Protein AF-A0A1E7FI84-F1 (afdb_monomer_lite)

Structure (mmCIF, N/CA/C/O backbone):
data_AF-A0A1E7FI84-F1
#
_entry.id   AF-A0A1E7FI84-F1
#
loop_
_atom_site.group_PDB
_atom_site.id
_atom_site.type_symbol
_atom_site.label_atom_id
_atom_site.label_alt_id
_atom_site.label_comp_id
_atom_site.label_asym_id
_atom_site.label_entity_id
_atom_site.label_seq_id
_atom_site.pdbx_PDB_ins_code
_atom_site.Cartn_x
_atom_site.Cartn_y
_atom_site.Cartn_z
_atom_site.occupancy
_atom_site.B_iso_or_equiv
_atom_site.auth_seq_id
_atom_site.auth_comp_id
_atom_site.auth_asym_id
_atom_site.auth_atom_id
_atom_site.pdbx_PDB_model_num
ATOM 1 N N . MET A 1 1 ? -38.319 9.024 -29.230 1.00 37.38 1 MET A N 1
ATOM 2 C CA . MET A 1 1 ? -37.259 9.790 -29.918 1.00 37.38 1 MET A CA 1
ATOM 3 C C . MET A 1 1 ? -37.423 11.270 -29.595 1.00 37.38 1 MET A C 1
ATOM 5 O O . MET A 1 1 ? -38.152 11.963 -30.287 1.00 37.38 1 MET A O 1
ATOM 9 N N . LEU A 1 2 ? -36.789 11.742 -28.524 1.00 32.75 2 LEU A N 1
ATOM 10 C CA . LEU A 1 2 ? -36.536 13.163 -28.284 1.00 32.75 2 LEU A CA 1
ATOM 11 C C . LEU A 1 2 ? -35.034 13.247 -28.008 1.00 32.75 2 LEU A C 1
ATOM 13 O O . LEU A 1 2 ? -34.568 12.695 -27.018 1.00 32.75 2 LEU A O 1
ATOM 17 N N . LYS A 1 3 ? -34.279 13.815 -28.956 1.00 36.91 3 LYS A N 1
ATOM 18 C CA . LYS A 1 3 ? -32.861 14.138 -28.771 1.00 36.91 3 LYS A CA 1
ATOM 19 C C . LYS A 1 3 ? -32.803 15.317 -27.804 1.00 36.91 3 LYS A C 1
ATOM 21 O O . LYS A 1 3 ? -33.251 16.403 -28.167 1.00 36.91 3 LYS A O 1
ATOM 26 N N . GLU A 1 4 ? -32.279 15.105 -26.603 1.00 37.69 4 GLU A N 1
ATOM 27 C CA . GLU A 1 4 ? -31.804 16.213 -25.778 1.00 37.69 4 GLU A CA 1
ATOM 28 C C . GLU A 1 4 ? -30.686 16.919 -26.547 1.00 37.69 4 GLU A C 1
ATOM 30 O O . GLU A 1 4 ? -29.659 16.331 -26.879 1.00 37.69 4 GLU A O 1
ATOM 35 N N . GLN A 1 5 ? -30.934 18.176 -26.908 1.00 33.03 5 GLN A N 1
ATOM 36 C CA . GLN A 1 5 ? -29.906 19.067 -27.419 1.00 33.03 5 GLN A CA 1
ATOM 37 C C . GLN A 1 5 ? -29.001 19.427 -26.239 1.00 33.03 5 GLN A C 1
ATOM 39 O O . GLN A 1 5 ? -29.435 20.103 -25.305 1.00 33.03 5 GLN A O 1
ATOM 44 N N . SER A 1 6 ? -27.758 18.947 -26.271 1.00 36.22 6 SER A N 1
ATOM 45 C CA . SER A 1 6 ? -26.711 19.347 -25.333 1.00 36.22 6 SER A CA 1
ATOM 46 C C . SER A 1 6 ? -26.572 20.868 -25.363 1.00 36.22 6 SER A C 1
ATOM 48 O O . SER A 1 6 ? -26.340 21.448 -26.427 1.00 36.22 6 SER A O 1
ATOM 50 N N . LYS A 1 7 ? -26.736 21.521 -24.208 1.00 40.22 7 LYS A N 1
ATOM 51 C CA . LYS A 1 7 ? -26.463 22.955 -24.077 1.00 40.22 7 LYS A CA 1
ATOM 52 C C . LYS A 1 7 ? -24.999 23.226 -24.470 1.00 40.22 7 LYS A C 1
ATOM 54 O O . LYS A 1 7 ? -24.139 22.440 -24.074 1.00 40.22 7 LYS A O 1
ATOM 59 N N . PRO A 1 8 ? -24.712 24.298 -25.229 1.00 43.12 8 PRO A N 1
ATOM 60 C CA . PRO A 1 8 ? -23.339 24.691 -25.535 1.00 43.12 8 PRO A CA 1
ATOM 61 C C . PRO A 1 8 ? -22.585 24.991 -24.232 1.00 43.12 8 PRO A C 1
ATOM 63 O O . PRO A 1 8 ? -23.151 25.598 -23.320 1.00 43.12 8 PRO A O 1
ATOM 66 N N . SER A 1 9 ? -21.338 24.526 -24.126 1.00 48.38 9 SER A N 1
ATOM 67 C CA . SER A 1 9 ? -20.465 24.860 -23.001 1.00 48.38 9 SER A CA 1
ATOM 68 C C . SER A 1 9 ? -20.146 26.354 -23.036 1.00 48.38 9 SER A C 1
ATOM 70 O O . SER A 1 9 ? -19.830 26.899 -24.089 1.00 48.38 9 SER A O 1
ATOM 72 N N . ASN A 1 10 ? -20.217 27.023 -21.884 1.00 49.25 10 ASN A N 1
ATOM 73 C CA . ASN A 1 10 ? -19.842 28.434 -21.725 1.00 49.25 10 ASN A CA 1
ATOM 74 C C . ASN A 1 10 ? -18.309 28.636 -21.680 1.00 49.25 10 ASN A C 1
ATOM 76 O O . ASN A 1 10 ? -17.830 29.561 -21.030 1.00 49.25 10 ASN A O 1
ATOM 80 N N . THR A 1 11 ? -17.521 27.771 -22.322 1.00 49.62 11 THR A N 1
ATOM 81 C CA . THR A 1 11 ? -16.066 27.950 -22.388 1.00 49.62 11 THR A CA 1
ATOM 82 C C . THR A 1 11 ? -15.737 29.034 -23.412 1.00 49.62 11 THR A C 1
ATOM 84 O O . THR A 1 11 ? -16.331 29.103 -24.489 1.00 49.62 11 THR A O 1
ATOM 87 N N . THR A 1 12 ? -14.844 29.958 -23.055 1.00 68.44 12 THR A N 1
ATOM 88 C CA . THR A 1 12 ? -14.417 31.008 -23.983 1.00 68.44 12 THR A CA 1
ATOM 89 C C . THR A 1 12 ? -13.482 30.404 -25.042 1.00 68.44 12 THR A C 1
ATOM 91 O O . THR A 1 12 ? -12.745 29.467 -24.739 1.00 68.44 12 THR A O 1
ATOM 94 N N . PRO A 1 13 ? -13.425 30.944 -26.273 1.00 66.56 13 PRO A N 1
ATOM 95 C CA . PRO A 1 13 ? -12.486 30.470 -27.297 1.00 66.56 13 PRO A CA 1
ATOM 96 C C . PRO A 1 13 ? -11.008 30.496 -26.867 1.00 66.56 13 PRO A C 1
ATOM 98 O O . PRO A 1 13 ? -10.203 29.724 -27.380 1.00 66.56 13 PRO A O 1
ATOM 101 N N . LEU A 1 14 ? -10.648 31.376 -25.923 1.00 47.69 14 LEU A N 1
ATOM 102 C CA . LEU A 1 14 ? -9.314 31.433 -25.323 1.00 47.69 14 LEU A CA 1
ATOM 103 C C . LEU A 1 14 ? -9.067 30.238 -24.390 1.00 47.69 14 LEU A C 1
ATOM 105 O O . LEU A 1 14 ? -8.002 29.633 -24.458 1.00 47.69 14 LEU A O 1
ATOM 109 N N . GLN A 1 15 ? -10.064 29.857 -23.585 1.00 50.38 15 GLN A N 1
ATOM 110 C CA . GLN A 1 15 ? -10.004 28.666 -22.738 1.00 50.38 15 GLN A CA 1
ATOM 111 C C . GLN A 1 15 ? -9.855 27.393 -23.581 1.00 50.38 15 GLN A C 1
ATOM 113 O O . GLN A 1 15 ? -8.982 26.577 -23.301 1.00 50.38 15 GLN A O 1
ATOM 118 N N . ASP A 1 16 ? -10.637 27.260 -24.658 1.00 57.78 16 ASP A N 1
ATOM 119 C CA . ASP A 1 16 ? -10.543 26.109 -25.565 1.00 57.78 16 ASP A CA 1
ATOM 120 C C . ASP A 1 16 ? -9.162 26.037 -26.255 1.00 57.78 16 ASP A C 1
ATOM 122 O O . ASP A 1 16 ? -8.608 24.951 -26.430 1.00 57.78 16 ASP A O 1
ATOM 126 N N . TYR A 1 17 ? -8.570 27.185 -26.616 1.00 46.59 17 TYR A N 1
ATOM 127 C CA . TYR A 1 17 ? -7.222 27.256 -27.192 1.00 46.59 17 TYR A CA 1
ATOM 128 C C . TYR A 1 17 ? -6.129 26.877 -26.179 1.00 46.59 17 TYR A C 1
ATOM 130 O O . TYR A 1 17 ? -5.244 26.090 -26.512 1.00 46.59 17 TYR A O 1
ATOM 138 N N . MET A 1 18 ? -6.204 27.384 -24.943 1.00 47.81 18 MET A N 1
ATOM 139 C CA . MET A 1 18 ? -5.259 27.042 -23.870 1.00 47.81 18 MET A CA 1
ATOM 140 C C . MET A 1 18 ? -5.358 25.568 -23.459 1.00 47.81 18 MET A C 1
ATOM 142 O O . MET A 1 18 ? -4.343 24.925 -23.199 1.00 47.81 18 MET A O 1
ATOM 146 N N . ASP A 1 19 ? -6.565 25.001 -23.450 1.00 60.34 19 ASP A N 1
ATOM 147 C CA . ASP A 1 19 ? -6.765 23.585 -23.146 1.00 60.34 19 ASP A CA 1
ATOM 148 C C . ASP A 1 19 ? -6.217 22.689 -24.280 1.00 60.34 19 ASP A C 1
ATOM 150 O O . ASP A 1 19 ? -5.641 21.631 -24.017 1.00 60.34 19 ASP A O 1
ATOM 154 N N . LEU A 1 20 ? -6.318 23.111 -25.548 1.00 59.50 20 LEU A N 1
ATOM 155 C CA . LEU A 1 20 ? -5.704 22.408 -26.684 1.00 59.50 20 LEU A CA 1
ATOM 156 C C . LEU A 1 20 ? -4.167 22.435 -26.632 1.00 59.50 20 LEU A C 1
ATOM 158 O O . LEU A 1 20 ? -3.533 21.405 -26.879 1.00 59.50 20 LEU A O 1
ATOM 162 N N . THR A 1 21 ? -3.556 23.574 -26.292 1.00 59.22 21 THR A N 1
ATOM 163 C CA . THR A 1 21 ? -2.090 23.700 -26.217 1.00 59.22 21 THR A CA 1
ATOM 164 C C . THR A 1 21 ? -1.506 22.963 -25.013 1.00 59.22 21 THR A C 1
ATOM 166 O O . THR A 1 21 ? -0.511 22.254 -25.175 1.00 59.22 21 THR A O 1
ATOM 169 N N . ALA A 1 22 ? -2.149 23.032 -23.842 1.00 60.66 22 ALA A N 1
ATOM 170 C CA . ALA A 1 22 ? -1.731 22.291 -22.651 1.00 60.66 22 ALA A CA 1
ATOM 171 C C . ALA A 1 22 ? -1.773 20.771 -22.880 1.00 60.66 22 ALA A C 1
ATOM 173 O O . ALA A 1 22 ? -0.811 20.067 -22.569 1.00 60.66 22 ALA A O 1
ATOM 174 N N . ASN A 1 23 ? -2.840 20.263 -23.507 1.00 69.88 23 ASN A N 1
ATOM 175 C CA . ASN A 1 23 ? -2.955 18.842 -23.845 1.00 69.88 23 ASN A CA 1
ATOM 176 C C . ASN A 1 23 ? -1.895 18.400 -24.862 1.00 69.88 23 ASN A C 1
ATOM 178 O O . ASN A 1 23 ? -1.305 17.330 -24.714 1.00 69.88 23 ASN A O 1
ATOM 182 N N . SER A 1 24 ? -1.623 19.228 -25.877 1.00 74.19 24 SER A N 1
ATOM 183 C CA . SER A 1 24 ? -0.587 18.945 -26.875 1.00 74.19 24 SER A CA 1
ATOM 184 C C . SER A 1 24 ? 0.807 18.897 -26.252 1.00 74.19 24 SER A C 1
ATOM 186 O O . SER A 1 24 ? 1.577 17.986 -26.552 1.00 74.19 24 SER A O 1
ATOM 188 N N . TRP A 1 25 ? 1.134 19.848 -25.373 1.00 72.69 25 TRP A N 1
ATOM 189 C CA . TRP A 1 25 ? 2.423 19.886 -24.682 1.00 72.69 25 TRP A CA 1
ATOM 190 C C . TRP A 1 25 ? 2.598 18.685 -23.748 1.00 72.69 25 TRP A C 1
ATOM 192 O O . TRP A 1 25 ? 3.628 18.016 -23.786 1.00 72.69 25 TRP A O 1
ATOM 202 N N . GLN A 1 26 ? 1.567 18.337 -22.972 1.00 70.81 26 GLN A N 1
ATOM 203 C CA . GLN A 1 26 ? 1.605 17.167 -22.091 1.00 70.81 26 GLN A CA 1
ATOM 204 C C . GLN A 1 26 ? 1.754 15.860 -22.870 1.00 70.81 26 GLN A C 1
ATOM 206 O O . GLN A 1 26 ? 2.512 14.983 -22.456 1.00 70.81 26 GLN A O 1
ATOM 211 N N . GLN A 1 27 ? 1.050 15.715 -23.996 1.00 78.00 27 GLN A N 1
ATOM 212 C CA . GLN A 1 27 ? 1.187 14.537 -24.844 1.00 78.00 27 GLN A CA 1
ATOM 213 C C . GLN A 1 27 ? 2.593 14.458 -25.447 1.00 78.00 27 GLN A C 1
ATOM 215 O O . GLN A 1 27 ? 3.203 13.393 -25.404 1.00 78.00 27 GLN A O 1
ATOM 220 N N . ALA A 1 28 ? 3.136 15.576 -25.937 1.00 82.06 28 ALA A N 1
ATOM 221 C CA . ALA A 1 28 ? 4.502 15.636 -26.452 1.00 82.06 28 ALA A CA 1
ATOM 222 C C . ALA A 1 28 ? 5.532 15.265 -25.372 1.00 82.06 28 ALA A C 1
ATOM 224 O O . ALA A 1 28 ? 6.399 14.429 -25.621 1.00 82.06 28 ALA A O 1
ATOM 225 N N . LYS A 1 29 ? 5.388 15.799 -24.150 1.00 82.50 29 LYS A N 1
ATOM 226 C CA . LYS A 1 29 ? 6.237 15.443 -23.004 1.00 82.50 29 LYS A CA 1
ATOM 227 C C . LYS A 1 29 ? 6.142 13.950 -22.679 1.00 82.50 29 LYS A C 1
ATOM 229 O O . LYS A 1 29 ? 7.167 13.305 -22.502 1.00 82.50 29 LYS A O 1
ATOM 234 N N . LYS A 1 30 ? 4.940 13.364 -22.664 1.00 83.31 30 LYS A N 1
ATOM 235 C CA . LYS A 1 30 ? 4.752 11.917 -22.440 1.00 83.31 30 LYS A CA 1
ATOM 236 C C . LYS A 1 30 ? 5.422 11.065 -23.515 1.00 83.31 30 LYS A C 1
ATOM 238 O O . LYS A 1 30 ? 6.106 10.106 -23.174 1.00 83.31 30 LYS A O 1
ATOM 243 N N . GLU A 1 31 ? 5.238 11.393 -24.793 1.00 87.94 31 GLU A N 1
ATOM 244 C CA . GLU A 1 31 ? 5.886 10.659 -25.890 1.00 87.94 31 GLU A CA 1
ATOM 245 C C . GLU A 1 31 ? 7.411 10.780 -25.828 1.00 87.94 31 GLU A C 1
ATOM 247 O O . GLU A 1 31 ? 8.123 9.803 -26.039 1.00 87.94 31 GLU A O 1
ATOM 252 N N . LYS A 1 32 ? 7.924 11.946 -25.440 1.00 89.19 32 LYS A N 1
ATOM 253 C CA . LYS A 1 32 ? 9.353 12.138 -25.212 1.00 89.19 32 LYS A CA 1
ATOM 254 C C . LYS A 1 32 ? 9.883 11.272 -24.064 1.00 89.19 32 LYS A C 1
ATOM 256 O O . LYS A 1 32 ? 10.871 10.563 -24.245 1.00 89.19 32 LYS A O 1
ATOM 261 N N . LEU A 1 33 ? 9.212 11.270 -22.910 1.00 90.12 33 LEU A N 1
ATOM 262 C CA . LEU A 1 33 ? 9.595 10.423 -21.773 1.00 90.12 33 LEU A CA 1
ATOM 263 C C . LEU A 1 33 ? 9.563 8.933 -22.143 1.00 90.12 33 LEU A C 1
ATOM 265 O O . LEU A 1 33 ? 10.437 8.177 -21.723 1.00 90.12 33 LEU A O 1
ATOM 269 N N . LYS A 1 34 ? 8.611 8.508 -22.985 1.00 92.00 34 LYS A N 1
ATOM 270 C CA . LYS A 1 34 ? 8.594 7.145 -23.537 1.00 92.00 34 LYS A CA 1
ATOM 271 C C . LYS A 1 34 ? 9.851 6.836 -24.350 1.00 92.00 34 LYS A C 1
ATOM 273 O O . LYS A 1 34 ? 10.431 5.771 -24.156 1.00 92.00 34 LYS A O 1
ATOM 278 N N . CYS A 1 35 ? 10.279 7.739 -25.235 1.00 93.62 35 CYS A N 1
ATOM 279 C CA . CYS A 1 35 ? 11.506 7.551 -26.015 1.00 93.62 35 CYS A CA 1
ATOM 280 C C . CYS A 1 35 ? 12.729 7.387 -25.104 1.00 93.62 35 CYS A C 1
ATOM 282 O O . CYS A 1 35 ? 13.478 6.430 -25.277 1.00 93.62 35 CYS A O 1
ATOM 284 N N . ILE A 1 36 ? 12.867 8.239 -24.079 1.00 94.44 36 ILE A N 1
ATOM 285 C CA . ILE A 1 36 ? 13.960 8.150 -23.093 1.00 94.44 36 ILE A CA 1
ATOM 286 C C . ILE A 1 36 ? 13.987 6.764 -22.429 1.00 94.44 36 ILE A C 1
ATOM 288 O O . ILE A 1 36 ? 15.041 6.134 -22.336 1.00 94.44 36 ILE A O 1
ATOM 292 N N . VAL A 1 37 ? 12.825 6.254 -22.008 1.00 95.62 37 VAL A N 1
ATOM 293 C CA . VAL A 1 37 ? 12.710 4.925 -21.386 1.00 95.62 37 VAL A CA 1
ATOM 294 C C . VAL A 1 37 ? 13.059 3.803 -22.372 1.00 95.62 37 VAL A C 1
ATOM 296 O O . VAL A 1 37 ? 13.798 2.886 -22.010 1.00 95.62 37 VAL A O 1
ATOM 299 N N . ILE A 1 38 ? 12.567 3.861 -23.615 1.00 96.75 38 ILE A N 1
ATOM 300 C CA . ILE A 1 38 ? 12.870 2.859 -24.654 1.00 96.75 38 ILE A CA 1
ATOM 301 C C . ILE A 1 38 ? 14.369 2.818 -24.953 1.00 96.75 38 ILE A C 1
ATOM 303 O O . ILE A 1 38 ? 14.944 1.727 -25.014 1.00 96.75 38 ILE A O 1
ATOM 307 N N . ASP A 1 39 ? 15.001 3.976 -25.124 1.00 96.44 39 ASP A N 1
ATOM 308 C CA . ASP A 1 39 ? 16.421 4.079 -25.457 1.00 96.44 39 ASP A CA 1
ATOM 309 C C . ASP A 1 39 ? 17.289 3.528 -24.323 1.00 96.44 39 ASP A C 1
ATOM 311 O O . ASP A 1 39 ? 18.192 2.717 -24.561 1.00 96.44 39 ASP A O 1
ATOM 315 N N . ALA A 1 40 ? 16.965 3.893 -23.079 1.00 96.81 40 ALA A N 1
ATOM 316 C CA . ALA A 1 40 ? 17.646 3.396 -21.891 1.00 96.81 40 ALA A CA 1
ATOM 317 C C . ALA A 1 40 ? 17.539 1.864 -21.771 1.00 96.81 40 ALA A C 1
ATOM 319 O O . ALA A 1 40 ? 18.554 1.176 -21.658 1.00 96.81 40 ALA A O 1
ATOM 320 N N . ILE A 1 41 ? 16.331 1.301 -21.892 1.00 97.38 41 ILE A N 1
ATOM 321 C CA . ILE A 1 41 ? 16.114 -0.154 -21.816 1.00 97.38 41 ILE A CA 1
ATOM 322 C C . ILE A 1 41 ? 16.809 -0.887 -22.964 1.00 97.38 41 ILE A C 1
ATOM 324 O O . ILE A 1 41 ? 17.422 -1.933 -22.746 1.00 97.38 41 ILE A O 1
ATOM 328 N N . THR A 1 42 ? 16.747 -0.347 -24.183 1.00 97.19 42 THR A N 1
ATOM 329 C CA . THR A 1 42 ? 17.403 -0.929 -25.364 1.00 97.19 42 THR A CA 1
ATOM 330 C C . THR A 1 42 ? 18.909 -1.035 -25.150 1.00 97.19 42 THR A C 1
ATOM 332 O O . THR A 1 42 ? 19.504 -2.087 -25.419 1.00 97.19 42 THR A O 1
ATOM 335 N N . LYS A 1 43 ? 19.522 0.038 -24.637 1.00 96.81 43 LYS A N 1
ATOM 336 C CA . LYS A 1 43 ? 20.947 0.092 -24.313 1.00 96.81 43 LYS A CA 1
ATOM 337 C C . LYS A 1 43 ? 21.315 -0.956 -23.262 1.00 96.81 43 LYS A C 1
ATOM 339 O O . LYS A 1 43 ? 22.199 -1.772 -23.528 1.00 96.81 43 LYS A O 1
ATOM 344 N N . GLU A 1 44 ? 20.620 -0.977 -22.127 1.00 96.44 44 GLU A N 1
ATOM 345 C CA . GLU A 1 44 ? 20.929 -1.894 -21.022 1.00 96.44 44 GLU A CA 1
ATOM 346 C C . GLU A 1 44 ? 20.709 -3.365 -21.402 1.00 96.44 44 GLU A C 1
ATOM 348 O O . GLU A 1 44 ? 21.581 -4.202 -21.170 1.00 96.44 44 GLU A O 1
ATOM 353 N N . CYS A 1 45 ? 19.610 -3.698 -22.090 1.00 95.38 45 CYS A N 1
ATOM 354 C CA . CYS A 1 45 ? 19.357 -5.075 -22.529 1.00 95.38 45 CYS A CA 1
ATOM 355 C C . CYS A 1 45 ? 20.424 -5.563 -23.522 1.00 95.38 45 CYS A C 1
ATOM 357 O O . CYS A 1 45 ? 20.906 -6.696 -23.429 1.00 95.38 45 CYS A O 1
ATOM 359 N N . THR A 1 46 ? 20.833 -4.709 -24.465 1.00 95.12 46 THR A N 1
ATOM 360 C CA . THR A 1 46 ? 21.875 -5.051 -25.447 1.00 95.12 46 THR A CA 1
ATOM 361 C C . THR A 1 46 ? 23.236 -5.237 -24.774 1.00 95.12 46 THR A C 1
ATOM 363 O O . THR A 1 46 ? 23.961 -6.181 -25.101 1.00 95.12 46 THR A O 1
ATOM 366 N N . ALA A 1 47 ? 23.573 -4.372 -23.811 1.00 93.75 47 ALA A N 1
ATOM 367 C CA . ALA A 1 47 ? 24.798 -4.479 -23.024 1.00 93.75 47 ALA A CA 1
ATOM 368 C C . ALA A 1 47 ? 24.821 -5.766 -22.184 1.00 93.75 47 ALA A C 1
ATOM 370 O O . ALA A 1 47 ? 25.812 -6.501 -22.222 1.00 93.75 47 ALA A O 1
ATOM 371 N N . ALA A 1 48 ? 23.715 -6.092 -21.507 1.00 89.81 48 ALA A N 1
ATOM 372 C CA . ALA A 1 48 ? 23.569 -7.318 -20.727 1.00 89.81 48 ALA A CA 1
ATOM 373 C C . ALA A 1 48 ? 23.770 -8.570 -21.595 1.00 89.81 48 ALA A C 1
ATOM 375 O O . ALA A 1 48 ? 24.573 -9.438 -21.258 1.00 89.81 48 ALA A O 1
ATOM 376 N N . ALA A 1 49 ? 23.135 -8.636 -22.769 1.00 89.62 49 ALA A N 1
ATOM 377 C CA . ALA A 1 49 ? 23.309 -9.762 -23.686 1.00 89.62 49 ALA A CA 1
ATOM 378 C C . ALA A 1 49 ? 24.755 -9.907 -24.196 1.00 89.62 49 ALA A C 1
ATOM 380 O O . ALA A 1 49 ? 25.255 -11.029 -24.328 1.00 89.62 49 ALA A O 1
ATOM 381 N N . ALA A 1 50 ? 25.447 -8.793 -24.459 1.00 90.31 50 ALA A N 1
ATOM 382 C CA . ALA A 1 50 ? 26.859 -8.811 -24.836 1.00 90.31 50 ALA A CA 1
ATOM 383 C C . ALA A 1 50 ? 27.751 -9.331 -23.692 1.00 90.31 50 ALA A C 1
ATOM 385 O O . ALA A 1 50 ? 28.637 -10.156 -23.930 1.00 90.31 50 ALA A O 1
ATOM 386 N N . ALA A 1 51 ? 27.482 -8.909 -22.452 1.00 88.62 51 ALA A N 1
ATOM 387 C CA . ALA A 1 51 ? 28.191 -9.379 -21.265 1.00 88.62 51 ALA A CA 1
ATOM 388 C C . ALA A 1 51 ? 27.957 -10.879 -21.008 1.00 88.62 51 ALA A C 1
ATOM 390 O O . ALA A 1 51 ? 28.917 -11.622 -20.793 1.00 88.62 51 ALA A O 1
ATOM 391 N N . THR A 1 52 ? 26.713 -11.362 -21.115 1.00 85.88 52 THR A N 1
ATOM 392 C CA . THR A 1 52 ? 26.381 -12.789 -20.971 1.00 85.88 52 THR A CA 1
ATOM 393 C C . THR A 1 52 ? 27.055 -13.640 -22.045 1.00 85.88 52 THR A C 1
ATOM 395 O O . THR A 1 52 ? 27.585 -14.704 -21.731 1.00 85.88 52 THR A O 1
ATOM 398 N N . ALA A 1 53 ? 27.108 -13.178 -23.299 1.00 84.31 53 ALA A N 1
ATOM 399 C CA . ALA A 1 53 ? 27.817 -13.886 -24.366 1.00 84.31 53 ALA A CA 1
ATOM 400 C C . ALA A 1 53 ? 29.326 -14.015 -24.083 1.00 84.31 53 ALA A C 1
ATOM 402 O O . ALA A 1 53 ? 29.924 -15.047 -24.394 1.00 84.31 53 ALA A O 1
ATOM 403 N N . ALA A 1 54 ? 29.933 -13.002 -23.455 1.00 83.25 54 ALA A N 1
ATOM 404 C CA . ALA A 1 54 ? 31.328 -13.050 -23.024 1.00 83.25 54 ALA A CA 1
ATOM 405 C C . ALA A 1 54 ? 31.540 -13.978 -21.809 1.00 83.25 54 ALA A C 1
ATOM 407 O O . ALA A 1 54 ? 32.530 -14.708 -21.763 1.00 83.25 54 ALA A O 1
ATOM 408 N N . ALA A 1 55 ? 30.609 -13.995 -20.849 1.00 81.31 55 ALA A N 1
ATOM 409 C CA . ALA A 1 55 ? 30.687 -14.809 -19.631 1.00 81.31 55 ALA A CA 1
ATOM 410 C C . ALA A 1 55 ? 30.360 -16.299 -19.852 1.00 81.31 55 ALA A C 1
ATOM 412 O O . ALA A 1 55 ? 30.963 -17.168 -19.222 1.00 81.31 55 ALA A O 1
ATOM 413 N N . ALA A 1 56 ? 29.460 -16.624 -20.786 1.00 74.31 56 ALA A N 1
ATOM 414 C CA . ALA A 1 56 ? 29.144 -18.005 -21.166 1.00 74.31 56 ALA A CA 1
ATOM 415 C C . ALA A 1 56 ? 30.357 -18.747 -21.761 1.00 74.31 56 ALA A C 1
ATOM 417 O O . ALA A 1 56 ? 30.398 -19.976 -21.770 1.00 74.31 56 ALA A O 1
ATOM 418 N N . ALA A 1 57 ? 31.375 -18.010 -22.219 1.00 67.06 57 ALA A N 1
ATOM 419 C CA . ALA A 1 57 ? 32.648 -18.580 -22.642 1.00 67.06 57 ALA A CA 1
ATOM 420 C C . ALA A 1 57 ? 33.538 -19.034 -21.465 1.00 67.06 57 ALA A C 1
ATOM 422 O O . ALA A 1 57 ? 34.534 -19.718 -21.700 1.00 67.06 57 ALA A O 1
ATOM 423 N N . THR A 1 58 ? 33.217 -18.663 -20.216 1.00 70.56 58 THR A N 1
ATOM 424 C CA . THR A 1 58 ? 34.119 -18.830 -19.063 1.00 70.56 58 THR A CA 1
ATOM 425 C C . THR A 1 58 ? 33.496 -19.449 -17.806 1.00 70.56 58 THR A C 1
ATOM 427 O O . THR A 1 58 ? 34.258 -19.965 -16.988 1.00 70.56 58 THR A O 1
ATOM 430 N N . SER A 1 59 ? 32.168 -19.475 -17.615 1.00 56.72 59 SER A N 1
ATOM 431 C CA . SER A 1 59 ? 31.568 -20.120 -16.427 1.00 56.72 59 SER A CA 1
ATOM 432 C C . SER A 1 59 ? 30.083 -20.499 -16.567 1.00 56.72 59 SER A C 1
ATOM 434 O O . SER A 1 59 ? 29.376 -19.992 -17.431 1.00 56.72 59 SER A O 1
ATOM 436 N N . SER A 1 60 ? 29.609 -21.396 -15.690 1.00 50.88 60 SER A N 1
ATOM 437 C CA . SER A 1 60 ? 28.220 -21.875 -15.603 1.00 50.88 60 SER A CA 1
ATOM 438 C C . SER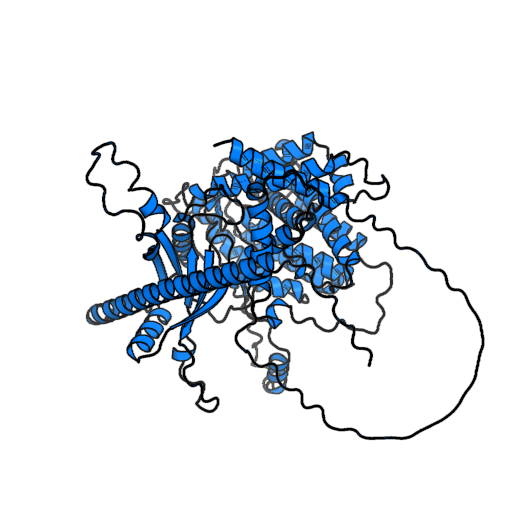 A 1 60 ? 27.349 -21.023 -14.662 1.00 50.88 60 SER A C 1
ATOM 440 O O . SER A 1 60 ? 26.709 -21.562 -13.751 1.00 50.88 60 SER A O 1
ATOM 442 N N . THR A 1 61 ? 27.363 -19.697 -14.799 1.00 49.97 61 THR A N 1
ATOM 443 C CA . THR A 1 61 ? 26.485 -18.833 -13.997 1.00 49.97 61 THR A CA 1
ATOM 444 C C . THR A 1 61 ? 25.020 -19.028 -14.388 1.00 49.97 61 THR A C 1
ATOM 446 O O . THR A 1 61 ? 24.656 -19.147 -15.556 1.00 49.97 61 THR A O 1
ATOM 449 N N . LYS A 1 62 ? 24.191 -19.153 -13.351 1.00 53.34 62 LYS A N 1
ATOM 450 C CA . LYS A 1 62 ? 22.768 -19.497 -13.392 1.00 53.34 62 LYS A CA 1
ATOM 451 C C . LYS A 1 62 ? 21.974 -18.360 -14.051 1.00 53.34 62 LYS A C 1
ATOM 453 O O . LYS A 1 62 ? 22.285 -17.201 -13.811 1.00 53.34 62 LYS A O 1
ATOM 458 N N . HIS A 1 63 ? 20.962 -18.726 -14.837 1.00 53.22 63 HIS A N 1
ATOM 459 C CA . HIS A 1 63 ? 20.000 -17.894 -15.575 1.00 53.22 63 HIS A CA 1
ATOM 460 C C . HIS A 1 63 ? 19.321 -16.784 -14.742 1.00 53.22 63 HIS A C 1
ATOM 462 O O . HIS A 1 63 ? 18.144 -16.880 -14.405 1.00 53.22 63 HIS A O 1
ATOM 468 N N . GLN A 1 64 ? 20.047 -15.736 -14.366 1.00 62.88 64 GLN A N 1
ATOM 469 C CA . GLN A 1 64 ? 19.452 -14.500 -13.873 1.00 62.88 64 GLN A CA 1
ATOM 470 C C . GLN A 1 64 ? 19.120 -13.654 -15.109 1.00 62.88 64 GLN A C 1
ATOM 472 O O . GLN A 1 64 ? 20.007 -13.353 -15.904 1.00 62.88 64 GLN A O 1
ATOM 477 N N . HIS A 1 65 ? 17.840 -13.305 -15.277 1.00 85.69 65 HIS A N 1
ATOM 478 C CA . HIS A 1 65 ? 17.320 -12.362 -16.285 1.00 85.69 65 HIS A CA 1
ATOM 479 C C . HIS A 1 65 ? 17.009 -12.907 -17.698 1.00 85.69 65 HIS A C 1
ATOM 481 O O . HIS A 1 65 ? 17.314 -12.258 -18.702 1.00 85.69 65 HIS A O 1
ATOM 487 N N . ASP A 1 66 ? 16.319 -14.051 -17.797 1.00 90.81 66 ASP A N 1
ATOM 488 C CA . ASP A 1 66 ? 15.820 -14.574 -19.084 1.00 90.81 66 ASP A CA 1
ATOM 489 C C . ASP A 1 66 ? 14.959 -13.549 -19.859 1.00 90.81 66 ASP A C 1
ATOM 491 O O . ASP A 1 66 ? 15.077 -13.464 -21.083 1.00 90.81 66 ASP A O 1
ATOM 495 N N . ASP A 1 67 ? 14.173 -12.711 -19.169 1.00 92.81 67 ASP A N 1
ATOM 496 C CA . ASP A 1 67 ? 13.367 -11.654 -19.803 1.00 92.81 67 ASP A CA 1
ATOM 497 C C . ASP A 1 67 ? 14.246 -10.613 -20.520 1.00 92.81 67 ASP A C 1
ATOM 499 O O . ASP A 1 67 ? 13.991 -10.266 -21.673 1.00 92.81 67 ASP A O 1
ATOM 503 N N . ILE A 1 68 ? 15.328 -10.152 -19.880 1.00 94.81 68 ILE A N 1
ATOM 504 C CA . ILE A 1 68 ? 16.271 -9.182 -20.465 1.00 94.81 68 ILE A CA 1
ATOM 505 C C . ILE A 1 68 ? 16.961 -9.774 -21.696 1.00 94.81 68 ILE A C 1
ATOM 507 O O . ILE A 1 68 ? 17.087 -9.111 -22.728 1.00 94.81 68 ILE A O 1
ATOM 511 N N . LEU A 1 69 ? 17.363 -11.045 -21.623 1.00 93.50 69 LEU A N 1
ATOM 512 C CA . LEU A 1 69 ? 17.968 -11.750 -22.752 1.00 93.50 69 LEU A CA 1
ATOM 513 C C . LEU A 1 69 ? 16.973 -11.947 -23.903 1.00 93.50 69 LEU A C 1
ATOM 515 O O . LEU A 1 69 ? 17.353 -11.829 -25.072 1.00 93.50 69 LEU A O 1
ATOM 519 N N . ALA A 1 70 ? 15.703 -12.213 -23.596 1.00 93.62 70 ALA A N 1
ATOM 520 C CA . ALA A 1 70 ? 14.652 -12.322 -24.596 1.00 93.62 70 ALA A CA 1
ATOM 521 C C . ALA A 1 70 ? 14.367 -10.974 -25.280 1.00 93.62 70 ALA A C 1
ATOM 523 O O . ALA A 1 70 ? 14.258 -10.934 -26.510 1.00 93.62 70 ALA A O 1
ATOM 524 N N . ILE A 1 71 ? 14.343 -9.871 -24.521 1.00 95.38 71 ILE A N 1
ATOM 525 C CA . ILE A 1 71 ? 14.226 -8.513 -25.068 1.00 95.38 71 ILE A CA 1
ATOM 526 C C . ILE A 1 71 ? 15.424 -8.182 -25.968 1.00 95.38 71 ILE A C 1
ATOM 528 O O . ILE A 1 71 ? 15.251 -7.786 -27.121 1.00 95.38 71 ILE A O 1
ATOM 532 N N . ALA A 1 72 ? 16.650 -8.422 -25.503 1.00 95.38 72 ALA A N 1
ATOM 533 C CA . ALA A 1 72 ? 17.856 -8.188 -26.295 1.00 95.38 72 ALA A CA 1
ATOM 534 C C . ALA A 1 72 ? 17.876 -9.009 -27.596 1.00 95.38 72 ALA A C 1
ATOM 536 O O . ALA A 1 72 ? 18.261 -8.512 -28.658 1.00 95.38 72 ALA A O 1
ATOM 537 N N . LYS A 1 73 ? 17.423 -10.267 -27.535 1.00 94.38 73 LYS A N 1
ATOM 538 C CA . LYS A 1 73 ? 17.282 -11.123 -28.715 1.00 94.38 73 LYS A CA 1
ATOM 539 C C . LYS A 1 73 ? 16.257 -10.557 -29.698 1.00 94.38 73 LYS A C 1
ATOM 541 O O . LYS A 1 73 ? 16.568 -10.462 -30.881 1.00 94.38 73 LYS A O 1
ATOM 546 N N . GLY A 1 74 ? 15.070 -10.162 -29.237 1.00 93.88 74 GLY A N 1
ATOM 547 C CA . GLY A 1 74 ? 14.053 -9.585 -30.118 1.00 93.88 74 GLY A CA 1
ATOM 548 C C . GLY A 1 74 ? 14.499 -8.266 -30.763 1.00 93.88 74 GLY A C 1
ATOM 549 O O . GLY A 1 74 ? 14.271 -8.082 -31.956 1.00 93.88 74 GLY A O 1
ATOM 550 N N . LEU A 1 75 ? 15.217 -7.407 -30.029 1.00 94.94 75 LEU A N 1
ATOM 551 C CA . LEU A 1 75 ? 15.841 -6.188 -30.565 1.00 94.94 75 LEU A CA 1
ATOM 552 C C . LEU A 1 75 ? 16.849 -6.504 -31.681 1.00 94.94 75 LEU A C 1
ATOM 554 O O . LEU A 1 75 ? 16.809 -5.901 -32.753 1.00 94.94 75 LEU A O 1
ATOM 558 N N . LYS A 1 76 ? 17.719 -7.501 -31.473 1.00 95.12 76 LYS A N 1
ATOM 559 C CA . LYS A 1 76 ? 18.667 -7.977 -32.495 1.00 95.12 76 LYS A CA 1
ATOM 560 C C . LYS A 1 76 ? 17.964 -8.555 -33.728 1.00 95.12 76 LYS A C 1
ATOM 562 O O . LYS A 1 76 ? 18.458 -8.389 -34.842 1.00 95.12 76 LYS A O 1
ATOM 567 N N . ASP A 1 77 ? 16.821 -9.205 -33.525 1.00 94.25 77 ASP A N 1
ATOM 568 C CA . ASP A 1 77 ? 15.965 -9.748 -34.585 1.00 94.25 77 ASP A CA 1
ATOM 569 C C . ASP A 1 77 ? 15.163 -8.637 -35.318 1.00 94.25 77 ASP A C 1
ATOM 571 O O . ASP A 1 77 ? 14.401 -8.929 -36.239 1.00 94.25 77 ASP A O 1
ATOM 575 N N . GLY A 1 78 ? 15.353 -7.360 -34.952 1.00 94.06 78 GLY A N 1
ATOM 576 C CA . GLY A 1 78 ? 14.754 -6.193 -35.605 1.00 94.06 78 GLY A CA 1
ATOM 577 C C . GLY A 1 78 ? 13.382 -5.785 -35.064 1.00 94.06 78 GLY A C 1
ATOM 578 O O . GLY A 1 78 ? 12.726 -4.936 -35.668 1.00 94.06 78 GLY A O 1
ATOM 579 N N . LYS A 1 79 ? 12.931 -6.369 -33.946 1.00 93.50 79 LYS A N 1
ATOM 580 C CA . LYS A 1 79 ? 11.693 -5.948 -33.277 1.00 93.50 79 LYS A CA 1
ATOM 581 C C . LYS A 1 79 ? 11.892 -4.602 -32.588 1.00 93.50 79 LYS A C 1
ATOM 583 O O . LYS A 1 79 ? 12.981 -4.294 -32.108 1.00 93.50 79 LYS A O 1
ATOM 588 N N . LYS A 1 80 ? 10.817 -3.823 -32.493 1.00 95.25 80 LYS A N 1
ATOM 589 C CA . LYS A 1 80 ? 10.801 -2.536 -31.786 1.00 95.25 80 LYS A CA 1
ATOM 590 C C . LYS A 1 80 ? 10.075 -2.669 -30.462 1.00 95.25 80 LYS A C 1
ATOM 592 O O . LYS A 1 80 ? 9.077 -3.384 -30.391 1.00 95.25 80 LYS A O 1
ATOM 597 N N . LEU A 1 81 ? 10.565 -1.978 -29.440 1.00 96.31 81 LEU A N 1
ATOM 598 C CA . LEU A 1 81 ? 9.849 -1.850 -28.177 1.00 96.31 81 LEU A CA 1
ATOM 599 C C . LEU A 1 81 ? 8.722 -0.825 -28.300 1.00 96.31 81 LEU A C 1
ATOM 601 O O . LEU A 1 81 ? 8.824 0.156 -29.033 1.00 96.31 81 LEU A O 1
ATOM 605 N N . GLU A 1 82 ? 7.664 -1.070 -27.546 1.00 94.88 82 GLU A N 1
ATOM 606 C CA . GLU A 1 82 ? 6.523 -0.200 -27.328 1.00 94.88 82 GLU A CA 1
ATOM 607 C C . GLU A 1 82 ? 6.269 -0.095 -25.819 1.00 94.88 82 GLU A C 1
ATOM 609 O O . GLU A 1 82 ? 6.566 -1.014 -25.046 1.00 94.88 82 GLU A O 1
ATOM 614 N N . LEU A 1 83 ? 5.730 1.052 -25.402 1.00 93.38 83 LEU A N 1
ATOM 615 C CA . LEU A 1 83 ? 5.361 1.323 -24.020 1.00 93.38 83 LEU A CA 1
ATOM 616 C C . LEU A 1 83 ? 3.862 1.565 -23.907 1.00 93.38 83 LEU A C 1
ATOM 618 O O . LEU A 1 83 ? 3.329 2.530 -24.461 1.00 93.38 83 LEU A O 1
ATOM 622 N N . THR A 1 84 ? 3.209 0.755 -23.081 1.00 89.88 84 THR A N 1
ATOM 623 C CA . THR A 1 84 ? 1.869 1.057 -22.578 1.00 89.88 84 THR A CA 1
ATOM 624 C C . THR A 1 84 ? 2.001 1.745 -21.225 1.00 89.88 84 THR A C 1
ATOM 626 O O . THR A 1 84 ? 2.568 1.173 -20.294 1.00 89.88 84 THR A O 1
ATOM 629 N N . ILE A 1 85 ? 1.474 2.966 -21.093 1.00 86.25 85 ILE A N 1
ATOM 630 C CA . ILE A 1 85 ? 1.399 3.647 -19.792 1.00 86.25 85 ILE A CA 1
ATOM 631 C C . ILE A 1 85 ? 0.397 2.883 -18.927 1.00 86.25 85 ILE A C 1
ATOM 633 O O . ILE A 1 85 ? -0.780 2.795 -19.274 1.00 86.25 85 ILE A O 1
ATOM 637 N N . LEU A 1 86 ? 0.866 2.332 -17.812 1.00 84.06 86 LEU A N 1
ATOM 638 C CA . LEU A 1 86 ? 0.011 1.678 -16.827 1.00 84.06 86 LEU A CA 1
ATOM 639 C C . LEU A 1 86 ? -0.614 2.712 -15.904 1.00 84.06 86 LEU A C 1
ATOM 641 O O . LEU A 1 86 ? -1.825 2.714 -15.691 1.00 84.06 86 LEU A O 1
ATOM 645 N N . THR A 1 87 ? 0.231 3.588 -15.365 1.00 81.00 87 THR A N 1
ATOM 646 C CA . THR A 1 87 ? -0.161 4.657 -14.455 1.00 81.00 87 THR A CA 1
ATOM 647 C C . THR A 1 87 ? 0.716 5.878 -14.739 1.00 81.00 87 THR A C 1
ATOM 649 O O . THR A 1 87 ? 1.904 5.766 -15.047 1.00 81.00 87 THR A O 1
ATOM 652 N N . GLY A 1 88 ? 0.105 7.060 -14.708 1.00 64.50 88 GLY A N 1
ATOM 653 C CA . GLY A 1 88 ? 0.815 8.336 -14.687 1.00 64.50 88 GLY A CA 1
ATOM 654 C C . GLY A 1 88 ? 0.650 8.906 -13.295 1.00 64.50 88 GLY A C 1
ATOM 655 O O . GLY A 1 88 ? -0.459 9.300 -12.934 1.00 64.50 88 GLY A O 1
ATOM 656 N N . GLY A 1 89 ? 1.710 8.811 -12.502 1.00 61.00 89 GLY A N 1
ATOM 657 C CA . GLY A 1 89 ? 1.692 9.038 -11.071 1.00 61.00 89 GLY A CA 1
ATOM 658 C C . GLY A 1 89 ? 1.982 10.475 -10.658 1.00 61.00 89 GLY A C 1
ATOM 659 O O . GLY A 1 89 ? 2.403 11.301 -11.463 1.00 61.00 89 GLY A O 1
ATOM 660 N N . LEU A 1 90 ? 1.789 10.734 -9.364 1.00 68.56 90 LEU A N 1
ATOM 661 C CA . LEU A 1 90 ? 2.128 11.995 -8.705 1.00 68.56 90 LEU A CA 1
ATOM 662 C C . LEU A 1 90 ? 3.646 12.202 -8.624 1.00 68.56 90 LEU A C 1
ATOM 664 O O . LEU A 1 90 ? 4.093 13.336 -8.604 1.00 68.56 90 LEU A O 1
ATOM 668 N N . CYS A 1 91 ? 4.428 11.121 -8.596 1.00 78.69 91 CYS A N 1
ATOM 669 C CA . CYS A 1 91 ? 5.884 11.185 -8.426 1.00 78.69 91 CYS A CA 1
ATOM 670 C C . CYS A 1 91 ? 6.641 10.328 -9.464 1.00 78.69 91 CYS A C 1
ATOM 672 O O . CYS A 1 91 ? 7.857 10.455 -9.611 1.00 78.69 91 CYS A O 1
ATOM 674 N N . ASN A 1 92 ? 5.930 9.446 -10.187 1.00 88.38 92 ASN A N 1
ATOM 675 C CA . ASN A 1 92 ? 6.515 8.474 -11.115 1.00 88.38 92 ASN A CA 1
ATOM 676 C C . ASN A 1 92 ? 5.587 8.182 -12.304 1.00 88.38 92 ASN A C 1
ATOM 678 O O . ASN A 1 92 ? 4.369 8.228 -12.170 1.00 88.38 92 ASN A O 1
ATOM 682 N N . TYR A 1 93 ? 6.136 7.771 -13.444 1.00 89.00 93 TYR A N 1
ATOM 683 C CA . TYR A 1 93 ? 5.391 7.113 -14.520 1.00 89.00 93 TYR A CA 1
ATOM 684 C C . TYR A 1 93 ? 5.679 5.616 -14.527 1.00 89.00 93 TYR A C 1
ATOM 686 O O . TYR A 1 93 ? 6.842 5.222 -14.491 1.00 89.00 93 TYR A O 1
ATOM 694 N N . ALA A 1 94 ? 4.640 4.789 -14.633 1.00 91.75 94 ALA A N 1
ATOM 695 C CA . ALA A 1 94 ? 4.775 3.342 -14.737 1.00 91.75 94 ALA A CA 1
ATOM 696 C C . ALA A 1 94 ? 4.376 2.848 -16.131 1.00 91.75 94 ALA A C 1
ATOM 698 O O . ALA A 1 94 ? 3.314 3.197 -16.659 1.00 91.75 94 ALA A O 1
ATOM 699 N N . TYR A 1 95 ? 5.199 1.977 -16.703 1.00 93.06 95 TYR A N 1
ATOM 700 C CA . TYR A 1 95 ? 5.052 1.459 -18.054 1.00 93.06 95 TYR A CA 1
ATOM 701 C C . TYR A 1 95 ? 5.092 -0.069 -18.079 1.00 93.06 95 TYR A C 1
ATOM 703 O O . TYR A 1 95 ? 5.848 -0.708 -17.346 1.00 93.06 95 TYR A O 1
ATOM 711 N N . LYS A 1 96 ? 4.317 -0.648 -18.997 1.00 94.06 96 LYS A N 1
ATOM 712 C CA . LYS A 1 96 ? 4.547 -1.991 -19.525 1.00 94.06 96 LYS A CA 1
ATOM 713 C C . LYS A 1 96 ? 5.379 -1.857 -20.791 1.00 94.06 96 LYS A C 1
ATOM 715 O O . LYS A 1 96 ? 4.928 -1.225 -21.745 1.00 94.06 96 LYS A O 1
ATOM 720 N N . VAL A 1 97 ? 6.552 -2.473 -20.801 1.00 95.75 97 VAL A N 1
ATOM 721 C CA . VAL A 1 97 ? 7.458 -2.500 -21.953 1.00 95.75 97 VAL A CA 1
ATOM 722 C C . VAL A 1 97 ? 7.309 -3.837 -22.651 1.00 95.75 97 VAL A C 1
ATOM 724 O O . VAL A 1 97 ? 7.473 -4.874 -22.015 1.00 95.75 97 VAL A O 1
ATOM 727 N N . HIS A 1 98 ? 6.973 -3.829 -23.934 1.00 95.06 98 HIS A N 1
ATOM 728 C CA . HIS A 1 98 ? 6.789 -5.040 -24.737 1.00 95.06 98 HIS A CA 1
ATOM 729 C C . HIS A 1 98 ? 7.201 -4.778 -26.186 1.00 95.06 98 HIS A C 1
ATOM 731 O O . HIS A 1 98 ? 7.489 -3.644 -26.558 1.00 95.06 98 HIS A O 1
ATOM 737 N N . PHE A 1 99 ? 7.241 -5.808 -27.029 1.00 94.81 99 PHE A N 1
ATOM 738 C CA . PHE A 1 99 ? 7.445 -5.592 -28.460 1.00 94.81 99 PHE A CA 1
ATOM 739 C C . PHE A 1 99 ? 6.182 -5.034 -29.127 1.00 94.81 99 PHE A C 1
ATOM 741 O O . PHE A 1 99 ? 5.064 -5.425 -28.786 1.00 94.81 99 PHE A O 1
ATOM 748 N N . ALA A 1 100 ? 6.369 -4.137 -30.095 1.00 92.38 100 ALA A N 1
ATOM 749 C CA . ALA A 1 100 ? 5.301 -3.632 -30.942 1.00 92.38 100 ALA A CA 1
ATOM 750 C C . ALA A 1 100 ? 4.719 -4.770 -31.792 1.00 92.38 100 ALA A C 1
ATOM 752 O O . ALA A 1 100 ? 5.454 -5.526 -32.438 1.00 92.38 100 ALA A O 1
ATOM 753 N N . ASN A 1 101 ? 3.391 -4.866 -31.847 1.00 82.56 101 ASN A N 1
ATOM 754 C CA . ASN A 1 101 ? 2.693 -5.854 -32.670 1.00 82.56 101 ASN A CA 1
ATOM 755 C C . ASN A 1 101 ? 2.640 -5.417 -34.146 1.00 82.56 101 ASN A C 1
ATOM 757 O O . ASN A 1 101 ? 1.573 -5.153 -34.703 1.00 82.56 101 ASN A O 1
ATOM 761 N N . GLU A 1 102 ? 3.794 -5.347 -34.812 1.00 68.00 102 GLU A N 1
ATOM 762 C CA . GLU A 1 102 ? 3.870 -5.069 -36.249 1.00 68.00 102 GLU A CA 1
ATOM 763 C C . GLU A 1 102 ? 3.386 -6.310 -37.040 1.00 68.00 102 GLU A C 1
ATOM 765 O O . GLU A 1 102 ? 4.163 -7.191 -37.395 1.00 68.00 102 GLU A O 1
ATOM 770 N N . ASN A 1 103 ? 2.081 -6.381 -37.336 1.00 57.12 103 ASN A N 1
ATOM 771 C CA . ASN A 1 103 ? 1.408 -7.439 -38.116 1.00 57.12 103 ASN A CA 1
ATOM 772 C C . ASN A 1 103 ? 1.132 -8.764 -37.379 1.00 57.12 103 ASN A C 1
ATOM 774 O O . ASN A 1 103 ? 1.469 -9.843 -37.877 1.00 57.12 103 ASN A O 1
ATOM 778 N N . PHE A 1 104 ? 0.408 -8.716 -36.255 1.00 52.00 104 PHE A N 1
ATOM 779 C CA . PHE A 1 104 ? -0.310 -9.898 -35.760 1.00 52.00 104 PHE A CA 1
ATOM 780 C C . PHE A 1 104 ? -1.439 -10.259 -36.738 1.00 52.00 104 PHE A C 1
ATOM 782 O O . PHE A 1 104 ? -2.615 -9.942 -36.551 1.00 52.00 104 PHE A O 1
ATOM 789 N N . ASP A 1 105 ? -1.077 -10.923 -37.832 1.00 54.62 105 ASP A N 1
ATOM 790 C CA . ASP A 1 105 ? -2.021 -11.669 -38.643 1.00 54.62 105 ASP A CA 1
ATOM 791 C C . ASP A 1 105 ? -2.621 -12.723 -37.702 1.00 54.62 105 ASP A C 1
ATOM 793 O O . ASP A 1 105 ? -1.958 -13.709 -37.378 1.00 54.62 105 ASP A O 1
ATOM 797 N N . LYS A 1 106 ? -3.840 -12.475 -37.187 1.00 57.00 106 LYS A N 1
ATOM 798 C CA . LYS A 1 106 ? -4.510 -13.211 -36.083 1.00 57.00 106 LYS A CA 1
ATOM 799 C C . LYS A 1 106 ? -4.566 -14.740 -36.273 1.00 57.00 106 LYS A C 1
ATOM 801 O O . LYS A 1 106 ? -5.021 -15.463 -35.393 1.00 57.00 106 LYS A O 1
ATOM 806 N N . LYS A 1 107 ? -4.138 -15.238 -37.436 1.00 62.62 107 LYS A N 1
ATOM 807 C CA . LYS A 1 107 ? -4.064 -16.645 -37.829 1.00 62.62 107 LYS A CA 1
ATOM 808 C C . LYS A 1 107 ? -2.689 -17.297 -37.629 1.00 62.62 107 LYS A C 1
ATOM 810 O O . LYS A 1 107 ? -2.626 -18.527 -37.672 1.00 62.62 107 LYS A O 1
ATOM 815 N N . LYS A 1 108 ? -1.596 -16.548 -37.431 1.00 57.56 108 LYS A N 1
ATOM 816 C CA . LYS A 1 108 ? -0.268 -17.134 -37.174 1.00 57.56 108 LYS A CA 1
ATOM 817 C C . LYS A 1 108 ? -0.100 -17.429 -35.679 1.00 57.56 108 LYS A C 1
ATOM 819 O O . LYS A 1 108 ? -0.457 -16.634 -34.823 1.00 57.56 108 LYS A O 1
ATOM 824 N N . LYS A 1 109 ? 0.337 -18.657 -35.399 1.00 53.78 109 LYS A N 1
ATOM 825 C CA . LYS A 1 109 ? 0.214 -19.357 -34.116 1.00 53.78 109 LYS A CA 1
ATOM 826 C C . LYS A 1 109 ? 0.916 -18.663 -32.942 1.00 53.78 109 LYS A C 1
ATOM 828 O O . LYS A 1 109 ? 2.041 -18.204 -33.064 1.00 53.78 109 LYS A O 1
ATOM 833 N N . LYS A 1 110 ? 0.250 -18.792 -31.796 1.00 57.44 110 LYS A N 1
ATOM 834 C CA . LYS A 1 110 ? 0.552 -18.416 -30.405 1.00 57.44 110 LYS A CA 1
ATOM 835 C C . LYS A 1 110 ? 1.813 -19.069 -29.785 1.00 57.44 110 LYS A C 1
ATOM 837 O O . LYS A 1 110 ? 1.790 -19.419 -28.615 1.00 57.44 110 LYS A O 1
ATOM 842 N N . ASN A 1 111 ? 2.858 -19.349 -30.570 1.00 58.41 111 ASN A N 1
ATOM 843 C CA . ASN A 1 111 ? 3.924 -20.273 -30.151 1.00 58.41 111 ASN A CA 1
ATOM 844 C C . ASN A 1 111 ? 5.296 -19.641 -29.881 1.00 58.41 111 ASN A C 1
ATOM 846 O O . ASN A 1 111 ? 6.162 -20.353 -29.374 1.00 58.41 111 ASN A O 1
ATOM 850 N N . ASP A 1 112 ? 5.515 -18.362 -30.181 1.00 68.00 112 ASP A N 1
ATOM 851 C CA . ASP A 1 112 ? 6.798 -17.729 -29.873 1.00 68.00 112 ASP A CA 1
ATOM 852 C C . ASP A 1 112 ? 6.718 -17.055 -28.501 1.00 68.00 112 ASP A C 1
ATOM 854 O O . ASP A 1 112 ? 6.281 -15.918 -28.375 1.00 68.00 112 ASP A O 1
ATOM 858 N N . ALA A 1 113 ? 7.187 -17.758 -27.463 1.00 70.88 113 ALA A N 1
ATOM 859 C CA . ALA A 1 113 ? 7.272 -17.256 -26.083 1.00 70.88 113 ALA A CA 1
ATOM 860 C C . ALA A 1 113 ? 8.021 -15.910 -25.960 1.00 70.88 113 ALA A C 1
ATOM 862 O O . ALA A 1 113 ? 7.836 -15.177 -24.998 1.00 70.88 113 ALA A O 1
ATOM 863 N N . VAL A 1 114 ? 8.848 -15.566 -26.955 1.00 72.69 114 VAL A N 1
ATOM 864 C CA . VAL A 1 114 ? 9.558 -14.281 -27.054 1.00 72.69 114 VAL A CA 1
ATOM 865 C C . VAL A 1 114 ? 8.600 -13.104 -27.288 1.00 72.69 114 VAL A C 1
ATOM 867 O O . VAL A 1 114 ? 8.913 -11.992 -26.877 1.00 72.69 114 VAL A O 1
ATOM 870 N N . ASP A 1 115 ? 7.454 -13.320 -27.943 1.00 74.38 115 ASP A N 1
ATOM 871 C CA . ASP A 1 115 ? 6.458 -12.266 -28.204 1.00 74.38 115 ASP A CA 1
ATOM 872 C C . ASP A 1 115 ? 5.632 -11.905 -26.964 1.00 74.38 115 ASP A C 1
ATOM 874 O O . ASP A 1 115 ? 5.010 -10.847 -26.928 1.00 74.38 115 ASP A O 1
ATOM 878 N N . GLU A 1 116 ? 5.639 -12.761 -25.940 1.00 83.94 116 GLU A N 1
ATOM 879 C CA . GLU A 1 116 ? 4.890 -12.544 -24.698 1.00 83.94 116 GLU A CA 1
ATOM 880 C C . GLU A 1 116 ? 5.734 -11.878 -23.598 1.00 83.94 116 GLU A C 1
ATOM 882 O O . GLU A 1 116 ? 5.198 -11.515 -22.551 1.00 83.94 116 GLU A O 1
ATOM 887 N N . VAL A 1 117 ? 7.039 -11.677 -23.826 1.00 91.50 117 VAL A N 1
ATOM 888 C CA . VAL A 1 117 ? 7.928 -11.071 -22.826 1.00 91.50 117 VAL A CA 1
ATOM 889 C C . VAL A 1 117 ? 7.573 -9.604 -22.619 1.00 91.50 117 VAL A C 1
ATOM 891 O O . VAL A 1 117 ? 7.495 -8.819 -23.567 1.00 91.50 117 VAL A O 1
ATOM 894 N N . ALA A 1 118 ? 7.399 -9.234 -21.353 1.00 94.56 118 ALA A N 1
ATOM 895 C CA . ALA A 1 118 ? 7.151 -7.868 -20.935 1.00 94.56 118 ALA A CA 1
ATOM 896 C C . ALA A 1 118 ? 8.002 -7.503 -19.716 1.00 94.56 118 ALA A C 1
ATOM 898 O O . ALA A 1 118 ? 8.235 -8.329 -18.834 1.00 94.56 118 ALA A O 1
ATOM 899 N N . LEU A 1 119 ? 8.410 -6.237 -19.649 1.00 96.25 119 LEU A N 1
ATOM 900 C CA . LEU A 1 119 ? 9.064 -5.642 -18.485 1.00 96.25 119 LEU A CA 1
ATOM 901 C C . LEU A 1 119 ? 8.130 -4.620 -17.835 1.00 96.25 119 LEU A C 1
ATOM 903 O O . LEU A 1 119 ? 7.284 -4.017 -18.504 1.00 96.25 119 LEU A O 1
ATOM 907 N N . PHE A 1 120 ? 8.303 -4.401 -16.537 1.00 96.12 120 PHE A N 1
ATOM 908 C CA . PHE A 1 120 ? 7.779 -3.220 -15.865 1.00 96.12 120 PHE A CA 1
ATOM 909 C C . PHE A 1 120 ? 8.886 -2.173 -15.785 1.00 96.12 120 PHE A C 1
ATOM 911 O O . PHE A 1 120 ? 10.018 -2.496 -15.431 1.00 96.12 120 PHE A O 1
ATOM 918 N N . ALA A 1 121 ? 8.564 -0.929 -16.123 1.00 96.94 121 ALA A N 1
ATOM 919 C CA . ALA A 1 121 ? 9.485 0.192 -16.006 1.00 96.94 121 ALA A CA 1
ATOM 920 C C . ALA A 1 121 ? 8.825 1.333 -15.231 1.00 96.94 121 ALA A C 1
ATOM 922 O O . ALA A 1 121 ? 7.682 1.689 -15.516 1.00 96.94 121 ALA A O 1
ATOM 923 N N . LYS A 1 122 ? 9.547 1.915 -14.276 1.00 95.62 122 LYS A N 1
ATOM 924 C CA . LYS A 1 122 ? 9.114 3.043 -13.450 1.00 95.62 122 LYS A CA 1
ATOM 925 C C . LYS A 1 122 ? 10.115 4.181 -13.597 1.00 95.62 122 LYS A C 1
ATOM 927 O O . LYS A 1 122 ? 11.291 4.007 -13.296 1.00 95.62 122 LYS A O 1
ATOM 932 N N . LEU A 1 123 ? 9.644 5.318 -14.099 1.00 94.44 123 LEU A N 1
ATOM 933 C CA . LEU A 1 123 ? 10.431 6.534 -14.274 1.00 94.44 123 LEU A CA 1
ATOM 934 C C . LEU A 1 123 ? 10.049 7.550 -13.199 1.00 94.44 123 LEU A C 1
ATOM 936 O O . LEU A 1 123 ? 8.909 8.011 -13.165 1.00 94.44 123 LEU A O 1
ATOM 940 N N . THR A 1 124 ? 11.009 7.902 -12.363 1.00 92.19 124 THR A N 1
ATOM 941 C CA . THR A 1 124 ? 10.851 8.708 -11.155 1.00 92.19 124 THR A CA 1
ATOM 942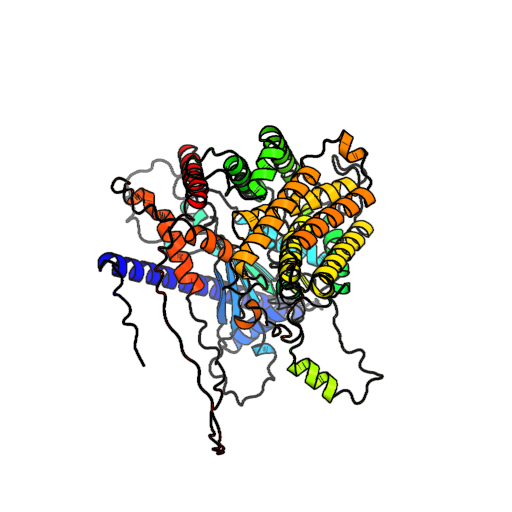 C C . THR A 1 124 ? 11.423 10.104 -11.361 1.00 92.19 124 THR A C 1
ATOM 944 O O . THR A 1 124 ? 12.549 10.246 -11.839 1.00 92.19 124 THR A O 1
ATOM 947 N N . PHE A 1 125 ? 10.677 11.123 -10.934 1.00 84.19 125 PHE A N 1
ATOM 948 C CA . PHE A 1 125 ? 11.106 12.524 -10.915 1.00 84.19 125 PHE A CA 1
ATOM 949 C C . PHE A 1 125 ? 11.189 13.078 -9.475 1.00 84.19 125 PHE A C 1
ATOM 951 O O . PHE A 1 125 ? 10.715 12.448 -8.520 1.00 84.19 125 PHE A O 1
ATOM 958 N N . GLY A 1 126 ? 11.878 14.216 -9.314 1.00 76.50 126 GLY A N 1
ATOM 959 C CA . GLY A 1 126 ? 12.281 14.780 -8.011 1.00 76.50 126 GLY A CA 1
ATOM 960 C C . GLY A 1 126 ? 11.189 15.507 -7.222 1.00 76.50 126 GLY A C 1
ATOM 961 O O . GLY A 1 126 ? 11.389 15.826 -6.053 1.00 76.50 126 GLY A O 1
ATOM 962 N N . GLU A 1 127 ? 10.026 15.736 -7.823 1.00 75.38 127 GLU A N 1
ATOM 963 C CA . GLU A 1 127 ? 8.921 16.446 -7.180 1.00 75.38 127 GLU A CA 1
ATOM 964 C C . GLU A 1 127 ? 7.703 15.543 -7.020 1.00 75.38 127 GLU A C 1
ATOM 966 O O . GLU A 1 127 ? 7.330 14.793 -7.927 1.00 75.38 127 GLU A O 1
ATOM 971 N N . ALA A 1 128 ? 7.056 15.636 -5.859 1.00 71.12 128 ALA A N 1
ATOM 972 C CA . ALA A 1 128 ? 5.740 15.060 -5.664 1.00 71.12 128 ALA A CA 1
ATOM 973 C C . ALA A 1 128 ? 4.686 16.057 -6.157 1.00 71.12 128 ALA A C 1
ATOM 975 O O . ALA A 1 128 ? 4.385 17.027 -5.471 1.00 71.12 128 ALA A O 1
ATOM 976 N N . LEU A 1 129 ? 4.038 15.775 -7.289 1.00 67.25 129 LEU A N 1
ATOM 977 C CA . LEU A 1 129 ? 2.910 16.572 -7.806 1.00 67.25 129 LEU A CA 1
ATOM 978 C C . LEU A 1 129 ? 1.750 16.683 -6.799 1.00 67.25 129 LEU A C 1
ATOM 980 O O . LEU A 1 129 ? 0.865 17.517 -6.955 1.00 67.25 129 LEU A O 1
ATOM 984 N N . LEU A 1 130 ? 1.724 15.800 -5.797 1.00 62.53 130 LEU A N 1
ATOM 985 C CA . LEU A 1 130 ? 0.742 15.767 -4.717 1.00 62.53 130 LEU A CA 1
ATOM 986 C C . LEU A 1 130 ? 0.884 16.931 -3.735 1.00 62.53 130 LEU A C 1
ATOM 988 O O . LEU A 1 130 ? -0.116 17.446 -3.240 1.00 62.53 130 LEU A O 1
ATOM 992 N N . PHE A 1 131 ? 2.128 17.292 -3.439 1.00 66.75 131 PHE A N 1
ATOM 993 C CA . PHE A 1 131 ? 2.481 18.321 -2.479 1.00 66.75 131 PHE A CA 1
ATOM 994 C C . PHE A 1 131 ? 3.571 19.176 -3.116 1.00 66.75 131 PHE A C 1
ATOM 996 O O . PHE A 1 131 ? 4.755 18.936 -2.851 1.00 66.75 131 PHE A O 1
ATOM 1003 N N . PRO A 1 132 ? 3.183 20.135 -3.977 1.00 69.00 132 PRO A N 1
ATOM 1004 C CA . PRO A 1 132 ? 4.112 21.136 -4.479 1.00 69.00 132 PRO A CA 1
ATOM 1005 C C . PRO A 1 132 ? 4.944 21.702 -3.321 1.00 69.00 132 PRO A C 1
ATOM 1007 O O . PRO A 1 132 ? 4.441 21.894 -2.212 1.00 69.00 132 PRO A O 1
ATOM 1010 N N . GLY A 1 133 ? 6.251 21.836 -3.533 1.00 75.25 133 GLY A N 1
ATOM 1011 C CA . GLY A 1 133 ? 7.186 22.289 -2.499 1.00 75.25 133 GLY A CA 1
ATOM 1012 C C . GLY A 1 133 ? 7.559 21.253 -1.427 1.00 75.25 133 GLY A C 1
ATOM 1013 O O . GLY A 1 133 ? 8.465 21.512 -0.640 1.00 75.25 133 GLY A O 1
ATOM 1014 N N . THR A 1 134 ? 6.946 20.061 -1.387 1.00 75.00 134 THR A N 1
ATOM 1015 C CA . THR A 1 134 ? 7.440 18.971 -0.529 1.00 75.00 134 THR A CA 1
ATOM 1016 C C . THR A 1 134 ? 8.526 18.191 -1.269 1.00 75.00 134 THR A C 1
ATOM 1018 O O . THR A 1 134 ? 8.214 17.462 -2.216 1.00 75.00 134 THR A O 1
ATOM 1021 N N . PRO A 1 135 ? 9.796 18.282 -0.839 1.00 73.81 135 PRO A N 1
ATOM 1022 C CA . PRO A 1 135 ? 10.880 17.579 -1.504 1.00 73.81 135 PRO A CA 1
ATOM 1023 C C . PRO A 1 135 ? 10.667 16.067 -1.402 1.00 73.81 135 PRO A C 1
ATOM 1025 O O . PRO A 1 135 ? 10.452 15.526 -0.312 1.00 73.81 135 PRO A O 1
ATOM 1028 N N . MET A 1 136 ? 10.757 15.375 -2.538 1.00 84.75 136 MET A N 1
ATOM 1029 C CA . MET A 1 136 ? 10.711 13.919 -2.591 1.00 84.75 136 MET A CA 1
ATOM 1030 C C . MET A 1 136 ? 11.971 13.397 -3.272 1.00 84.75 136 MET A C 1
ATOM 1032 O O . MET A 1 136 ? 12.109 13.445 -4.491 1.00 84.75 136 MET A O 1
ATOM 1036 N N . THR A 1 137 ? 12.898 12.871 -2.471 1.00 88.06 137 THR A N 1
ATOM 1037 C CA . THR A 1 137 ? 14.191 12.394 -2.975 1.00 88.06 137 THR A CA 1
ATOM 1038 C C . THR A 1 137 ? 14.016 11.400 -4.127 1.00 88.06 137 THR A C 1
ATOM 1040 O O . THR A 1 137 ? 13.179 10.492 -4.073 1.00 88.06 137 THR A O 1
ATOM 1043 N N . GLN A 1 138 ? 14.814 11.549 -5.184 1.00 89.38 138 GLN A N 1
ATOM 1044 C CA . GLN A 1 138 ? 14.878 10.557 -6.261 1.00 89.38 138 GLN A CA 1
ATOM 1045 C C . GLN A 1 138 ? 15.547 9.262 -5.792 1.00 89.38 138 GLN A C 1
ATOM 1047 O O . GLN A 1 138 ? 15.267 8.188 -6.335 1.00 89.38 138 GLN A O 1
ATOM 1052 N N . ASN A 1 139 ? 16.365 9.347 -4.733 1.00 92.25 139 ASN A N 1
ATOM 1053 C CA . ASN A 1 139 ? 17.027 8.206 -4.112 1.00 92.25 139 ASN A CA 1
ATOM 1054 C C . ASN A 1 139 ? 16.030 7.134 -3.645 1.00 92.25 139 ASN A C 1
ATOM 1056 O O . ASN A 1 139 ? 16.378 5.960 -3.599 1.00 92.25 139 ASN A O 1
ATOM 1060 N N . ARG A 1 140 ? 14.755 7.490 -3.427 1.00 93.94 140 ARG A N 1
ATOM 1061 C CA . ARG A 1 140 ? 13.682 6.530 -3.122 1.00 93.94 140 ARG A CA 1
ATOM 1062 C C . ARG A 1 140 ? 13.573 5.388 -4.137 1.00 93.94 140 ARG A C 1
ATOM 1064 O O . ARG A 1 140 ? 13.203 4.284 -3.769 1.00 93.94 140 ARG A O 1
ATOM 1071 N N . THR A 1 141 ? 13.919 5.637 -5.403 1.00 95.88 141 THR A N 1
ATOM 1072 C CA . THR A 1 141 ? 13.877 4.621 -6.475 1.00 95.88 141 THR A CA 1
ATOM 1073 C C . THR A 1 141 ? 15.060 3.669 -6.391 1.00 95.88 141 THR A C 1
ATOM 1075 O O . THR A 1 141 ? 14.936 2.482 -6.679 1.00 95.88 141 THR A O 1
ATOM 1078 N N . GLN A 1 142 ? 16.213 4.184 -5.964 1.00 96.75 142 GLN A N 1
ATOM 1079 C CA . GLN A 1 142 ? 17.372 3.354 -5.670 1.00 96.75 142 GLN A CA 1
ATOM 1080 C C . GLN A 1 142 ? 17.099 2.488 -4.434 1.00 96.75 142 GLN A C 1
ATOM 1082 O O . GLN A 1 142 ? 17.330 1.282 -4.467 1.00 96.75 142 GLN A O 1
ATOM 1087 N N . CYS A 1 143 ? 16.495 3.063 -3.391 1.00 97.12 143 CYS A N 1
ATOM 1088 C CA . CYS A 1 143 ? 16.022 2.296 -2.243 1.00 97.12 143 CYS A CA 1
ATOM 1089 C C . CYS A 1 143 ? 14.941 1.274 -2.636 1.00 97.12 143 CYS A C 1
ATOM 1091 O O . CYS A 1 143 ? 14.960 0.160 -2.129 1.00 97.12 143 CYS A O 1
ATOM 1093 N N . GLU A 1 144 ? 14.038 1.592 -3.572 1.00 97.75 144 GLU A N 1
ATOM 1094 C CA . GLU A 1 144 ? 13.064 0.634 -4.118 1.00 97.75 144 GLU A CA 1
ATOM 1095 C C . GLU A 1 144 ? 13.766 -0.582 -4.745 1.00 97.75 144 GLU A C 1
ATOM 1097 O O . GLU A 1 144 ? 13.426 -1.723 -4.431 1.00 97.75 144 GLU A O 1
ATOM 1102 N N . TYR A 1 145 ? 14.780 -0.349 -5.585 1.00 97.88 145 TYR A N 1
ATOM 1103 C CA . TYR A 1 145 ? 15.601 -1.406 -6.184 1.00 97.88 145 TYR A CA 1
ATOM 1104 C C . TYR A 1 145 ? 16.259 -2.299 -5.117 1.00 97.88 145 TYR A C 1
ATOM 1106 O O . TYR A 1 145 ? 16.144 -3.524 -5.168 1.00 97.88 145 TYR A O 1
ATOM 1114 N N . GLU A 1 146 ? 16.904 -1.687 -4.124 1.00 97.44 146 GLU A N 1
ATOM 1115 C CA . GLU A 1 146 ? 17.601 -2.392 -3.041 1.00 97.44 146 GLU A CA 1
ATOM 1116 C C . GLU A 1 146 ? 16.633 -3.172 -2.142 1.00 97.44 146 GLU A C 1
ATOM 1118 O O . GLU A 1 146 ? 16.923 -4.303 -1.748 1.00 97.44 146 GLU A O 1
ATOM 1123 N N . ALA A 1 147 ? 15.453 -2.614 -1.862 1.00 97.38 147 ALA A N 1
ATOM 1124 C CA . ALA A 1 147 ? 14.408 -3.284 -1.097 1.00 97.38 147 ALA A CA 1
ATOM 1125 C C . ALA A 1 147 ? 13.871 -4.520 -1.833 1.00 97.38 147 ALA A C 1
ATOM 1127 O O . ALA A 1 147 ? 13.662 -5.558 -1.203 1.00 97.38 147 ALA A O 1
ATOM 1128 N N . LEU A 1 148 ? 13.697 -4.446 -3.159 1.00 97.19 148 LEU A N 1
ATOM 1129 C CA . LEU A 1 148 ? 13.306 -5.595 -3.983 1.00 97.19 148 LEU A CA 1
ATOM 1130 C C . LEU A 1 148 ? 14.356 -6.717 -3.913 1.00 97.19 148 LEU A C 1
ATOM 1132 O O . LEU A 1 148 ? 13.992 -7.877 -3.711 1.00 97.19 148 LEU A O 1
ATOM 1136 N N . GLU A 1 149 ? 15.649 -6.390 -4.036 1.00 96.06 149 GLU A N 1
ATOM 1137 C CA . GLU A 1 149 ? 16.740 -7.371 -3.917 1.00 96.06 149 GLU A CA 1
ATOM 1138 C C . GLU A 1 149 ? 16.795 -7.995 -2.519 1.00 96.06 149 GLU A C 1
ATOM 1140 O O . GLU A 1 149 ? 16.854 -9.220 -2.373 1.00 96.06 149 GLU A O 1
ATOM 1145 N N . LEU A 1 150 ? 16.737 -7.160 -1.480 1.00 95.75 150 LEU A N 1
ATOM 1146 C CA . LEU A 1 150 ? 16.712 -7.597 -0.089 1.00 95.75 150 LEU A CA 1
ATOM 1147 C C . LEU A 1 150 ? 15.540 -8.550 0.156 1.00 95.75 150 LEU A C 1
ATOM 1149 O O . LEU A 1 150 ? 15.722 -9.652 0.679 1.00 95.75 150 LEU A O 1
ATOM 1153 N N . PHE A 1 151 ? 14.339 -8.160 -0.264 1.00 96.88 151 PHE A N 1
ATOM 1154 C CA . PHE A 1 151 ? 13.136 -8.939 -0.028 1.00 96.88 151 PHE A CA 1
ATOM 1155 C C . PHE A 1 151 ? 13.117 -10.255 -0.821 1.00 96.88 151 PHE A C 1
ATOM 1157 O O . PHE A 1 151 ? 12.682 -11.281 -0.290 1.00 96.88 151 PHE A O 1
ATOM 1164 N N . ALA A 1 152 ? 13.664 -10.272 -2.042 1.00 95.31 152 ALA A N 1
ATOM 1165 C CA . ALA A 1 152 ? 13.846 -11.493 -2.833 1.00 95.31 152 ALA A CA 1
ATOM 1166 C C . ALA A 1 152 ? 14.740 -12.521 -2.127 1.00 95.31 152 ALA A C 1
ATOM 1168 O O . ALA A 1 152 ? 14.506 -13.725 -2.232 1.00 95.31 152 ALA A O 1
ATOM 1169 N N . ASN A 1 153 ? 15.745 -12.050 -1.385 1.00 94.94 153 ASN A N 1
ATOM 1170 C CA . ASN A 1 153 ? 16.697 -12.910 -0.688 1.00 94.94 153 ASN A CA 1
ATOM 1171 C C . ASN A 1 153 ? 16.156 -13.490 0.627 1.00 94.94 153 ASN A C 1
ATOM 1173 O O . ASN A 1 153 ? 16.564 -14.580 1.028 1.00 94.94 153 ASN A O 1
ATOM 1177 N N . ILE A 1 154 ? 15.260 -12.774 1.311 1.00 95.81 154 ILE A N 1
ATOM 1178 C CA . ILE A 1 154 ? 14.765 -13.164 2.645 1.00 95.81 154 ILE A CA 1
ATOM 1179 C C . ILE A 1 154 ? 13.377 -13.807 2.623 1.00 95.81 154 ILE A C 1
ATOM 1181 O O . ILE A 1 154 ? 12.995 -14.488 3.581 1.00 95.81 154 ILE A O 1
ATOM 1185 N N . SER A 1 155 ? 12.578 -13.549 1.585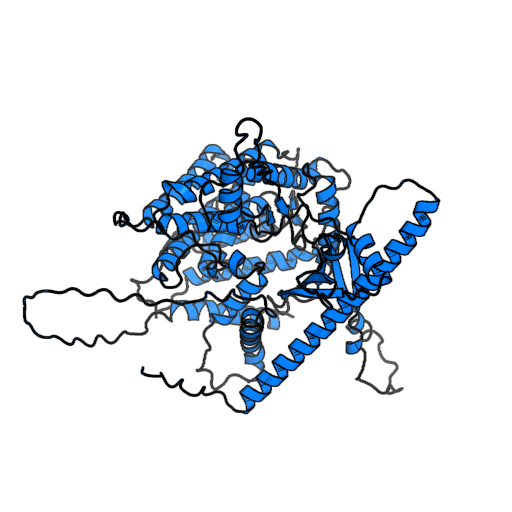 1.00 95.44 155 SER A N 1
ATOM 1186 C CA . SER A 1 155 ? 11.224 -14.079 1.524 1.00 95.44 155 SER A CA 1
ATOM 1187 C C . SER A 1 155 ? 11.266 -15.596 1.334 1.00 95.44 155 SER A C 1
ATOM 1189 O O . SER A 1 155 ? 11.976 -16.098 0.461 1.00 95.44 155 SER A O 1
ATOM 1191 N N . PRO A 1 156 ? 10.468 -16.365 2.095 1.00 95.88 156 PRO A N 1
ATOM 1192 C CA . PRO A 1 156 ? 10.399 -17.811 1.919 1.00 95.88 156 PRO A CA 1
ATOM 1193 C C . PRO A 1 156 ? 9.650 -18.221 0.637 1.00 95.88 156 PRO A C 1
ATOM 1195 O O . PRO A 1 156 ? 9.579 -19.414 0.333 1.00 95.88 156 PRO A O 1
ATOM 1198 N N . TYR A 1 157 ? 9.070 -17.266 -0.101 1.00 96.69 157 TYR A N 1
ATOM 1199 C CA . TYR A 1 157 ? 8.293 -17.518 -1.312 1.00 96.69 157 TYR A CA 1
ATOM 1200 C C . TYR A 1 157 ? 8.931 -16.818 -2.518 1.00 96.69 157 TYR A C 1
ATOM 1202 O O . TYR A 1 157 ? 8.996 -15.593 -2.539 1.00 96.69 157 TYR A O 1
ATOM 1210 N N . PRO A 1 158 ? 9.347 -17.560 -3.559 1.00 92.12 158 PRO A N 1
ATOM 1211 C CA . PRO A 1 158 ? 10.124 -17.010 -4.675 1.00 92.12 158 PRO A CA 1
ATOM 1212 C C . PRO A 1 158 ? 9.344 -16.049 -5.582 1.00 92.12 158 PRO A C 1
ATOM 1214 O O . PRO A 1 158 ? 9.948 -15.360 -6.394 1.00 92.12 158 PRO A O 1
ATOM 1217 N N . HIS A 1 159 ? 8.013 -16.017 -5.481 1.00 95.00 159 HIS A N 1
ATOM 1218 C CA . HIS A 1 159 ? 7.153 -15.157 -6.300 1.00 95.00 159 HIS A CA 1
ATOM 1219 C C . HIS A 1 159 ? 6.649 -13.917 -5.552 1.00 95.00 159 HIS A C 1
ATOM 1221 O O . HIS A 1 159 ? 5.988 -13.082 -6.162 1.00 95.00 159 HIS A O 1
ATOM 1227 N N . SER A 1 160 ? 7.007 -13.755 -4.267 1.00 96.62 160 SER A N 1
ATOM 1228 C CA . SER A 1 160 ? 6.545 -12.647 -3.414 1.00 96.62 160 SER A CA 1
ATOM 1229 C C . SER A 1 160 ? 7.023 -11.265 -3.846 1.00 96.62 160 SER A C 1
ATOM 1231 O O . SER A 1 160 ? 6.592 -10.277 -3.259 1.00 96.62 160 SER A O 1
ATOM 1233 N N . VAL A 1 161 ? 7.919 -11.179 -4.827 1.00 96.50 161 VAL A N 1
ATOM 1234 C CA . VAL A 1 161 ? 8.530 -9.934 -5.287 1.00 96.50 161 VAL A CA 1
ATOM 1235 C C . VAL A 1 161 ? 8.906 -10.031 -6.758 1.00 96.50 161 VAL A C 1
ATOM 1237 O O . VAL A 1 161 ? 9.262 -11.106 -7.243 1.00 96.50 161 VAL A O 1
ATOM 1240 N N . CYS A 1 162 ? 8.806 -8.915 -7.476 1.00 95.56 162 CYS A N 1
ATOM 1241 C CA . CYS A 1 162 ? 9.322 -8.835 -8.836 1.00 95.56 162 CYS A CA 1
ATOM 1242 C C . CYS A 1 162 ? 10.849 -8.891 -8.807 1.00 95.56 162 CYS A C 1
ATOM 1244 O O . CYS A 1 162 ? 11.476 -8.239 -7.978 1.00 95.56 162 CYS A O 1
ATOM 1246 N N . THR A 1 163 ? 11.451 -9.607 -9.756 1.00 95.25 163 THR A N 1
ATOM 1247 C CA . THR A 1 163 ? 12.908 -9.562 -9.937 1.00 95.25 163 THR A CA 1
ATOM 1248 C C . THR A 1 163 ? 13.314 -8.159 -10.406 1.00 95.25 163 THR A C 1
ATOM 1250 O O . THR A 1 163 ? 12.860 -7.754 -11.484 1.00 95.25 163 THR A O 1
ATOM 1253 N N . PRO A 1 164 ? 14.138 -7.404 -9.656 1.00 96.44 164 PRO A N 1
ATOM 1254 C CA . PRO A 1 164 ? 14.697 -6.157 -10.157 1.00 96.44 164 PRO A CA 1
ATOM 1255 C C . PRO A 1 164 ? 15.780 -6.460 -11.203 1.00 96.44 164 PRO A C 1
ATOM 1257 O O . PRO A 1 164 ? 16.555 -7.405 -11.054 1.00 96.44 164 PRO A O 1
ATOM 1260 N N . TYR A 1 165 ? 15.800 -5.692 -12.295 1.00 95.88 165 TYR A N 1
ATOM 1261 C CA . TYR A 1 165 ? 16.774 -5.852 -13.379 1.00 95.88 165 TYR A CA 1
ATOM 1262 C C . TYR A 1 165 ? 17.878 -4.809 -13.311 1.00 95.88 165 TYR A C 1
ATOM 1264 O O . TYR A 1 165 ? 19.052 -5.160 -13.351 1.00 95.88 165 TYR A O 1
ATOM 1272 N N . PHE A 1 166 ? 17.504 -3.536 -13.220 1.00 96.62 166 PHE A N 1
ATOM 1273 C CA . PHE A 1 166 ? 18.442 -2.432 -13.044 1.00 96.62 166 PHE A CA 1
ATOM 1274 C C . PHE A 1 166 ? 17.710 -1.172 -12.573 1.00 96.62 166 PHE A C 1
ATOM 1276 O O . PHE A 1 166 ? 16.512 -1.004 -12.817 1.00 96.62 166 PHE A O 1
ATOM 1283 N N . CYS A 1 167 ? 18.459 -0.286 -11.921 1.00 97.44 167 CYS A N 1
ATOM 1284 C CA . CYS A 1 167 ? 18.065 1.074 -11.572 1.00 97.44 167 CYS A CA 1
ATOM 1285 C C . CYS A 1 167 ? 19.163 2.018 -12.072 1.00 97.44 167 CYS A C 1
ATOM 1287 O O . CYS A 1 167 ? 20.324 1.863 -11.692 1.00 97.44 167 CYS A O 1
ATOM 1289 N N . ILE A 1 168 ? 18.824 2.942 -12.970 1.00 97.25 168 ILE A N 1
ATOM 1290 C CA . ILE A 1 168 ? 19.800 3.815 -13.636 1.00 97.25 168 ILE A CA 1
ATOM 1291 C C . ILE A 1 168 ? 19.333 5.266 -13.671 1.00 97.25 168 ILE A C 1
ATOM 1293 O O . ILE A 1 168 ? 18.136 5.547 -13.645 1.00 97.25 168 ILE A O 1
ATOM 1297 N N . ASP A 1 169 ? 20.294 6.178 -13.778 1.00 95.94 169 ASP A N 1
ATOM 1298 C CA . ASP A 1 169 ? 20.029 7.577 -14.099 1.00 95.94 169 ASP A CA 1
ATOM 1299 C C . ASP A 1 169 ? 19.721 7.738 -15.589 1.00 95.94 169 ASP A C 1
ATOM 1301 O O . ASP A 1 169 ? 20.413 7.186 -16.451 1.00 95.94 169 ASP A O 1
ATOM 1305 N N . VAL A 1 170 ? 18.693 8.523 -15.894 1.00 94.31 170 VAL A N 1
ATOM 1306 C CA . VAL A 1 170 ? 18.348 8.955 -17.249 1.00 94.31 170 VAL A CA 1
ATOM 1307 C C . VAL A 1 170 ? 18.220 10.475 -17.268 1.00 94.31 170 VAL A C 1
ATOM 1309 O O . VAL A 1 170 ? 17.685 11.065 -16.337 1.00 94.31 170 VAL A O 1
ATOM 1312 N N . ILE A 1 171 ? 18.742 11.115 -18.313 1.00 90.31 171 ILE A N 1
ATOM 1313 C CA . ILE A 1 171 ? 18.809 12.578 -18.417 1.00 90.31 171 ILE A CA 1
ATOM 1314 C C . ILE A 1 171 ? 17.792 13.042 -19.454 1.00 90.31 171 ILE A C 1
ATOM 1316 O O . ILE A 1 171 ? 17.769 12.515 -20.571 1.00 90.31 171 ILE A O 1
ATOM 1320 N N . ASP A 1 172 ? 16.981 14.039 -19.107 1.00 85.88 172 ASP A N 1
ATOM 1321 C CA . ASP A 1 172 ? 16.173 14.759 -20.090 1.00 85.88 172 ASP A CA 1
ATOM 1322 C C . ASP A 1 172 ? 17.046 15.793 -20.833 1.00 85.88 172 ASP A C 1
ATOM 1324 O O . ASP A 1 172 ? 17.343 16.872 -20.325 1.00 85.88 172 ASP A O 1
ATOM 1328 N N . VAL A 1 173 ? 17.510 15.441 -22.037 1.00 76.75 173 VAL A N 1
ATOM 1329 C CA . VAL A 1 173 ? 18.541 16.207 -22.767 1.00 76.75 173 VAL A CA 1
ATOM 1330 C C . VAL A 1 173 ? 18.024 17.535 -23.342 1.00 76.75 173 VAL A C 1
ATOM 1332 O O . VAL A 1 173 ? 18.816 18.463 -23.494 1.00 76.75 173 VAL A O 1
ATOM 1335 N N . ASP A 1 174 ? 16.724 17.684 -23.628 1.00 68.38 174 ASP A N 1
ATOM 1336 C CA . ASP A 1 174 ? 16.237 18.909 -24.300 1.00 68.38 174 ASP A CA 1
ATOM 1337 C C . ASP A 1 174 ? 15.918 20.071 -23.345 1.00 68.38 174 ASP A C 1
ATOM 1339 O O . ASP A 1 174 ? 15.472 21.115 -23.807 1.00 68.38 174 ASP A O 1
ATOM 1343 N N . VAL A 1 175 ? 16.134 19.929 -22.033 1.00 61.97 175 VAL A N 1
ATOM 1344 C CA . VAL A 1 175 ? 16.059 21.077 -21.102 1.00 61.97 175 VAL A C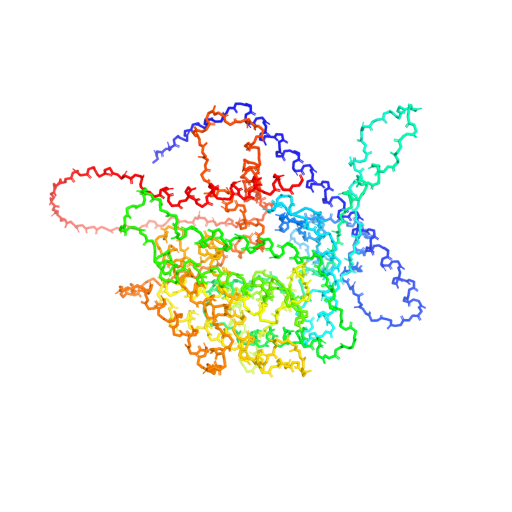A 1
ATOM 1345 C C . VAL A 1 175 ? 17.343 21.922 -21.161 1.00 61.97 175 VAL A C 1
ATOM 1347 O O . VAL A 1 175 ? 17.365 23.062 -20.721 1.00 61.97 175 VAL A O 1
ATOM 1350 N N . ILE A 1 176 ? 18.414 21.402 -21.770 1.00 58.16 176 ILE A N 1
ATOM 1351 C CA . ILE A 1 176 ? 19.753 22.012 -21.735 1.00 58.16 176 ILE A CA 1
ATOM 1352 C C . ILE A 1 176 ? 19.938 23.117 -22.802 1.00 58.16 176 ILE A C 1
ATOM 1354 O O . ILE A 1 176 ? 21.010 23.708 -22.903 1.00 58.16 176 ILE A O 1
ATOM 1358 N N . ILE A 1 177 ? 18.938 23.424 -23.635 1.00 56.66 177 ILE A N 1
ATOM 1359 C CA . ILE A 1 177 ? 19.150 24.280 -24.811 1.00 56.66 177 ILE A CA 1
ATOM 1360 C C . ILE A 1 177 ? 18.007 25.283 -24.968 1.00 56.66 177 ILE A C 1
ATOM 1362 O O . ILE A 1 177 ? 16.954 24.907 -25.466 1.00 56.66 177 ILE A O 1
ATOM 1366 N N . GLU A 1 178 ? 18.245 26.547 -24.591 1.00 53.81 178 GLU A N 1
ATOM 1367 C CA . GLU A 1 178 ? 17.964 27.726 -25.445 1.00 53.81 178 GLU A CA 1
ATOM 1368 C C . GLU A 1 178 ? 18.381 29.082 -24.840 1.00 53.81 178 GLU A C 1
ATOM 1370 O O . GLU A 1 178 ? 18.455 30.059 -25.585 1.00 53.81 178 GLU A O 1
ATOM 1375 N N . ASP A 1 179 ? 18.771 29.163 -23.564 1.00 51.31 179 ASP A N 1
ATOM 1376 C CA . ASP A 1 179 ? 19.128 30.454 -22.963 1.00 51.31 179 ASP A CA 1
ATOM 1377 C C . ASP A 1 179 ? 20.643 30.706 -22.940 1.00 51.31 179 ASP A C 1
ATOM 1379 O O . ASP A 1 179 ? 21.364 30.313 -22.028 1.00 51.31 179 ASP A O 1
ATOM 1383 N N . GLY A 1 180 ? 21.116 31.426 -23.960 1.00 52.47 180 GLY A N 1
ATOM 1384 C CA . GLY A 1 180 ? 22.318 32.251 -23.854 1.00 52.47 180 GLY A CA 1
ATOM 1385 C C . GLY A 1 180 ? 23.388 31.959 -24.897 1.00 52.47 180 GLY A C 1
ATOM 1386 O O . GLY A 1 180 ? 24.245 31.096 -24.717 1.00 52.47 180 GLY A O 1
ATOM 1387 N N . GLU A 1 181 ? 23.433 32.785 -25.948 1.00 57.81 181 GLU A N 1
ATOM 1388 C CA . GLU A 1 181 ? 24.735 33.218 -26.459 1.00 57.81 181 GLU A CA 1
ATOM 1389 C C . GLU A 1 181 ? 25.541 33.680 -25.240 1.00 57.81 181 GLU A C 1
ATOM 1391 O O . GLU A 1 181 ? 25.127 34.614 -24.558 1.00 57.81 181 GLU A O 1
ATOM 1396 N N . ALA A 1 182 ? 26.615 32.957 -24.920 1.00 52.72 182 ALA A N 1
ATOM 1397 C CA . ALA A 1 182 ? 27.487 33.257 -23.798 1.00 52.72 182 ALA A CA 1
ATOM 1398 C C . ALA A 1 182 ? 27.919 34.727 -23.879 1.00 52.72 182 ALA A C 1
ATOM 1400 O O . ALA A 1 182 ? 28.768 35.087 -24.695 1.00 52.72 182 ALA A O 1
ATOM 1401 N N . ASP A 1 183 ? 27.310 35.581 -23.059 1.00 56.34 183 ASP A N 1
ATOM 1402 C CA . ASP A 1 183 ? 27.797 36.933 -22.850 1.00 56.34 183 ASP A CA 1
ATOM 1403 C C . ASP A 1 183 ? 29.119 36.760 -22.090 1.00 56.34 183 ASP A C 1
ATOM 1405 O O . ASP A 1 183 ? 29.131 36.368 -20.923 1.00 56.34 183 ASP A O 1
ATOM 1409 N N . GLU A 1 184 ? 30.250 36.921 -22.789 1.00 61.91 184 GLU A N 1
ATOM 1410 C CA . GLU A 1 184 ? 31.624 36.667 -22.310 1.00 61.91 184 GLU A CA 1
ATOM 1411 C C . GLU A 1 184 ? 32.074 37.670 -21.214 1.00 61.91 184 GLU A C 1
ATOM 1413 O O . GLU A 1 184 ? 33.232 38.093 -21.156 1.00 61.91 184 GLU A O 1
ATOM 1418 N N . GLY A 1 185 ? 31.150 38.115 -20.363 1.00 56.28 185 GLY A N 1
ATOM 1419 C CA . GLY A 1 185 ? 31.164 39.451 -19.794 1.00 56.28 185 GLY A CA 1
ATOM 1420 C C . GLY A 1 185 ? 31.071 39.586 -18.280 1.00 56.28 185 GLY A C 1
ATOM 1421 O O . GLY A 1 185 ? 31.014 40.728 -17.850 1.00 56.28 185 GLY A O 1
ATOM 1422 N N . ASP A 1 186 ? 31.072 38.534 -17.454 1.00 57.22 186 ASP A N 1
ATOM 1423 C CA . ASP A 1 186 ? 31.310 38.724 -16.010 1.00 57.22 186 ASP A CA 1
ATOM 1424 C C . ASP A 1 186 ? 31.766 37.438 -15.299 1.00 57.22 186 ASP A C 1
ATOM 1426 O O . ASP A 1 186 ? 31.038 36.455 -15.198 1.00 57.22 186 ASP A O 1
ATOM 1430 N N . ALA A 1 187 ? 32.997 37.438 -14.787 1.00 56.34 187 ALA A N 1
ATOM 1431 C CA . ALA A 1 187 ? 33.630 36.304 -14.104 1.00 56.34 187 ALA A CA 1
ATOM 1432 C C . ALA A 1 187 ? 33.260 36.253 -12.604 1.00 56.34 187 ALA A C 1
ATOM 1434 O O . ALA A 1 187 ? 34.132 36.117 -11.740 1.00 56.34 187 ALA A O 1
ATOM 1435 N N . GLY A 1 188 ? 31.976 36.436 -12.288 1.00 58.75 188 GLY A N 1
ATOM 1436 C CA . GLY A 1 188 ? 31.476 36.631 -10.928 1.00 58.75 188 GLY A CA 1
ATOM 1437 C C . GLY A 1 188 ? 30.577 35.500 -10.428 1.00 58.75 188 GLY A C 1
ATOM 1438 O O . GLY A 1 188 ? 29.376 35.534 -10.649 1.00 58.75 188 GLY A O 1
ATOM 1439 N N . THR A 1 189 ? 31.168 34.580 -9.655 1.00 56.38 189 THR A N 1
ATOM 1440 C CA . THR A 1 189 ? 30.549 33.540 -8.793 1.00 56.38 189 THR A CA 1
ATOM 1441 C C . THR A 1 189 ? 29.801 32.388 -9.493 1.00 56.38 189 THR A C 1
ATOM 1443 O O . THR A 1 189 ? 28.688 32.529 -9.979 1.00 56.38 189 THR A O 1
ATOM 1446 N N . ASP A 1 190 ? 30.454 31.224 -9.468 1.00 57.66 190 ASP A N 1
ATOM 1447 C CA . ASP A 1 190 ? 30.302 29.997 -10.274 1.00 57.66 190 ASP A CA 1
ATOM 1448 C C . ASP A 1 190 ? 29.326 28.959 -9.661 1.00 57.66 190 ASP A C 1
ATOM 1450 O O . ASP A 1 190 ? 29.469 27.752 -9.841 1.00 57.66 190 ASP A O 1
ATOM 1454 N N . ASP A 1 191 ? 28.337 29.404 -8.879 1.00 60.56 191 ASP A N 1
ATOM 1455 C CA . ASP A 1 191 ? 27.565 28.493 -8.012 1.00 60.56 191 ASP A CA 1
ATOM 1456 C C . ASP A 1 191 ? 26.184 28.111 -8.596 1.00 60.56 191 ASP A C 1
ATOM 1458 O O . ASP A 1 191 ? 25.525 27.200 -8.091 1.00 60.56 191 ASP A O 1
ATOM 1462 N N . GLY A 1 192 ? 25.726 28.790 -9.658 1.00 57.88 192 GLY A N 1
ATOM 1463 C CA . GLY A 1 192 ? 24.381 28.620 -10.233 1.00 57.88 192 GLY A CA 1
ATOM 1464 C C . GLY A 1 192 ? 24.249 27.500 -11.273 1.00 57.88 192 GLY A C 1
ATOM 1465 O O . GLY A 1 192 ? 23.255 26.779 -11.274 1.00 57.88 192 GLY A O 1
ATOM 1466 N N . GLU A 1 193 ? 25.266 27.288 -12.115 1.00 59.03 193 GLU A N 1
ATOM 1467 C CA . GLU A 1 193 ? 25.177 26.387 -13.283 1.00 59.03 193 GLU A CA 1
ATOM 1468 C C . GLU A 1 193 ? 25.189 24.885 -12.918 1.00 59.03 193 GLU A C 1
ATOM 1470 O O . GLU A 1 193 ? 24.913 24.017 -13.749 1.00 59.03 193 GLU A O 1
ATOM 1475 N N . SER A 1 194 ? 25.529 24.552 -11.668 1.00 61.81 194 SER A N 1
ATOM 1476 C CA . SER A 1 194 ? 25.569 23.165 -11.187 1.00 61.81 194 SER A CA 1
ATOM 1477 C C . SER A 1 194 ? 24.195 22.621 -10.782 1.00 61.81 194 SER A C 1
ATOM 1479 O O . SER A 1 194 ? 23.961 21.425 -10.945 1.00 61.81 194 SER A O 1
ATOM 1481 N N . LYS A 1 195 ? 23.268 23.478 -10.327 1.00 62.59 195 LYS A N 1
ATOM 1482 C CA . LYS A 1 195 ? 21.950 23.049 -9.826 1.00 62.59 195 LYS A CA 1
ATOM 1483 C C . LYS A 1 195 ? 20.981 22.643 -10.937 1.00 62.59 195 LYS A C 1
ATOM 1485 O O . LYS A 1 195 ? 20.376 21.583 -10.845 1.00 62.59 195 LYS A O 1
ATOM 1490 N N . GLU A 1 196 ? 20.914 23.399 -12.035 1.00 62.34 196 GLU A N 1
ATOM 1491 C CA . GLU A 1 196 ? 20.011 23.080 -13.161 1.00 62.34 196 GLU A CA 1
ATOM 1492 C C . GLU A 1 196 ? 20.338 21.736 -13.840 1.00 62.34 196 GLU A C 1
ATOM 1494 O O . GLU A 1 196 ? 19.479 21.101 -14.457 1.00 62.34 196 GLU A O 1
ATOM 1499 N N . LYS A 1 197 ? 21.585 21.260 -13.723 1.00 65.62 197 LYS A N 1
ATOM 1500 C CA . LYS A 1 197 ? 21.985 19.941 -14.235 1.00 65.62 197 LYS A CA 1
ATOM 1501 C C . LYS A 1 197 ? 21.506 18.791 -13.345 1.00 65.62 197 LYS A C 1
ATOM 1503 O O . LYS A 1 197 ? 21.278 17.707 -13.877 1.00 65.62 197 LYS A O 1
ATOM 1508 N N . GLU A 1 198 ? 21.338 19.003 -12.040 1.00 70.81 198 GLU A N 1
ATOM 1509 C CA . GLU A 1 198 ? 20.846 17.972 -11.115 1.00 70.81 198 GLU A CA 1
ATOM 1510 C C . GLU A 1 198 ? 19.330 17.761 -11.251 1.00 70.81 198 GLU A C 1
ATOM 1512 O O . GLU A 1 198 ? 18.874 16.617 -11.235 1.00 70.81 198 GLU A O 1
ATOM 1517 N N . ASP A 1 199 ? 18.565 18.824 -11.512 1.00 70.12 199 ASP A N 1
ATOM 1518 C CA . ASP A 1 199 ? 17.097 18.763 -11.628 1.00 70.12 199 ASP A CA 1
ATOM 1519 C C . ASP A 1 199 ? 16.601 17.996 -12.873 1.00 70.12 199 ASP A C 1
ATOM 1521 O O . ASP A 1 199 ? 15.463 17.523 -12.916 1.00 70.12 199 ASP A O 1
ATOM 1525 N N . ASN A 1 200 ? 17.466 17.810 -13.877 1.00 79.38 200 ASN A N 1
ATOM 1526 C CA . ASN A 1 200 ? 17.156 17.092 -15.121 1.00 79.38 200 ASN A CA 1
ATOM 1527 C C . ASN A 1 200 ? 17.482 15.592 -15.087 1.00 79.38 200 ASN A C 1
ATOM 1529 O O . ASN A 1 200 ? 17.244 14.874 -16.068 1.00 79.38 200 ASN A O 1
ATOM 1533 N N . ILE A 1 201 ? 18.046 15.108 -13.980 1.00 89.31 201 ILE A N 1
ATOM 1534 C CA . ILE A 1 201 ? 18.293 13.684 -13.770 1.00 89.31 201 ILE A CA 1
ATOM 1535 C C . ILE A 1 201 ? 16.986 13.049 -13.295 1.00 89.31 201 ILE A C 1
ATOM 1537 O O . ILE A 1 201 ? 16.301 13.584 -12.435 1.00 89.31 201 ILE A O 1
ATOM 1541 N N . MET A 1 202 ? 16.614 11.912 -13.870 1.00 92.31 202 MET A N 1
ATOM 1542 C CA . MET A 1 202 ? 15.510 11.061 -13.426 1.00 92.31 202 MET A CA 1
ATOM 1543 C C . MET A 1 202 ? 16.051 9.665 -13.120 1.00 92.31 202 MET A C 1
ATOM 1545 O O . MET A 1 202 ? 17.056 9.241 -13.692 1.00 92.31 202 MET A O 1
ATOM 1549 N N . LYS A 1 203 ? 15.349 8.902 -12.280 1.00 95.31 203 LYS A N 1
ATOM 1550 C CA . LYS A 1 203 ? 15.686 7.494 -12.012 1.00 95.31 203 LYS A CA 1
ATOM 1551 C C . LYS A 1 203 ? 14.755 6.571 -12.790 1.00 95.31 203 LYS A C 1
ATOM 1553 O O . LYS A 1 203 ? 13.539 6.741 -12.749 1.00 95.31 203 LYS A O 1
ATOM 1558 N N . LEU A 1 204 ? 15.314 5.577 -13.474 1.00 96.94 204 LEU A N 1
ATOM 1559 C CA . LEU A 1 204 ? 14.572 4.525 -14.164 1.00 96.94 204 LEU A CA 1
ATOM 1560 C C . LEU A 1 204 ? 14.820 3.180 -13.481 1.00 96.94 204 LEU A C 1
ATOM 1562 O O . LEU A 1 204 ? 15.914 2.626 -13.581 1.00 96.94 204 LEU A O 1
ATOM 1566 N N . LEU A 1 205 ? 13.784 2.644 -12.841 1.00 97.75 205 LEU A N 1
ATOM 1567 C CA . LEU A 1 205 ? 13.750 1.288 -12.300 1.00 97.75 205 LEU A CA 1
ATOM 1568 C C . LEU A 1 205 ? 13.082 0.348 -13.304 1.00 97.75 205 LEU A C 1
ATOM 1570 O O . LEU A 1 205 ? 11.973 0.615 -13.768 1.00 97.75 205 LEU A O 1
ATOM 1574 N N . VAL A 1 206 ? 13.725 -0.778 -13.609 1.00 97.94 206 VAL A N 1
ATOM 1575 C CA . VAL A 1 206 ? 13.167 -1.824 -14.474 1.00 97.94 206 VAL A CA 1
ATOM 1576 C C . VAL A 1 206 ? 13.133 -3.149 -13.730 1.00 97.94 206 VAL A C 1
ATOM 1578 O O . VAL A 1 206 ? 14.122 -3.565 -13.127 1.00 97.94 206 VAL A O 1
ATOM 1581 N N . THR A 1 207 ? 11.986 -3.822 -13.778 1.00 97.19 207 THR A N 1
ATOM 1582 C CA . THR A 1 207 ? 11.735 -5.083 -13.075 1.00 97.19 207 THR A CA 1
ATOM 1583 C C . THR A 1 207 ? 10.959 -6.064 -13.954 1.00 97.19 207 THR A C 1
ATOM 1585 O O . THR A 1 207 ? 10.465 -5.737 -15.041 1.00 97.19 207 THR A O 1
ATOM 1588 N N . GLN A 1 208 ? 10.847 -7.300 -13.478 1.00 95.06 208 GLN A N 1
ATOM 1589 C CA . GLN A 1 208 ? 9.917 -8.284 -14.017 1.00 95.06 208 GLN A CA 1
ATOM 1590 C C . GLN A 1 208 ? 8.479 -7.750 -13.980 1.00 95.06 208 GLN A C 1
ATOM 1592 O O . GLN A 1 208 ? 8.017 -7.270 -12.946 1.00 95.06 208 GLN A O 1
ATOM 1597 N N . PHE A 1 209 ? 7.746 -7.879 -15.092 1.00 93.00 209 PHE A N 1
ATOM 1598 C CA . PHE A 1 209 ? 6.397 -7.313 -15.202 1.00 93.00 209 PHE A CA 1
ATOM 1599 C C . PHE A 1 209 ? 5.385 -7.898 -14.204 1.00 93.00 209 PHE A C 1
ATOM 1601 O O . PHE A 1 209 ? 4.615 -7.161 -13.579 1.00 93.00 209 PHE A O 1
ATOM 1608 N N . ALA A 1 210 ? 5.373 -9.226 -14.098 1.00 89.12 210 ALA A N 1
ATOM 1609 C CA . ALA A 1 210 ? 4.540 -9.999 -13.187 1.00 89.12 210 ALA A CA 1
ATOM 1610 C C . ALA A 1 210 ? 5.134 -11.415 -13.058 1.00 89.12 210 ALA A C 1
ATOM 1612 O O . ALA A 1 210 ? 5.118 -12.162 -14.042 1.00 89.12 210 ALA A O 1
ATOM 1613 N N . PRO A 1 211 ? 5.684 -11.816 -11.899 1.00 86.50 211 PRO A N 1
ATOM 1614 C CA . PRO A 1 211 ? 6.177 -13.179 -11.725 1.00 86.50 211 PRO A CA 1
ATOM 1615 C C . PRO A 1 211 ? 5.015 -14.172 -11.822 1.00 86.50 211 PRO A C 1
ATOM 1617 O O . PRO A 1 211 ? 3.934 -13.928 -11.297 1.00 86.50 211 PRO A O 1
ATOM 1620 N N . SER A 1 212 ? 5.231 -15.296 -12.508 1.00 84.88 212 SER A N 1
ATOM 1621 C CA . SER A 1 212 ? 4.286 -16.426 -12.569 1.00 84.88 212 SER A CA 1
ATOM 1622 C C . SER A 1 212 ? 2.845 -16.075 -12.990 1.00 84.88 212 SER A C 1
ATOM 1624 O O . SER A 1 212 ? 1.908 -16.782 -12.630 1.00 84.88 212 SER A O 1
ATOM 1626 N N . GLY A 1 213 ? 2.647 -14.998 -13.761 1.00 84.62 213 GLY A N 1
ATOM 1627 C CA . GLY A 1 213 ? 1.314 -14.561 -14.201 1.00 84.62 213 GLY A CA 1
ATOM 1628 C C . GLY A 1 213 ? 0.466 -13.896 -13.106 1.00 84.62 213 GLY A C 1
ATOM 1629 O O . GLY A 1 213 ? -0.754 -13.794 -13.247 1.00 84.62 213 GLY A O 1
ATOM 1630 N N . LEU A 1 214 ? 1.093 -13.439 -12.018 1.00 90.19 214 LEU A N 1
ATOM 1631 C CA . LEU A 1 214 ? 0.458 -12.652 -10.961 1.00 90.19 214 LEU A CA 1
ATOM 1632 C C . LEU A 1 214 ? 0.191 -11.231 -11.476 1.00 90.19 214 LEU A C 1
ATOM 1634 O O . LEU A 1 214 ? 1.001 -10.328 -11.301 1.00 90.19 214 LEU A O 1
ATOM 1638 N N . GLU A 1 215 ? -0.924 -11.037 -12.178 1.00 88.44 215 GLU A N 1
ATOM 1639 C CA . GLU A 1 215 ? -1.252 -9.760 -12.833 1.00 88.44 215 GLU A CA 1
ATOM 1640 C C . GLU A 1 215 ? -2.422 -9.008 -12.184 1.00 88.44 215 GLU A C 1
ATOM 1642 O O . GLU A 1 215 ? -2.602 -7.813 -12.436 1.00 88.44 215 GLU A O 1
ATOM 1647 N N . GLU A 1 216 ? -3.226 -9.682 -11.358 1.00 90.94 216 GLU A N 1
ATOM 1648 C CA . GLU A 1 216 ? -4.417 -9.099 -10.740 1.00 90.94 216 GLU A CA 1
ATOM 1649 C C . GLU A 1 216 ? -4.066 -8.378 -9.436 1.00 90.94 216 GLU A C 1
ATOM 1651 O O . GLU A 1 216 ? -3.411 -8.953 -8.576 1.00 90.94 216 GLU A O 1
ATOM 1656 N N . GLN A 1 217 ? -4.556 -7.151 -9.235 1.00 92.94 217 GLN A N 1
ATOM 1657 C CA . GLN A 1 217 ? -4.415 -6.478 -7.942 1.00 92.94 217 GLN A CA 1
ATOM 1658 C C . GLN A 1 217 ? -5.218 -7.193 -6.849 1.00 92.94 217 GLN A C 1
ATOM 1660 O O . GLN A 1 217 ? -6.400 -7.503 -7.020 1.00 92.94 217 GLN A O 1
ATOM 1665 N N . CYS A 1 218 ? -4.590 -7.390 -5.692 1.00 95.75 218 CYS A N 1
ATOM 1666 C CA . CYS A 1 218 ? -5.158 -8.075 -4.533 1.00 95.75 218 CYS A CA 1
ATOM 1667 C C . CYS A 1 218 ? -6.489 -7.460 -4.065 1.00 95.75 218 CYS A C 1
ATOM 1669 O O . CYS A 1 218 ? -7.394 -8.187 -3.653 1.00 95.75 218 CYS A O 1
ATOM 1671 N N . ALA A 1 219 ? -6.664 -6.143 -4.229 1.00 95.62 219 ALA A N 1
ATOM 1672 C CA . ALA A 1 219 ? -7.920 -5.438 -3.970 1.00 95.62 219 ALA A CA 1
ATOM 1673 C C . ALA A 1 219 ? -9.151 -6.124 -4.594 1.00 95.62 219 ALA A C 1
ATOM 1675 O O . ALA A 1 219 ? -10.195 -6.215 -3.944 1.00 95.62 219 ALA A O 1
ATOM 1676 N N . ASN A 1 220 ? -9.022 -6.689 -5.803 1.00 93.69 220 ASN A N 1
ATOM 1677 C CA . ASN A 1 220 ? -10.120 -7.375 -6.490 1.00 93.69 220 ASN A CA 1
ATOM 1678 C C . ASN A 1 220 ? -10.672 -8.560 -5.698 1.00 93.69 220 ASN A C 1
ATOM 1680 O O . ASN A 1 220 ? -11.872 -8.810 -5.755 1.00 93.69 220 ASN A O 1
ATOM 1684 N N . LYS A 1 221 ? -9.840 -9.258 -4.915 1.00 93.38 221 LYS A N 1
ATOM 1685 C CA . LYS A 1 221 ? -10.300 -10.373 -4.074 1.00 93.38 221 LYS A CA 1
ATOM 1686 C C . LYS A 1 221 ? -11.321 -9.897 -3.042 1.00 93.38 221 LYS A C 1
ATOM 1688 O O . LYS A 1 221 ? -12.313 -10.575 -2.796 1.00 93.38 221 LYS A O 1
ATOM 1693 N N . PHE A 1 222 ? -11.113 -8.710 -2.477 1.00 95.75 222 PHE A N 1
ATOM 1694 C CA . PHE A 1 222 ? -12.003 -8.126 -1.474 1.00 95.75 222 PHE A CA 1
ATOM 1695 C C . PHE A 1 222 ? -13.247 -7.483 -2.098 1.00 95.75 222 PHE A C 1
ATOM 1697 O O . PHE A 1 222 ? -14.339 -7.616 -1.542 1.00 95.75 222 PHE A O 1
ATOM 1704 N N . ILE A 1 223 ? -13.096 -6.846 -3.265 1.00 94.81 223 ILE A N 1
ATOM 1705 C CA . ILE A 1 223 ? -14.207 -6.257 -4.031 1.00 94.81 223 ILE A CA 1
ATOM 1706 C C . ILE A 1 223 ? -15.180 -7.352 -4.477 1.00 94.81 223 ILE A C 1
ATOM 1708 O O . ILE A 1 223 ? -16.376 -7.258 -4.202 1.00 94.81 223 ILE A O 1
ATOM 1712 N N . ASP A 1 224 ? -14.662 -8.409 -5.112 1.00 91.50 224 ASP A N 1
ATOM 1713 C CA . ASP A 1 224 ? -15.460 -9.527 -5.624 1.00 91.50 224 ASP A CA 1
ATOM 1714 C C . ASP A 1 224 ? -16.112 -10.322 -4.467 1.00 91.50 224 ASP A C 1
ATOM 1716 O O . ASP A 1 224 ? -17.208 -10.873 -4.618 1.00 91.50 224 ASP A O 1
ATOM 1720 N N . GLY A 1 225 ? -15.460 -10.359 -3.297 1.00 89.44 225 GLY A N 1
ATOM 1721 C CA . GLY A 1 225 ? -15.941 -11.046 -2.101 1.00 89.44 225 GLY A CA 1
ATOM 1722 C C . GLY A 1 225 ? -15.891 -12.574 -2.220 1.00 89.44 225 GLY A C 1
ATOM 1723 O O . GLY A 1 225 ? -15.041 -13.158 -2.890 1.00 89.44 225 GLY A O 1
ATOM 1724 N N . GLY A 1 226 ? -16.816 -13.256 -1.544 1.00 86.88 226 GLY A N 1
ATOM 1725 C CA . GLY A 1 226 ? -16.875 -14.716 -1.489 1.00 86.88 226 GLY A CA 1
ATOM 1726 C C . GLY A 1 226 ? -15.898 -15.332 -0.484 1.00 86.88 226 GLY A C 1
ATOM 1727 O O . GLY A 1 226 ? -15.555 -14.722 0.525 1.00 86.88 226 GLY A O 1
ATOM 1728 N N . VAL A 1 227 ? -15.505 -16.588 -0.726 1.00 83.88 227 VAL A N 1
ATOM 1729 C CA . VAL A 1 227 ? -14.544 -17.298 0.130 1.00 83.88 227 VAL A CA 1
ATOM 1730 C C . VAL A 1 227 ? -13.137 -16.884 -0.276 1.00 83.88 227 VAL A C 1
ATOM 1732 O O . VAL A 1 227 ? -12.664 -17.258 -1.346 1.00 83.88 227 VAL A O 1
ATOM 1735 N N . LEU A 1 228 ? -12.482 -16.128 0.597 1.00 89.69 228 LEU A N 1
ATOM 1736 C CA . LEU A 1 228 ? -11.087 -15.750 0.433 1.00 89.69 228 LEU A CA 1
ATOM 1737 C C . LEU A 1 228 ? -10.148 -16.886 0.816 1.00 89.69 228 LEU A C 1
ATOM 1739 O O . LEU A 1 228 ? -10.399 -17.644 1.758 1.00 89.69 228 LEU A O 1
ATOM 1743 N N . ASP A 1 229 ? -9.031 -16.950 0.107 1.00 87.19 229 ASP A N 1
ATOM 1744 C CA . ASP A 1 229 ? -7.984 -17.914 0.373 1.00 87.19 229 ASP A CA 1
ATOM 1745 C C . ASP A 1 229 ? -7.116 -17.514 1.565 1.00 87.19 229 ASP A C 1
ATOM 1747 O O . ASP A 1 229 ? -6.450 -16.481 1.573 1.00 87.19 229 ASP A O 1
ATOM 1751 N N . THR A 1 230 ? -7.087 -18.380 2.571 1.00 93.81 230 THR A N 1
ATOM 1752 C CA . THR A 1 230 ? -6.254 -18.202 3.759 1.00 93.81 230 THR A CA 1
ATOM 1753 C C . THR A 1 230 ? -4.794 -18.608 3.539 1.00 93.81 230 THR A C 1
ATOM 1755 O O . THR A 1 230 ? -3.952 -18.250 4.359 1.00 93.81 230 THR A O 1
ATOM 1758 N N . ILE A 1 231 ? -4.467 -19.339 2.463 1.00 95.69 231 ILE A N 1
ATOM 1759 C CA . ILE A 1 231 ? -3.075 -19.667 2.113 1.00 95.69 231 ILE A CA 1
ATOM 1760 C C . ILE A 1 231 ? -2.334 -18.384 1.744 1.00 95.69 231 ILE A C 1
ATOM 1762 O O . ILE A 1 231 ? -1.276 -18.124 2.316 1.00 95.69 231 ILE A O 1
ATOM 1766 N N . PHE A 1 232 ? -2.924 -17.548 0.883 1.00 95.50 232 PHE A N 1
ATOM 1767 C CA . PHE A 1 232 ? -2.391 -16.219 0.581 1.00 95.50 232 PHE A CA 1
ATOM 1768 C C . PHE A 1 232 ? -2.154 -15.382 1.853 1.00 95.50 232 PHE A C 1
ATOM 1770 O O . PHE A 1 232 ? -1.049 -14.875 2.043 1.00 95.50 232 PHE A O 1
ATOM 1777 N N . ALA A 1 233 ? -3.125 -15.315 2.778 1.00 97.50 233 ALA A N 1
ATOM 1778 C CA . ALA A 1 233 ? -2.955 -14.605 4.056 1.00 97.50 233 ALA A CA 1
ATOM 1779 C C . ALA A 1 233 ? -1.725 -15.092 4.841 1.00 97.50 233 ALA A C 1
ATOM 1781 O O . ALA A 1 233 ? -0.931 -14.284 5.315 1.00 97.50 233 ALA A O 1
ATOM 1782 N N . SER A 1 234 ? -1.551 -16.413 4.961 1.00 98.00 234 SER A N 1
ATOM 1783 C CA . SER A 1 234 ? -0.413 -17.012 5.670 1.00 98.00 234 SER A CA 1
ATOM 1784 C C . SER A 1 234 ? 0.919 -16.731 4.972 1.00 98.00 234 SER A C 1
ATOM 1786 O O . SER A 1 234 ? 1.911 -16.434 5.642 1.00 98.00 234 SER A O 1
ATOM 1788 N N . LYS A 1 235 ? 0.957 -16.792 3.635 1.00 97.94 235 LYS A N 1
ATOM 1789 C CA . LYS A 1 235 ? 2.172 -16.499 2.869 1.00 97.94 235 LYS A CA 1
ATOM 1790 C C . LYS A 1 235 ? 2.582 -15.032 3.008 1.00 97.94 235 LYS A C 1
ATOM 1792 O O . LYS A 1 235 ? 3.735 -14.757 3.333 1.00 97.94 235 LYS A O 1
ATOM 1797 N N . LEU A 1 236 ? 1.633 -14.107 2.855 1.00 98.12 236 LEU A N 1
ATOM 1798 C CA . LEU A 1 236 ? 1.869 -12.677 3.058 1.00 98.12 236 LEU A CA 1
ATOM 1799 C C . LEU A 1 236 ? 2.384 -12.395 4.475 1.00 98.12 236 LEU A C 1
ATOM 1801 O O . LEU A 1 236 ? 3.400 -11.721 4.640 1.00 98.12 236 LEU A O 1
ATOM 1805 N N . ALA A 1 237 ? 1.735 -12.974 5.488 1.00 98.50 237 ALA A N 1
ATOM 1806 C CA . ALA A 1 237 ? 2.133 -12.842 6.885 1.00 98.50 237 ALA A CA 1
ATOM 1807 C C . ALA A 1 237 ? 3.594 -13.248 7.128 1.00 98.50 237 ALA A C 1
ATOM 1809 O O . ALA A 1 237 ? 4.346 -12.533 7.787 1.00 98.50 237 ALA A O 1
ATOM 1810 N N . LYS A 1 238 ? 3.994 -14.403 6.585 1.00 98.44 238 LYS A N 1
ATOM 1811 C CA . LYS A 1 238 ? 5.344 -14.955 6.738 1.00 98.44 238 LYS A CA 1
ATOM 1812 C C . LYS A 1 238 ? 6.391 -14.129 6.006 1.00 98.44 238 LYS A C 1
ATOM 1814 O O . LYS A 1 238 ? 7.448 -13.890 6.577 1.00 98.44 238 LYS A O 1
ATOM 1819 N N . SER A 1 239 ? 6.106 -13.654 4.795 1.00 98.25 239 SER A N 1
ATOM 1820 C CA . SER A 1 239 ? 7.041 -12.781 4.081 1.00 98.25 239 SER A CA 1
ATOM 1821 C C . SER A 1 239 ? 7.236 -11.437 4.783 1.00 98.25 239 SER A C 1
ATOM 1823 O O . SER A 1 239 ? 8.377 -11.007 4.934 1.00 98.25 239 SER A O 1
ATOM 1825 N N . LEU A 1 240 ? 6.165 -10.800 5.273 1.00 98.25 240 LEU A N 1
ATOM 1826 C CA . LEU A 1 240 ? 6.287 -9.553 6.041 1.00 98.25 240 LEU A CA 1
ATOM 1827 C C . LEU A 1 240 ? 7.043 -9.775 7.357 1.00 98.25 240 LEU A C 1
ATOM 1829 O O . LEU A 1 240 ? 7.917 -8.985 7.701 1.00 98.25 240 LEU A O 1
ATOM 1833 N N . ALA A 1 241 ? 6.786 -10.881 8.063 1.00 97.75 241 ALA A N 1
ATOM 1834 C CA . ALA A 1 241 ? 7.566 -11.235 9.247 1.00 97.75 241 ALA A CA 1
ATOM 1835 C C . ALA A 1 241 ? 9.056 -11.438 8.910 1.00 97.75 241 ALA A C 1
ATOM 1837 O O . ALA A 1 241 ? 9.905 -10.959 9.656 1.00 97.75 241 ALA A O 1
ATOM 1838 N N . SER A 1 242 ? 9.393 -12.081 7.783 1.00 97.25 242 SER A N 1
ATOM 1839 C CA . SER A 1 242 ? 10.786 -12.215 7.330 1.00 97.25 242 SER A CA 1
ATOM 1840 C C . SER A 1 242 ? 11.465 -10.862 7.104 1.00 97.25 242 SER A C 1
ATOM 1842 O O . SER A 1 242 ? 12.587 -10.683 7.570 1.00 97.25 242 SER A O 1
ATOM 1844 N N . LEU A 1 243 ? 10.787 -9.906 6.455 1.00 96.94 243 LEU A N 1
ATOM 1845 C CA . LEU A 1 243 ? 11.285 -8.534 6.274 1.00 96.94 243 LEU A CA 1
ATOM 1846 C C . LEU A 1 243 ? 11.532 -7.844 7.617 1.00 96.94 243 LEU A C 1
ATOM 1848 O O . LEU A 1 243 ? 12.620 -7.335 7.882 1.00 96.94 243 LEU A O 1
ATOM 1852 N N . HIS A 1 244 ? 10.532 -7.876 8.492 1.00 96.44 244 HIS A N 1
ATOM 1853 C CA . HIS A 1 244 ? 10.578 -7.168 9.766 1.00 96.44 244 HIS A CA 1
ATOM 1854 C C . HIS A 1 244 ? 11.567 -7.791 10.761 1.00 96.44 244 HIS A C 1
ATOM 1856 O O . HIS A 1 244 ? 12.065 -7.108 11.651 1.00 96.44 244 HIS A O 1
ATOM 1862 N N . ASN A 1 245 ? 11.894 -9.075 10.598 1.00 95.50 245 ASN A N 1
ATOM 1863 C CA . ASN A 1 245 ? 12.874 -9.774 11.423 1.00 95.50 245 ASN A CA 1
ATOM 1864 C C . ASN A 1 245 ? 14.331 -9.462 11.055 1.00 95.50 245 ASN A C 1
ATOM 1866 O O . ASN A 1 245 ? 15.211 -9.833 11.831 1.00 95.50 245 ASN A O 1
ATOM 1870 N N . ILE A 1 246 ? 14.621 -8.800 9.926 1.00 92.31 246 ILE A N 1
ATOM 1871 C CA . ILE A 1 246 ? 16.012 -8.535 9.513 1.00 92.31 246 ILE A CA 1
ATOM 1872 C C . ILE A 1 246 ? 16.782 -7.766 10.585 1.00 92.31 246 ILE A C 1
ATOM 1874 O O . ILE A 1 246 ? 17.917 -8.134 10.874 1.00 92.31 246 ILE A O 1
ATOM 1878 N N . SER A 1 247 ? 16.168 -6.766 11.227 1.00 85.19 247 SER A N 1
ATOM 1879 C CA . SER A 1 247 ? 16.828 -5.976 12.279 1.00 85.19 247 SER A CA 1
ATOM 1880 C C . SER A 1 247 ? 17.302 -6.825 13.465 1.00 85.19 247 SER A C 1
ATOM 1882 O O . SER A 1 247 ? 18.229 -6.441 14.172 1.00 85.19 247 SER A O 1
ATOM 1884 N N . ASN A 1 248 ? 16.711 -8.008 13.657 1.00 78.25 248 ASN A N 1
ATOM 1885 C CA . ASN A 1 248 ? 17.101 -8.964 14.692 1.00 78.25 248 ASN A CA 1
ATOM 1886 C C . ASN A 1 248 ? 18.153 -9.980 14.230 1.00 78.25 248 ASN A C 1
ATOM 1888 O O . ASN A 1 248 ? 18.764 -10.644 15.069 1.00 78.25 248 ASN A O 1
ATOM 1892 N N . LEU A 1 249 ? 18.303 -10.174 12.919 1.00 82.25 249 LEU A N 1
ATOM 1893 C CA . LEU A 1 249 ? 19.043 -11.293 12.333 1.00 82.25 249 LEU A CA 1
ATOM 1894 C C . LEU A 1 249 ? 20.319 -10.860 11.606 1.00 82.25 249 LEU A C 1
ATOM 1896 O O . LEU A 1 249 ? 21.270 -11.640 11.562 1.00 82.25 249 LEU A O 1
ATOM 1900 N N . ASP A 1 250 ? 20.350 -9.652 11.045 1.00 83.75 250 ASP A N 1
ATOM 1901 C CA . ASP A 1 250 ? 21.464 -9.159 10.239 1.00 83.75 250 ASP A CA 1
ATOM 1902 C C . ASP A 1 250 ? 22.300 -8.123 11.001 1.00 83.75 250 ASP A C 1
ATOM 1904 O O . ASP A 1 250 ? 21.807 -7.095 11.461 1.00 83.75 250 ASP A O 1
ATOM 1908 N N . THR A 1 251 ? 23.604 -8.378 11.102 1.00 82.81 251 THR A N 1
ATOM 1909 C CA . THR A 1 251 ? 24.566 -7.441 11.694 1.00 82.81 251 THR A CA 1
ATOM 1910 C C . THR A 1 251 ? 24.837 -6.220 10.817 1.00 82.81 251 THR A C 1
ATOM 1912 O O . THR A 1 251 ? 25.389 -5.244 11.316 1.00 82.81 251 THR A O 1
ATOM 1915 N N . ASN A 1 252 ? 24.481 -6.272 9.531 1.00 86.81 252 ASN A N 1
ATOM 1916 C CA . ASN A 1 252 ? 24.635 -5.178 8.570 1.00 86.81 252 ASN A CA 1
ATOM 1917 C C . ASN A 1 252 ? 23.347 -4.362 8.388 1.00 86.81 252 ASN A C 1
ATOM 1919 O O . ASN A 1 252 ? 23.214 -3.654 7.394 1.00 86.81 252 ASN A O 1
ATOM 1923 N N . TYR A 1 253 ? 22.401 -4.471 9.324 1.00 88.62 253 TYR A N 1
ATOM 1924 C CA . TYR A 1 253 ? 21.173 -3.686 9.322 1.00 88.62 253 TYR A CA 1
ATOM 1925 C C . TYR A 1 253 ? 21.464 -2.179 9.203 1.00 88.62 253 TYR A C 1
ATOM 1927 O O . TYR A 1 253 ? 22.039 -1.573 10.112 1.00 88.62 253 TYR A O 1
ATOM 1935 N N . ASP A 1 254 ? 21.059 -1.578 8.083 1.00 92.50 254 ASP A N 1
ATOM 1936 C CA . ASP A 1 254 ? 21.202 -0.146 7.829 1.00 92.50 254 ASP A CA 1
ATOM 1937 C C . ASP A 1 254 ? 20.011 0.616 8.414 1.00 92.50 254 ASP A C 1
ATOM 1939 O O . ASP A 1 254 ? 18.943 0.703 7.808 1.00 92.50 254 ASP A O 1
ATOM 1943 N N . ILE A 1 255 ? 20.216 1.185 9.603 1.00 92.44 255 ILE A N 1
ATOM 1944 C CA . ILE A 1 255 ? 19.220 1.997 10.315 1.00 92.44 255 ILE A CA 1
ATOM 1945 C C . ILE A 1 255 ? 18.820 3.274 9.556 1.00 92.44 255 ILE A C 1
ATOM 1947 O O . ILE A 1 255 ? 17.757 3.838 9.821 1.00 92.44 255 ILE A O 1
ATOM 1951 N N . ASP A 1 256 ? 19.660 3.724 8.623 1.00 95.19 256 ASP A N 1
ATOM 1952 C CA . ASP A 1 256 ? 19.484 4.954 7.857 1.00 95.19 256 ASP A CA 1
ATOM 1953 C C . ASP A 1 256 ? 18.892 4.706 6.460 1.00 95.19 256 ASP A C 1
ATOM 1955 O O . ASP A 1 256 ? 18.709 5.661 5.695 1.00 95.19 256 ASP A O 1
ATOM 1959 N N . PHE A 1 257 ? 18.538 3.460 6.135 1.00 96.75 257 PHE A N 1
ATOM 1960 C CA . PHE A 1 257 ? 17.981 3.108 4.834 1.00 96.75 257 PHE A CA 1
ATOM 1961 C C . PHE A 1 257 ? 16.742 3.944 4.496 1.00 96.75 257 PHE A C 1
ATOM 1963 O O . PHE A 1 257 ? 15.754 3.980 5.243 1.00 96.75 257 PHE A O 1
ATOM 1970 N N . ASN A 1 258 ? 16.827 4.628 3.352 1.00 95.62 258 ASN A N 1
ATOM 1971 C CA . ASN A 1 258 ? 15.848 5.585 2.838 1.00 95.62 258 ASN A CA 1
ATOM 1972 C C . ASN A 1 258 ? 15.371 6.628 3.871 1.00 95.62 258 ASN A C 1
ATOM 1974 O O . ASN A 1 258 ? 14.225 7.072 3.837 1.00 95.62 258 ASN A O 1
ATOM 1978 N N . LYS A 1 259 ? 16.219 7.051 4.822 1.00 95.75 259 LYS A N 1
ATOM 1979 C CA . LYS A 1 259 ? 15.831 8.041 5.852 1.00 95.75 259 LYS A CA 1
ATOM 1980 C C . LYS A 1 259 ? 15.308 9.363 5.280 1.00 95.75 259 LYS A C 1
ATOM 1982 O O . LYS A 1 259 ? 14.531 10.053 5.938 1.00 95.75 259 LYS A O 1
ATOM 1987 N N . GLU A 1 260 ? 15.713 9.699 4.059 1.00 93.75 260 GLU A N 1
ATOM 1988 C CA . GLU A 1 260 ? 15.302 10.892 3.317 1.00 93.75 260 GLU A CA 1
ATOM 1989 C C . GLU A 1 260 ? 13.806 10.920 2.976 1.00 93.75 260 GLU A C 1
ATOM 1991 O O . GLU A 1 260 ? 13.278 11.992 2.701 1.00 93.75 260 GLU A O 1
ATOM 1996 N N . ILE A 1 261 ? 13.093 9.788 3.044 1.00 93.06 261 ILE A N 1
ATOM 1997 C CA . ILE A 1 261 ? 11.636 9.761 2.845 1.00 93.06 261 ILE A CA 1
ATOM 1998 C C . ILE A 1 261 ? 10.859 10.241 4.082 1.00 93.06 261 ILE A C 1
ATOM 2000 O O . ILE A 1 261 ? 9.679 10.584 3.993 1.00 93.06 261 ILE A O 1
ATOM 2004 N N . LYS A 1 262 ? 11.494 10.287 5.264 1.00 92.69 262 LYS A N 1
ATOM 2005 C CA . LYS A 1 262 ? 10.813 10.623 6.527 1.00 92.69 262 LYS A CA 1
ATOM 2006 C C . LYS A 1 262 ? 10.176 12.019 6.546 1.00 92.69 262 LYS A C 1
ATOM 2008 O O . LYS A 1 262 ? 9.076 12.118 7.088 1.00 92.69 262 LYS A O 1
ATOM 2013 N N . PRO A 1 263 ? 10.783 13.093 6.006 1.00 91.62 263 PRO A N 1
ATOM 2014 C CA . PRO A 1 263 ? 10.125 14.397 5.911 1.00 91.62 263 PRO A CA 1
ATOM 2015 C C . PRO A 1 263 ? 8.798 14.337 5.147 1.00 91.62 263 PRO A C 1
ATOM 2017 O O . PRO A 1 263 ? 7.791 14.819 5.662 1.00 91.62 263 PRO A O 1
ATOM 2020 N N . PHE A 1 264 ? 8.766 13.655 3.997 1.00 90.06 264 PHE A N 1
ATOM 2021 C CA . PHE A 1 264 ? 7.538 13.423 3.231 1.00 90.06 264 PHE A CA 1
ATOM 2022 C C . PHE A 1 264 ? 6.503 12.636 4.051 1.00 90.06 264 PHE A C 1
ATOM 2024 O O . PHE A 1 264 ? 5.356 13.047 4.179 1.00 90.06 264 PHE A O 1
ATOM 2031 N N . LEU A 1 265 ? 6.902 11.542 4.708 1.00 91.75 265 LEU A N 1
ATOM 2032 C CA . LEU A 1 265 ? 5.978 10.786 5.564 1.00 91.75 265 LEU A CA 1
ATOM 2033 C C . LEU A 1 265 ? 5.427 11.628 6.729 1.00 91.75 265 LEU A C 1
ATOM 2035 O O . LEU A 1 265 ? 4.264 11.477 7.106 1.00 91.75 265 LEU A O 1
ATOM 2039 N N . ASN A 1 266 ? 6.244 12.513 7.306 1.00 92.00 266 ASN A N 1
ATOM 2040 C CA . ASN A 1 266 ? 5.810 13.423 8.362 1.00 92.00 266 ASN A CA 1
ATOM 2041 C C . ASN A 1 266 ? 4.854 14.506 7.829 1.00 92.00 266 ASN A C 1
ATOM 2043 O O . ASN A 1 266 ? 3.904 14.849 8.538 1.00 92.00 266 ASN A O 1
ATOM 2047 N N . SER A 1 267 ? 5.027 15.004 6.599 1.00 88.19 267 SER A N 1
ATOM 2048 C CA . SER A 1 267 ? 4.099 15.981 6.009 1.00 88.19 267 SER A CA 1
ATOM 2049 C C . SER A 1 267 ? 2.707 15.383 5.780 1.00 88.19 267 SER A C 1
ATOM 2051 O O . SER A 1 267 ? 1.706 16.046 6.057 1.00 88.19 267 SER A O 1
ATOM 2053 N N . LEU A 1 268 ? 2.614 14.087 5.446 1.00 86.69 268 LEU A N 1
ATOM 2054 C CA . LEU A 1 268 ? 1.332 13.367 5.361 1.00 86.69 268 LEU A CA 1
ATOM 2055 C C . LEU A 1 268 ? 0.528 13.410 6.670 1.00 86.69 268 LEU A C 1
ATOM 2057 O O . LEU A 1 268 ? -0.696 13.278 6.655 1.00 86.69 268 LEU A O 1
ATOM 2061 N N . THR A 1 269 ? 1.176 13.616 7.822 1.00 92.44 269 THR A N 1
ATOM 2062 C CA . THR A 1 269 ? 0.469 13.716 9.109 1.00 92.44 269 THR A CA 1
ATOM 2063 C C . THR A 1 269 ? -0.381 14.985 9.230 1.00 92.44 269 THR A C 1
ATOM 2065 O O . THR A 1 269 ? -1.321 15.002 10.026 1.00 92.44 269 THR A O 1
ATOM 2068 N N . ASN A 1 270 ? -0.122 16.010 8.412 1.00 89.44 270 ASN A N 1
ATOM 2069 C CA . ASN A 1 270 ? -0.902 17.253 8.379 1.00 89.44 270 ASN A CA 1
ATOM 2070 C C . ASN A 1 270 ? -2.331 17.031 7.864 1.00 89.44 270 ASN A C 1
ATOM 2072 O O . ASN A 1 270 ? -3.251 17.754 8.248 1.00 89.44 270 ASN A O 1
ATOM 2076 N N . ILE A 1 271 ? -2.548 15.972 7.076 1.00 87.56 271 ILE A N 1
ATOM 2077 C CA . ILE A 1 271 ? -3.887 15.539 6.664 1.00 87.56 271 ILE A CA 1
ATOM 2078 C C . ILE A 1 271 ? -4.742 15.215 7.895 1.00 87.56 271 ILE A C 1
ATOM 2080 O O . ILE A 1 271 ? -5.897 15.624 7.972 1.00 87.56 271 ILE A O 1
ATOM 2084 N N . LEU A 1 272 ? -4.187 14.501 8.882 1.00 92.38 272 LEU A N 1
ATOM 2085 C CA . LEU A 1 272 ? -4.926 14.166 10.102 1.00 92.38 272 LEU A CA 1
ATOM 2086 C C . LEU A 1 272 ? -5.197 15.392 10.965 1.00 92.38 272 LEU A C 1
ATOM 2088 O O . LEU A 1 272 ? -6.270 15.473 11.552 1.00 92.38 272 LEU A O 1
ATOM 2092 N N . ASP A 1 273 ? -4.246 16.323 11.035 1.00 92.88 273 ASP A N 1
ATOM 2093 C CA . ASP A 1 273 ? -4.419 17.585 11.759 1.00 92.88 273 ASP A CA 1
ATOM 2094 C C . ASP A 1 273 ? -5.610 18.364 11.183 1.00 92.88 273 ASP A C 1
ATOM 2096 O O . ASP A 1 273 ? -6.549 18.692 11.905 1.00 92.88 273 ASP A O 1
ATOM 2100 N N . THR A 1 274 ? -5.646 18.495 9.853 1.00 91.06 274 THR A N 1
ATOM 2101 C CA . THR A 1 274 ? -6.747 19.126 9.107 1.00 91.06 274 THR A CA 1
ATOM 2102 C C . THR A 1 274 ? -8.080 18.417 9.361 1.00 91.06 274 THR A C 1
ATOM 2104 O O . THR A 1 274 ? -9.085 19.049 9.684 1.00 91.06 274 THR A O 1
ATOM 2107 N N . ILE A 1 275 ? -8.102 17.081 9.280 1.00 92.12 275 ILE A N 1
ATOM 2108 C CA . ILE A 1 275 ? -9.308 16.293 9.575 1.00 92.12 275 ILE A CA 1
ATOM 2109 C C . ILE A 1 275 ? -9.776 16.541 11.017 1.00 92.12 275 ILE A C 1
ATOM 2111 O O . ILE A 1 275 ? -10.971 16.715 11.249 1.00 92.12 275 ILE A O 1
ATOM 2115 N N . PHE A 1 276 ? -8.866 16.561 11.991 1.00 96.25 276 PHE A N 1
ATOM 2116 C CA . PHE A 1 276 ? -9.213 16.758 13.397 1.00 96.25 276 PHE A CA 1
ATOM 2117 C C . PHE A 1 276 ? -9.722 18.163 13.686 1.00 96.25 276 PHE A C 1
ATOM 2119 O O . PHE A 1 276 ? -10.702 18.294 14.421 1.00 96.25 276 PHE A O 1
ATOM 2126 N N . ASP A 1 277 ? -9.101 19.193 13.117 1.00 94.12 277 ASP A N 1
ATOM 2127 C CA . ASP A 1 277 ? -9.556 20.572 13.276 1.00 94.12 277 ASP A CA 1
ATOM 2128 C C . ASP A 1 277 ? -10.943 20.778 12.657 1.00 94.12 277 ASP A C 1
ATOM 2130 O O . ASP A 1 277 ? -11.802 21.367 13.318 1.00 94.12 277 ASP A O 1
ATOM 2134 N N . SER A 1 278 ? -11.228 20.144 11.512 1.00 92.69 278 SER A N 1
ATOM 2135 C CA . SER A 1 278 ? -12.552 20.198 10.873 1.00 92.69 278 SER A CA 1
ATOM 2136 C C . SER A 1 278 ? -13.700 19.699 11.762 1.00 92.69 278 SER A C 1
ATOM 2138 O O . SER A 1 278 ? -14.859 20.072 11.573 1.00 92.69 278 SER A O 1
ATOM 2140 N N . TYR A 1 279 ? -13.413 18.877 12.780 1.00 94.12 279 TYR A N 1
ATOM 2141 C CA . TYR A 1 279 ? -14.440 18.446 13.727 1.00 94.12 279 TYR A CA 1
ATOM 2142 C C . TYR A 1 279 ? -14.887 19.549 14.682 1.00 94.12 279 TYR A C 1
ATOM 2144 O O . TYR A 1 279 ? -15.949 19.403 15.280 1.00 94.12 279 TYR A O 1
ATOM 2152 N N . PHE A 1 280 ? -14.109 20.616 14.862 1.00 93.94 280 PHE A N 1
ATOM 2153 C CA . PHE A 1 280 ? -14.382 21.697 15.817 1.00 93.94 280 PHE A CA 1
ATOM 2154 C C . PHE A 1 280 ? -14.680 23.033 15.150 1.00 93.94 280 PHE A C 1
ATOM 2156 O O . PHE A 1 280 ? -14.937 23.996 15.868 1.00 93.94 280 PHE A O 1
ATOM 2163 N N . ASP A 1 281 ? -14.679 23.089 13.823 1.00 89.88 281 ASP A N 1
ATOM 2164 C CA . ASP A 1 281 ? -15.101 24.283 13.112 1.00 89.88 281 ASP A CA 1
ATOM 2165 C C . ASP A 1 281 ? -16.583 24.544 13.399 1.00 89.88 281 ASP A C 1
ATOM 2167 O O . ASP A 1 281 ? -17.469 23.732 13.104 1.00 89.88 281 ASP A O 1
ATOM 2171 N N . ASP A 1 282 ? -16.848 25.685 14.032 1.00 77.38 282 ASP A N 1
ATOM 2172 C CA . ASP A 1 282 ? -18.189 26.199 14.282 1.00 77.38 282 ASP A CA 1
ATOM 2173 C C . ASP A 1 282 ? -18.718 26.832 12.992 1.00 77.38 282 ASP A C 1
ATOM 2175 O O . ASP A 1 282 ? -18.935 28.039 12.904 1.00 77.38 282 ASP A O 1
ATOM 2179 N N . ASP A 1 283 ? -18.886 26.018 11.951 1.00 70.19 283 ASP A N 1
ATOM 2180 C CA . ASP A 1 283 ? -19.549 26.471 10.738 1.00 70.19 283 ASP A CA 1
ATOM 2181 C C . ASP A 1 283 ? -21.031 26.709 11.070 1.00 70.19 283 ASP A C 1
ATOM 2183 O O . ASP A 1 283 ? -21.850 25.783 11.106 1.00 70.19 283 ASP A O 1
ATOM 2187 N N . GLU A 1 284 ? -21.368 27.972 11.364 1.00 58.03 284 GLU A N 1
ATOM 2188 C CA . GLU A 1 284 ? -22.717 28.444 11.705 1.00 58.03 284 GLU A CA 1
ATOM 2189 C C . GLU A 1 284 ? -23.763 28.072 10.635 1.00 58.03 284 GLU A C 1
ATOM 2191 O O . GLU A 1 284 ? -24.968 28.115 10.899 1.00 58.03 284 GLU A O 1
ATOM 2196 N N . SER A 1 285 ? -23.319 27.678 9.434 1.00 60.19 285 SER A N 1
ATOM 2197 C CA . SER A 1 285 ? -24.176 27.255 8.329 1.00 60.19 285 SER A CA 1
ATOM 2198 C C . SER A 1 285 ? -24.695 25.814 8.444 1.00 60.19 285 SER A C 1
ATOM 2200 O O . SER A 1 285 ? -25.726 25.488 7.843 1.00 60.19 285 SER A O 1
ATOM 2202 N N . CYS A 1 286 ? -24.051 24.945 9.233 1.00 58.72 286 CYS A N 1
ATOM 2203 C CA . CYS A 1 286 ? -24.522 23.578 9.439 1.00 58.72 286 CYS A CA 1
ATOM 2204 C C . CYS A 1 286 ? -25.620 23.553 10.509 1.00 58.72 286 CYS A C 1
ATOM 2206 O O . CYS A 1 286 ? -25.371 23.745 11.702 1.00 58.72 286 CYS A O 1
ATOM 2208 N N . GLN A 1 287 ? -26.865 23.280 10.101 1.00 63.75 287 GLN A N 1
ATOM 2209 C CA . GLN A 1 287 ? -27.945 23.057 11.060 1.00 63.75 287 GLN A CA 1
ATOM 2210 C C . GLN A 1 287 ? -27.540 21.934 12.027 1.00 63.75 287 GLN A C 1
ATOM 2212 O O . GLN A 1 287 ? -27.064 20.881 11.603 1.00 63.75 287 GLN A O 1
ATOM 2217 N N . LYS A 1 288 ? -27.733 22.150 13.337 1.00 66.12 288 LYS A N 1
ATOM 2218 C CA . LYS A 1 288 ? -27.296 21.232 14.415 1.00 66.12 288 LYS A CA 1
ATOM 2219 C C . LYS A 1 288 ? -27.738 19.773 14.225 1.00 66.12 288 LYS A C 1
ATOM 2221 O O . LYS A 1 288 ? -27.142 18.874 14.815 1.00 66.12 288 LYS A O 1
ATOM 2226 N N . GLU A 1 289 ? -28.783 19.542 13.438 1.00 70.00 289 GLU A N 1
ATOM 2227 C CA . GLU A 1 289 ? -29.375 18.229 13.185 1.00 70.00 289 GLU A CA 1
ATOM 2228 C C . GLU A 1 289 ? -28.586 17.391 12.157 1.00 70.00 289 GLU A C 1
ATOM 2230 O O . GLU A 1 289 ? -28.668 16.165 12.206 1.00 70.00 289 GLU A O 1
ATOM 2235 N N . ASP A 1 290 ? -27.724 18.009 11.337 1.00 72.94 290 ASP A N 1
ATOM 2236 C CA . ASP A 1 290 ? -27.018 17.351 10.222 1.00 72.94 290 ASP A CA 1
ATOM 2237 C C . ASP A 1 290 ? -25.545 16.995 10.506 1.00 72.94 290 ASP A C 1
ATOM 2239 O O . ASP A 1 290 ? -24.827 16.535 9.618 1.00 72.94 290 ASP A O 1
ATOM 2243 N N . ILE A 1 291 ? -25.067 17.157 11.747 1.00 79.25 291 ILE A N 1
ATOM 2244 C CA . ILE A 1 291 ? -23.688 16.778 12.097 1.00 79.25 291 ILE A CA 1
ATOM 2245 C C . ILE A 1 291 ? -23.527 15.255 11.952 1.00 79.25 291 ILE A C 1
ATOM 2247 O O . ILE A 1 291 ? -24.210 14.480 12.644 1.00 79.25 291 ILE A O 1
ATOM 2251 N N . CYS A 1 292 ? -22.600 14.829 11.084 1.00 89.38 292 CYS A N 1
ATOM 2252 C CA . CYS A 1 292 ? -22.319 13.415 10.848 1.00 89.38 292 CYS A CA 1
ATOM 2253 C C . CYS A 1 292 ? -21.783 12.730 12.119 1.00 89.38 292 CYS A C 1
ATOM 2255 O O . CYS A 1 292 ? -21.252 13.365 13.037 1.00 89.38 292 CYS A O 1
ATOM 2257 N N . LEU A 1 293 ? -21.950 11.408 12.198 1.00 93.00 293 LEU A N 1
ATOM 2258 C CA . LEU A 1 293 ? -21.591 10.638 13.394 1.00 93.00 293 LEU A CA 1
ATOM 2259 C C . LEU A 1 293 ? -20.089 10.689 13.699 1.00 93.00 293 LEU A C 1
ATOM 2261 O O . LEU A 1 293 ? -19.707 10.712 14.867 1.00 93.00 293 LEU A O 1
ATOM 2265 N N . VAL A 1 294 ? -19.251 10.764 12.663 1.00 95.50 294 VAL A N 1
ATOM 2266 C CA . VAL A 1 294 ? -17.792 10.858 12.798 1.00 95.50 294 VAL A CA 1
ATOM 2267 C C . VAL A 1 294 ? -17.401 12.157 13.504 1.00 95.50 294 VAL A C 1
ATOM 2269 O O . VAL A 1 294 ? -16.669 12.117 14.488 1.00 95.50 294 VAL A O 1
ATOM 2272 N N . THR A 1 295 ? -17.962 13.296 13.084 1.00 94.62 295 THR A N 1
ATOM 2273 C CA . THR A 1 295 ? -17.730 14.595 13.735 1.00 94.62 295 THR A CA 1
ATOM 2274 C C . THR A 1 295 ? -18.223 14.601 15.179 1.00 94.62 295 THR A C 1
ATOM 2276 O O . THR A 1 295 ? -17.536 15.124 16.055 1.00 94.62 295 THR A O 1
ATOM 2279 N N . LYS A 1 296 ? -19.385 13.993 15.465 1.00 95.38 296 LYS A N 1
ATOM 2280 C CA . LYS A 1 296 ? -19.879 13.849 16.848 1.00 95.38 296 LYS A CA 1
ATOM 2281 C C . LYS A 1 296 ? -18.884 13.077 17.711 1.00 95.38 296 LYS A C 1
ATOM 2283 O O . LYS A 1 296 ? -18.495 13.576 18.762 1.00 95.38 296 LYS A O 1
ATOM 2288 N N . LEU A 1 297 ? -18.408 11.928 17.232 1.00 97.50 297 LEU A N 1
ATOM 2289 C CA . LEU A 1 297 ? -17.405 11.130 17.935 1.00 97.50 297 LEU A CA 1
ATOM 2290 C C . LEU A 1 297 ? -16.079 11.890 18.107 1.00 97.50 297 LEU A C 1
ATOM 2292 O O . LEU A 1 297 ? -15.480 11.841 19.177 1.00 97.50 297 LEU A O 1
ATOM 2296 N N . GLY A 1 298 ? -15.631 12.636 17.093 1.00 97.25 298 GLY A N 1
ATOM 2297 C CA . GLY A 1 298 ? -14.448 13.497 17.185 1.00 97.25 298 GLY A CA 1
ATOM 2298 C C . GLY A 1 298 ? -14.581 14.556 18.285 1.00 97.25 298 GLY A C 1
ATOM 2299 O O . GLY A 1 298 ? -13.681 14.705 19.116 1.00 97.25 298 GLY A O 1
ATOM 2300 N N . LYS A 1 299 ? -15.740 15.229 18.360 1.00 96.69 299 LYS A N 1
ATOM 2301 C CA . LYS A 1 299 ? -16.062 16.183 19.436 1.00 96.69 299 LYS A CA 1
ATOM 2302 C C . LYS A 1 299 ? -16.105 15.511 20.812 1.00 96.69 299 LYS A C 1
ATOM 2304 O O . LYS A 1 299 ? -15.603 16.088 21.772 1.00 96.69 299 LYS A O 1
ATOM 2309 N N . GLU A 1 300 ? -16.666 14.305 20.906 1.00 97.56 300 GLU A N 1
ATOM 2310 C CA . GLU A 1 300 ? -16.728 13.518 22.148 1.00 97.56 300 GLU A CA 1
ATOM 2311 C C . GLU A 1 300 ? -15.345 13.075 22.644 1.00 97.56 300 GLU A C 1
ATOM 2313 O O . GLU A 1 300 ? -15.092 13.103 23.848 1.00 97.56 300 GLU A O 1
ATOM 2318 N N . ILE A 1 301 ? -14.433 12.703 21.737 1.00 98.06 301 ILE A N 1
ATOM 2319 C CA . ILE A 1 301 ? -13.033 12.402 22.077 1.00 98.06 301 ILE A CA 1
ATOM 2320 C C . ILE A 1 301 ? -12.335 13.661 22.611 1.00 98.06 301 ILE A C 1
ATOM 2322 O O . ILE A 1 301 ? -11.577 13.585 23.580 1.00 98.06 301 ILE A O 1
ATOM 2326 N N . GLY A 1 302 ? -12.615 14.814 22.001 1.00 97.81 302 GLY A N 1
ATOM 2327 C CA . GLY A 1 302 ? -12.121 16.121 22.425 1.00 97.81 302 GLY A CA 1
ATOM 2328 C C . GLY A 1 302 ? -10.782 16.514 21.793 1.00 97.81 302 GLY A C 1
ATOM 2329 O O . GLY A 1 302 ? -9.912 15.680 21.525 1.00 97.81 302 GLY A O 1
ATOM 2330 N N . LYS A 1 303 ? -10.603 17.824 21.573 1.00 97.38 303 LYS A N 1
ATOM 2331 C CA . LYS A 1 303 ? -9.468 18.397 20.828 1.00 97.38 303 LYS A CA 1
ATOM 2332 C C . LYS A 1 303 ? -8.108 18.046 21.437 1.00 97.38 303 LYS A C 1
ATOM 2334 O O . LYS A 1 303 ? -7.213 17.606 20.721 1.00 97.38 303 LYS A O 1
ATOM 2339 N N . ASP A 1 304 ? -7.963 18.158 22.756 1.00 97.88 304 ASP A N 1
ATOM 2340 C CA . ASP A 1 304 ? -6.699 17.849 23.444 1.00 97.88 304 ASP A CA 1
ATOM 2341 C C . ASP A 1 304 ? -6.297 16.383 23.281 1.00 97.88 304 ASP A C 1
ATOM 2343 O O . ASP A 1 304 ? -5.123 16.051 23.094 1.00 97.88 304 ASP A O 1
ATOM 2347 N N . ARG A 1 305 ? -7.287 15.489 23.304 1.00 97.81 305 ARG A N 1
ATOM 2348 C CA . ARG A 1 305 ? -7.063 14.060 23.129 1.00 97.81 305 ARG A CA 1
ATOM 2349 C C . ARG A 1 305 ? -6.678 13.717 21.692 1.00 97.81 305 ARG A C 1
ATOM 2351 O O . ARG A 1 305 ? -5.782 12.900 21.497 1.00 97.81 305 ARG A O 1
ATOM 2358 N N . LEU A 1 306 ? -7.303 14.353 20.704 1.00 98.12 306 LEU A N 1
ATOM 2359 C CA . LEU A 1 306 ? -6.933 14.202 19.295 1.00 98.12 306 LEU A CA 1
ATOM 2360 C C . LEU A 1 306 ? -5.516 14.727 19.017 1.00 98.12 306 LEU A C 1
ATOM 2362 O O . LEU A 1 306 ? -4.733 14.046 18.359 1.00 98.12 306 LEU A O 1
ATOM 2366 N N . LYS A 1 307 ? -5.122 15.858 19.616 1.00 97.50 307 LYS A N 1
ATOM 2367 C CA . LYS A 1 307 ? -3.734 16.354 19.550 1.00 97.50 307 LYS A CA 1
ATOM 2368 C C . LYS A 1 307 ? -2.737 15.387 20.187 1.00 97.50 307 LYS A C 1
ATOM 2370 O O . LYS A 1 307 ? -1.652 15.171 19.652 1.00 97.50 307 LYS A O 1
ATOM 2375 N N . PHE A 1 308 ? -3.105 14.777 21.314 1.00 97.56 308 PHE A N 1
ATOM 2376 C CA . PHE A 1 308 ? -2.293 13.737 21.947 1.00 97.56 308 PHE A CA 1
ATOM 2377 C C . PHE A 1 308 ? -2.104 12.518 21.029 1.00 97.56 308 PHE A C 1
ATOM 2379 O O . PHE A 1 308 ? -0.981 12.040 20.881 1.00 97.56 308 PHE A O 1
ATOM 2386 N N . ILE A 1 309 ? -3.180 12.055 20.383 1.00 98.25 309 ILE A N 1
ATOM 2387 C CA . ILE A 1 309 ? -3.148 10.975 19.384 1.00 98.25 309 ILE A CA 1
ATOM 2388 C C . ILE A 1 309 ? -2.206 11.338 18.230 1.00 98.25 309 ILE A C 1
ATOM 2390 O O . ILE A 1 309 ? -1.342 10.536 17.886 1.00 98.25 309 ILE A O 1
ATOM 2394 N N . LEU A 1 310 ? -2.332 12.544 17.664 1.00 97.62 310 LEU A N 1
ATOM 2395 C CA . LEU A 1 310 ? -1.507 13.000 16.542 1.00 97.62 310 LEU A CA 1
ATOM 2396 C C . LEU A 1 310 ? -0.020 13.068 16.904 1.00 97.62 310 LEU A C 1
ATOM 2398 O O . LEU A 1 310 ? 0.826 12.624 16.130 1.00 97.62 310 LEU A O 1
ATOM 2402 N N . ARG A 1 311 ? 0.312 13.574 18.097 1.00 97.69 311 ARG A N 1
ATOM 2403 C CA . ARG A 1 311 ? 1.697 13.589 18.584 1.00 97.69 311 ARG A CA 1
ATOM 2404 C C . ARG A 1 311 ? 2.260 12.174 18.700 1.00 97.69 311 ARG A C 1
ATOM 2406 O O . ARG A 1 311 ? 3.319 11.907 18.154 1.00 97.69 311 ARG A O 1
ATOM 2413 N N . ASN A 1 312 ? 1.533 11.257 19.336 1.00 97.50 312 ASN A N 1
ATOM 2414 C CA . ASN A 1 312 ? 1.994 9.875 19.483 1.00 97.50 312 ASN A CA 1
ATOM 2415 C C . ASN A 1 312 ? 2.102 9.145 18.137 1.00 97.50 312 ASN A C 1
ATOM 2417 O O . ASN A 1 312 ? 2.972 8.290 17.973 1.00 97.50 312 ASN A O 1
ATOM 2421 N N . TYR A 1 313 ? 1.233 9.471 17.177 1.00 97.69 313 TYR A N 1
ATOM 2422 C CA . TYR A 1 313 ? 1.352 8.989 15.806 1.00 97.69 313 TYR A CA 1
ATOM 2423 C C . TYR A 1 313 ? 2.663 9.469 15.167 1.00 97.69 313 TYR A C 1
ATOM 2425 O O . TYR A 1 313 ? 3.436 8.635 14.701 1.00 97.69 313 TYR A O 1
ATOM 2433 N N . ARG A 1 314 ? 2.960 10.777 15.220 1.00 96.88 314 ARG A N 1
ATOM 2434 C CA . ARG A 1 314 ? 4.224 11.361 14.727 1.00 96.88 314 ARG A CA 1
ATOM 2435 C C . ARG A 1 314 ? 5.449 10.751 15.419 1.00 96.88 314 ARG A C 1
ATOM 2437 O O . ARG A 1 314 ? 6.412 10.386 14.750 1.00 96.88 314 ARG A O 1
ATOM 2444 N N . ASP A 1 315 ? 5.399 10.563 16.735 1.00 96.31 315 ASP A N 1
ATOM 2445 C CA . ASP A 1 315 ? 6.480 9.920 17.492 1.00 96.31 315 ASP A CA 1
ATOM 2446 C C . ASP A 1 315 ? 6.685 8.466 17.037 1.00 96.31 315 ASP A C 1
ATOM 2448 O O . ASP A 1 315 ? 7.813 8.022 16.824 1.00 96.31 315 ASP A O 1
ATOM 2452 N N . THR A 1 316 ? 5.590 7.727 16.826 1.00 95.88 316 THR A N 1
ATOM 2453 C CA . THR A 1 316 ? 5.636 6.335 16.353 1.00 95.88 316 THR A CA 1
ATOM 2454 C C . THR A 1 316 ? 6.158 6.244 14.922 1.00 95.88 316 THR A C 1
ATOM 2456 O O . THR A 1 316 ? 6.936 5.344 14.623 1.00 95.88 316 THR A O 1
ATOM 2459 N N . LEU A 1 317 ? 5.767 7.168 14.042 1.00 96.06 317 LEU A N 1
ATOM 2460 C CA . LEU A 1 317 ? 6.195 7.211 12.643 1.00 96.06 317 LEU A CA 1
ATOM 2461 C C . LEU A 1 317 ? 7.717 7.335 12.499 1.00 96.06 317 LEU A C 1
ATOM 2463 O O . LEU A 1 317 ? 8.288 6.807 11.551 1.00 96.06 317 LEU A O 1
ATOM 2467 N N . ASN A 1 318 ? 8.374 7.990 13.456 1.00 95.50 318 ASN A N 1
ATOM 2468 C CA . ASN A 1 318 ? 9.820 8.198 13.438 1.00 95.50 318 ASN A CA 1
ATOM 2469 C C . ASN A 1 318 ? 10.629 7.052 14.067 1.00 95.50 318 ASN A C 1
ATOM 2471 O O . ASN A 1 318 ? 11.862 7.096 14.023 1.00 95.50 318 ASN A O 1
ATOM 2475 N N . ARG A 1 319 ? 9.968 6.022 14.614 1.00 94.38 319 ARG A N 1
ATOM 2476 C CA . ARG A 1 319 ? 10.636 4.828 15.148 1.00 94.38 319 ARG A CA 1
ATOM 2477 C C . ARG A 1 319 ? 11.432 4.104 14.066 1.00 94.38 319 ARG A C 1
ATOM 2479 O O . ARG A 1 319 ? 11.104 4.160 12.886 1.00 94.38 319 ARG A O 1
ATOM 2486 N N . THR A 1 320 ? 12.471 3.405 14.498 1.00 94.12 320 THR A N 1
ATOM 2487 C CA . THR A 1 320 ? 13.410 2.666 13.648 1.00 94.12 320 THR A CA 1
ATOM 2488 C C . THR A 1 320 ? 13.409 1.194 14.053 1.00 94.12 320 THR A C 1
ATOM 2490 O O . THR A 1 320 ? 14.423 0.667 14.505 1.00 94.12 320 THR A O 1
ATOM 2493 N N . ASP A 1 321 ? 12.234 0.564 14.011 1.00 93.44 321 ASP A N 1
ATOM 2494 C CA . ASP A 1 321 ? 12.035 -0.785 14.545 1.00 93.44 321 ASP A CA 1
ATOM 2495 C C . ASP A 1 321 ? 12.590 -1.860 13.589 1.00 93.44 321 ASP A C 1
ATOM 2497 O O . ASP A 1 321 ? 13.268 -2.802 14.012 1.00 93.44 321 ASP A O 1
ATOM 2501 N N . CYS A 1 322 ? 12.271 -1.740 12.298 1.00 95.56 322 CYS A N 1
ATOM 2502 C CA . CYS A 1 322 ? 12.652 -2.692 11.255 1.00 95.56 322 CYS A CA 1
ATOM 2503 C C . CYS A 1 322 ? 12.580 -2.052 9.862 1.00 95.56 322 CYS A C 1
ATOM 2505 O O . CYS A 1 322 ? 12.082 -0.937 9.709 1.00 95.56 322 CYS A O 1
ATOM 2507 N N . TYR A 1 323 ? 13.055 -2.760 8.832 1.00 97.06 323 TYR A N 1
ATOM 2508 C CA . TYR A 1 323 ? 12.659 -2.434 7.460 1.00 97.06 323 TYR A CA 1
ATOM 2509 C C . TYR A 1 323 ? 11.152 -2.623 7.315 1.00 97.06 323 TYR A C 1
ATOM 2511 O O . TYR A 1 323 ? 10.612 -3.619 7.794 1.00 97.06 323 TYR A O 1
ATOM 2519 N N . VAL A 1 324 ? 10.493 -1.684 6.653 1.00 97.94 324 VAL A N 1
ATOM 2520 C CA . VAL A 1 324 ? 9.083 -1.779 6.269 1.00 97.94 324 VAL A CA 1
ATOM 2521 C C . VAL A 1 324 ? 8.962 -1.538 4.769 1.00 97.94 324 VAL A C 1
ATOM 2523 O O . VAL A 1 324 ? 9.778 -0.821 4.190 1.00 97.94 324 VAL A O 1
ATOM 2526 N N . HIS A 1 325 ? 7.938 -2.098 4.135 1.00 98.31 325 HIS A N 1
ATOM 2527 C CA . HIS A 1 325 ? 7.509 -1.699 2.795 1.00 98.31 325 HIS A CA 1
ATOM 2528 C C . HIS A 1 325 ? 7.081 -0.227 2.786 1.00 98.31 325 HIS A C 1
ATOM 2530 O O . HIS A 1 325 ? 7.325 0.498 1.830 1.00 98.31 325 HIS A O 1
ATOM 2536 N N . GLY A 1 326 ? 6.451 0.239 3.869 1.00 96.75 326 GLY A N 1
ATOM 2537 C CA . GLY A 1 326 ? 6.098 1.645 4.071 1.00 96.75 326 GLY A CA 1
ATOM 2538 C C . GLY A 1 326 ? 4.798 2.073 3.391 1.00 96.75 326 GLY A C 1
ATOM 2539 O O . GLY A 1 326 ? 4.173 3.017 3.874 1.00 96.75 326 GLY A O 1
ATOM 2540 N N . ASP A 1 327 ? 4.373 1.337 2.362 1.00 96.44 327 ASP A N 1
ATOM 2541 C CA . ASP A 1 327 ? 3.081 1.502 1.676 1.00 96.44 327 ASP A CA 1
ATOM 2542 C C . ASP A 1 327 ? 2.357 0.175 1.360 1.00 96.44 327 ASP A C 1
ATOM 2544 O O . ASP A 1 327 ? 1.942 -0.125 0.240 1.00 96.44 327 ASP A O 1
ATOM 2548 N N . CYS A 1 328 ? 2.317 -0.716 2.352 1.00 97.69 328 CYS A N 1
ATOM 2549 C CA . CYS A 1 328 ? 1.822 -2.082 2.183 1.00 97.69 328 CYS A CA 1
ATOM 2550 C C . CYS A 1 328 ? 0.287 -2.138 2.199 1.00 97.69 328 CYS A C 1
ATOM 2552 O O . CYS A 1 328 ? -0.329 -2.388 3.235 1.00 97.69 328 CYS A O 1
ATOM 2554 N N . HIS A 1 329 ? -0.352 -1.928 1.050 1.00 97.12 329 HIS A N 1
ATOM 2555 C CA . HIS A 1 329 ? -1.803 -2.063 0.905 1.00 97.12 329 HIS A CA 1
ATOM 2556 C C . HIS A 1 329 ? -2.199 -2.959 -0.273 1.00 97.12 329 HIS A C 1
ATOM 2558 O O . HIS A 1 329 ? -1.409 -3.268 -1.159 1.00 97.12 329 HIS A O 1
ATOM 2564 N N . VAL A 1 330 ? -3.468 -3.367 -0.322 1.00 96.94 330 VAL A N 1
ATOM 2565 C CA . VAL A 1 330 ? -3.981 -4.353 -1.296 1.00 96.94 330 VAL A CA 1
ATOM 2566 C C . VAL A 1 330 ? -3.886 -3.935 -2.773 1.00 96.94 330 VAL A C 1
ATOM 2568 O O . VAL A 1 330 ? -4.013 -4.786 -3.650 1.00 96.94 330 VAL A O 1
ATOM 2571 N N . PHE A 1 331 ? -3.682 -2.653 -3.082 1.00 95.00 331 PHE A N 1
ATOM 2572 C CA . PHE A 1 331 ? -3.411 -2.205 -4.457 1.00 95.00 331 PHE A CA 1
ATOM 2573 C C . PHE A 1 331 ? -1.933 -2.343 -4.868 1.00 95.00 331 PHE A C 1
ATOM 2575 O O . PHE A 1 331 ? -1.655 -2.500 -6.057 1.00 95.00 331 PHE A O 1
ATOM 2582 N N . ASN A 1 332 ? -1.018 -2.432 -3.896 1.00 96.00 332 ASN A N 1
ATOM 2583 C CA . ASN A 1 332 ? 0.426 -2.634 -4.077 1.00 96.00 332 ASN A CA 1
ATOM 2584 C C . ASN A 1 332 ? 0.794 -4.122 -3.956 1.00 96.00 332 ASN A C 1
ATOM 2586 O O . ASN A 1 332 ? 1.886 -4.511 -3.546 1.00 96.00 332 ASN A O 1
ATOM 2590 N N . MET A 1 333 ? -0.160 -4.986 -4.306 1.00 97.06 333 MET A N 1
ATOM 2591 C CA . MET A 1 333 ? 0.015 -6.430 -4.323 1.00 97.06 333 MET A CA 1
ATOM 2592 C C . MET A 1 333 ? -0.640 -7.019 -5.560 1.00 97.06 333 MET A C 1
ATOM 2594 O O . MET A 1 333 ? -1.818 -6.762 -5.822 1.00 97.06 333 MET A O 1
ATOM 2598 N N . LEU A 1 334 ? 0.102 -7.854 -6.277 1.00 95.38 334 LEU A N 1
ATOM 2599 C CA . LEU A 1 334 ? -0.414 -8.684 -7.355 1.00 95.38 334 LEU A CA 1
ATOM 2600 C C . LEU A 1 334 ? -0.664 -10.102 -6.841 1.00 95.38 334 LEU A C 1
ATOM 2602 O O . LEU A 1 334 ? 0.070 -10.596 -5.991 1.00 95.38 334 LEU A O 1
ATOM 2606 N N . VAL A 1 335 ? -1.711 -10.752 -7.328 1.00 95.12 335 VAL A N 1
ATOM 2607 C CA . VAL A 1 335 ? -2.132 -12.103 -6.941 1.00 95.12 335 VAL A CA 1
ATOM 2608 C C . VAL A 1 335 ? -2.563 -12.888 -8.174 1.00 95.12 335 VAL A C 1
ATOM 2610 O O . VAL A 1 335 ? -2.755 -12.331 -9.259 1.00 95.12 335 VAL A O 1
ATOM 2613 N N . GLU A 1 336 ? -2.739 -14.197 -8.002 1.00 91.75 336 GLU A N 1
ATOM 2614 C CA . GLU A 1 336 ? -3.268 -15.063 -9.054 1.00 91.75 336 GLU A CA 1
ATOM 2615 C C . GLU A 1 336 ? -4.638 -14.547 -9.524 1.00 91.75 336 GLU A C 1
ATOM 2617 O O . GLU A 1 336 ? -5.513 -14.299 -8.683 1.00 91.75 336 GLU A O 1
ATOM 2622 N N . PRO A 1 337 ? -4.873 -14.399 -10.840 1.00 88.31 337 PRO A N 1
ATOM 2623 C CA . PRO A 1 337 ? -6.165 -13.967 -11.351 1.00 88.31 337 PRO A CA 1
ATOM 2624 C C . PRO A 1 337 ? -7.292 -14.893 -10.891 1.00 88.31 337 PRO A C 1
ATOM 2626 O O . PRO A 1 337 ? -7.177 -16.117 -10.954 1.00 88.31 337 PRO A O 1
ATOM 2629 N N . THR A 1 338 ? -8.423 -14.332 -10.454 1.00 85.50 338 THR A N 1
ATOM 2630 C CA . THR A 1 338 ? -9.613 -15.147 -10.172 1.00 85.50 338 THR A CA 1
ATOM 2631 C C . THR A 1 338 ? -10.017 -15.863 -11.463 1.00 85.50 338 THR A C 1
ATOM 2633 O O . THR A 1 338 ? -10.189 -15.177 -12.479 1.00 85.50 338 THR A O 1
ATOM 2636 N N . PRO A 1 339 ? -10.188 -17.199 -11.447 1.00 80.75 339 PRO A N 1
ATOM 2637 C CA . PRO A 1 339 ? -10.557 -17.953 -12.637 1.00 80.75 339 PRO A CA 1
ATOM 2638 C C . PRO A 1 339 ? -11.827 -17.388 -13.280 1.00 80.75 339 PRO A C 1
ATOM 2640 O O . PRO A 1 339 ? -12.802 -17.094 -12.582 1.00 80.75 339 PRO A O 1
ATOM 2643 N N . SER A 1 340 ? -11.833 -17.245 -14.609 1.00 78.00 340 SER A N 1
ATOM 2644 C CA . SER A 1 340 ? -13.050 -16.851 -15.325 1.00 78.00 340 SER A CA 1
ATOM 2645 C C . SER A 1 340 ? -14.131 -17.923 -15.183 1.00 78.00 340 SER A C 1
ATOM 2647 O O . SER A 1 340 ? -13.837 -19.098 -14.946 1.00 78.00 340 SER A O 1
ATOM 2649 N N . MET A 1 341 ? -15.399 -17.538 -15.348 1.00 74.06 341 MET A N 1
ATOM 2650 C CA . MET A 1 341 ? -16.492 -18.507 -15.277 1.00 74.06 341 MET A CA 1
ATOM 2651 C C . MET A 1 341 ? -16.359 -19.557 -16.387 1.00 74.06 341 MET A C 1
ATOM 2653 O O . MET A 1 341 ? -16.613 -20.734 -16.161 1.00 74.06 341 MET A O 1
ATOM 2657 N N . GLU A 1 342 ? -15.876 -19.160 -17.560 1.00 76.94 342 GLU A N 1
ATOM 2658 C CA . GLU A 1 342 ? -15.572 -20.054 -18.674 1.00 76.94 342 GLU A CA 1
ATOM 2659 C C . GLU A 1 342 ? -14.466 -21.044 -18.308 1.00 76.94 342 GLU A C 1
ATOM 2661 O O . GLU A 1 342 ? -14.617 -22.229 -18.581 1.00 76.94 342 GLU A O 1
ATOM 2666 N N . SER A 1 343 ? -13.394 -20.581 -17.653 1.00 75.94 343 SER A N 1
ATOM 2667 C CA . SER A 1 343 ? -12.302 -21.439 -17.180 1.00 75.94 343 SER A CA 1
ATOM 2668 C C . SER A 1 343 ? -12.818 -22.464 -16.172 1.00 75.94 343 SER A C 1
ATOM 2670 O O . SER A 1 343 ? -12.593 -23.658 -16.331 1.00 75.94 343 SER A O 1
ATOM 2672 N N . ILE A 1 344 ? -13.627 -22.027 -15.204 1.00 76.56 344 ILE A N 1
ATOM 2673 C CA . ILE A 1 344 ? -14.248 -22.921 -14.221 1.00 76.56 344 ILE A CA 1
ATOM 2674 C C . ILE A 1 344 ? -15.172 -23.942 -14.909 1.00 76.56 344 ILE A C 1
ATOM 2676 O O . ILE A 1 344 ? -15.117 -25.128 -14.592 1.00 76.56 344 ILE A O 1
ATOM 2680 N N . ILE A 1 345 ? -16.013 -23.511 -15.859 1.00 77.50 345 ILE A N 1
ATOM 2681 C CA . ILE A 1 345 ? -16.899 -24.405 -16.623 1.00 77.50 345 ILE A CA 1
ATOM 2682 C C . ILE A 1 345 ? -16.078 -25.416 -17.429 1.00 77.50 345 ILE A C 1
ATOM 2684 O O . ILE A 1 345 ? -16.421 -26.595 -17.427 1.00 77.50 345 ILE A O 1
ATOM 2688 N N . GLN A 1 346 ? -14.998 -24.985 -18.084 1.00 75.81 346 GLN A N 1
ATOM 2689 C CA . GLN A 1 346 ? -14.104 -25.865 -18.838 1.00 75.81 346 GLN A CA 1
ATOM 2690 C C . GLN A 1 346 ? -13.423 -26.889 -17.930 1.00 75.81 346 GLN A C 1
ATOM 2692 O O . GLN A 1 346 ? -13.378 -28.062 -18.292 1.00 75.81 346 GLN A O 1
ATOM 2697 N N . THR A 1 347 ? -12.956 -26.486 -16.745 1.00 73.50 347 THR A N 1
ATOM 2698 C CA . THR A 1 347 ? -12.406 -27.414 -15.745 1.00 73.50 347 THR A CA 1
ATOM 2699 C C . THR A 1 347 ? -13.444 -28.474 -15.375 1.00 73.50 347 THR A C 1
ATOM 2701 O O . THR A 1 347 ? -13.175 -29.662 -15.523 1.00 73.50 347 THR A O 1
ATOM 2704 N N . PHE A 1 348 ? -14.678 -28.073 -15.044 1.00 73.88 348 PHE A N 1
ATOM 2705 C CA . PHE A 1 348 ? -15.756 -29.024 -14.734 1.00 73.88 348 PHE A CA 1
ATOM 2706 C C . PHE A 1 348 ? -16.173 -29.913 -15.916 1.00 73.88 348 PHE A C 1
ATOM 2708 O O . PHE A 1 348 ? -16.624 -31.036 -15.702 1.00 73.88 348 PHE A O 1
ATOM 2715 N N . GLN A 1 349 ? -16.068 -29.427 -17.155 1.00 75.81 349 GLN A N 1
ATOM 2716 C CA . GLN A 1 349 ? -16.405 -30.196 -18.360 1.00 75.81 349 GLN A CA 1
ATOM 2717 C C . GLN A 1 349 ? -15.320 -31.209 -18.739 1.00 75.81 349 GLN A C 1
ATOM 2719 O O . GLN A 1 349 ? -15.640 -32.251 -19.308 1.00 75.81 349 GLN A O 1
ATOM 2724 N N . ASN A 1 350 ? -14.059 -30.911 -18.424 1.00 68.00 350 ASN A N 1
ATOM 2725 C CA . ASN A 1 350 ? -12.913 -31.768 -18.724 1.00 68.00 350 ASN A CA 1
ATOM 2726 C C . ASN A 1 350 ? -12.583 -32.750 -17.581 1.00 68.00 350 ASN A C 1
ATOM 2728 O O . ASN A 1 350 ? -11.815 -33.689 -17.788 1.00 68.00 350 ASN A O 1
ATOM 2732 N N . ASP A 1 351 ? -13.189 -32.578 -16.403 1.00 58.34 351 ASP A N 1
ATOM 2733 C CA . ASP A 1 351 ? -13.031 -33.434 -15.221 1.00 58.34 351 ASP A CA 1
ATOM 2734 C C . ASP A 1 351 ? -13.813 -34.761 -15.320 1.00 58.34 351 ASP A C 1
ATOM 2736 O O . ASP A 1 351 ? -14.690 -35.065 -14.509 1.00 58.34 351 ASP A O 1
ATOM 2740 N N . THR A 1 352 ? -13.466 -35.619 -16.285 1.00 60.28 352 THR A N 1
ATOM 2741 C CA . THR A 1 352 ? -13.800 -37.057 -16.198 1.00 60.28 352 THR A CA 1
ATOM 2742 C C . THR A 1 352 ? -12.864 -37.835 -15.257 1.00 60.28 352 THR A C 1
ATOM 2744 O O . THR A 1 352 ? -13.183 -38.970 -14.915 1.00 60.28 352 THR A O 1
ATOM 2747 N N . ASP A 1 353 ? -11.773 -37.220 -14.775 1.00 55.62 353 ASP A N 1
ATOM 2748 C CA . ASP A 1 353 ? -10.766 -37.811 -13.871 1.00 55.62 353 ASP A CA 1
ATOM 2749 C C . ASP A 1 353 ? -10.702 -37.088 -12.503 1.00 55.62 353 ASP A C 1
ATOM 2751 O O . ASP A 1 353 ? -9.666 -36.582 -12.063 1.00 55.62 353 ASP A O 1
ATOM 2755 N N . VAL A 1 354 ? -11.838 -37.070 -11.797 1.00 57.06 354 VAL A N 1
ATOM 2756 C CA . VAL A 1 354 ? -12.053 -36.412 -10.486 1.00 57.06 354 VAL A CA 1
ATOM 2757 C C . VAL A 1 354 ? -11.069 -36.861 -9.387 1.00 57.06 354 VAL A C 1
ATOM 2759 O O . VAL A 1 354 ? -10.857 -36.138 -8.417 1.00 57.06 354 VAL A O 1
ATOM 2762 N N . GLU A 1 355 ? -10.426 -38.026 -9.515 1.00 58.03 355 GLU A N 1
ATOM 2763 C CA . GLU A 1 355 ? -9.505 -38.539 -8.486 1.00 58.03 355 GLU A CA 1
ATOM 2764 C C . GLU A 1 355 ? -8.057 -38.032 -8.607 1.00 58.03 355 GLU A C 1
ATOM 2766 O O . GLU A 1 355 ? -7.329 -38.077 -7.615 1.00 58.03 355 GLU A O 1
ATOM 2771 N N . ASN A 1 356 ? -7.641 -37.488 -9.759 1.00 54.69 356 ASN A N 1
ATOM 2772 C CA . ASN A 1 356 ? -6.275 -36.969 -9.948 1.00 54.69 356 ASN A CA 1
ATOM 2773 C C . ASN A 1 356 ? -6.203 -35.442 -10.097 1.00 54.69 356 ASN A C 1
ATOM 2775 O O . ASN A 1 356 ? -5.139 -34.861 -9.867 1.00 54.69 356 ASN A O 1
ATOM 2779 N N . ASN A 1 357 ? -7.320 -34.771 -10.388 1.00 47.09 357 ASN A N 1
ATOM 2780 C CA . ASN A 1 357 ? -7.379 -33.314 -10.489 1.00 47.09 357 ASN A CA 1
ATOM 2781 C C . ASN A 1 357 ? -7.568 -32.645 -9.121 1.00 47.09 357 ASN A C 1
ATOM 2783 O O . ASN A 1 357 ? -8.568 -32.004 -8.811 1.00 47.09 357 ASN A O 1
ATOM 2787 N N . LYS A 1 358 ? -6.496 -32.684 -8.321 1.00 50.81 358 LYS A N 1
ATOM 2788 C CA . LYS A 1 358 ? -6.215 -31.705 -7.251 1.00 50.81 358 LYS A CA 1
ATOM 2789 C C . LYS A 1 358 ? -5.930 -30.290 -7.811 1.00 50.81 358 LYS A C 1
ATOM 2791 O O . LYS A 1 358 ? -5.226 -29.508 -7.187 1.00 50.81 358 LYS A O 1
ATOM 2796 N N . THR A 1 359 ? -6.462 -29.954 -8.985 1.00 47.47 359 THR A N 1
ATOM 2797 C CA . THR A 1 359 ? -6.148 -28.768 -9.792 1.00 47.47 359 THR A CA 1
ATOM 2798 C C . THR A 1 359 ? -7.197 -27.672 -9.641 1.00 47.47 359 THR A C 1
ATOM 2800 O O . THR A 1 359 ? -7.674 -27.109 -10.618 1.00 47.47 359 THR A O 1
ATOM 2803 N N . ASN A 1 360 ? -7.500 -27.300 -8.402 1.00 52.91 360 ASN A N 1
ATOM 2804 C CA . ASN A 1 360 ? -7.634 -25.876 -8.120 1.00 52.91 360 ASN A CA 1
ATOM 2805 C C . ASN A 1 360 ? -6.341 -25.484 -7.412 1.00 52.91 360 ASN A C 1
ATOM 2807 O O . ASN A 1 360 ? -6.291 -25.407 -6.185 1.00 52.91 360 ASN A O 1
ATOM 2811 N N . ASN A 1 361 ? -5.285 -25.325 -8.219 1.00 63.22 361 ASN A N 1
ATOM 2812 C CA . ASN A 1 361 ? -3.953 -24.855 -7.834 1.00 63.22 361 ASN A CA 1
ATOM 2813 C C . ASN A 1 361 ? -4.020 -23.380 -7.428 1.00 63.22 361 ASN A C 1
ATOM 2815 O O . ASN A 1 361 ? -3.344 -22.549 -8.015 1.00 63.22 361 ASN A O 1
ATOM 2819 N N . ASN A 1 362 ? -4.874 -23.037 -6.470 1.00 76.38 362 ASN A N 1
ATOM 2820 C CA . ASN A 1 362 ? -4.753 -21.759 -5.809 1.00 76.38 362 ASN A CA 1
ATOM 2821 C C . ASN A 1 362 ? -3.516 -21.870 -4.923 1.00 76.38 362 ASN A C 1
ATOM 2823 O O . ASN A 1 362 ? -3.557 -22.460 -3.839 1.00 76.38 362 ASN A O 1
ATOM 2827 N N . THR A 1 363 ? -2.385 -21.433 -5.460 1.00 89.31 363 THR A N 1
ATOM 2828 C CA . THR A 1 363 ? -1.107 -21.537 -4.764 1.00 89.31 363 THR A CA 1
ATOM 2829 C C . THR A 1 363 ? -1.070 -20.556 -3.596 1.00 89.31 363 THR A C 1
ATOM 2831 O O . THR A 1 363 ? -0.270 -20.737 -2.673 1.00 89.31 363 THR A O 1
ATOM 2834 N N . GLY A 1 364 ? -1.935 -19.535 -3.620 1.00 92.69 364 GLY A N 1
ATOM 2835 C CA . GLY A 1 364 ? -1.884 -18.394 -2.719 1.00 92.69 364 GLY A CA 1
ATOM 2836 C C . GLY A 1 364 ? -0.655 -17.521 -2.973 1.00 92.69 364 GLY A C 1
ATOM 2837 O O . GLY A 1 364 ? -0.236 -16.791 -2.074 1.00 92.69 364 GLY A O 1
ATOM 2838 N N . ASP A 1 365 ? -0.023 -17.652 -4.145 1.00 95.50 365 ASP A N 1
ATOM 2839 C CA . ASP A 1 365 ? 1.096 -16.810 -4.537 1.00 95.50 365 ASP A CA 1
ATOM 2840 C C . ASP A 1 365 ? 0.635 -15.367 -4.751 1.00 95.50 365 ASP A C 1
ATOM 2842 O O . ASP A 1 365 ? -0.497 -15.067 -5.142 1.00 95.50 365 ASP A O 1
ATOM 2846 N N . PHE A 1 366 ? 1.545 -14.462 -4.435 1.00 97.00 366 PHE A N 1
ATOM 2847 C CA . PHE A 1 366 ? 1.345 -13.027 -4.491 1.00 97.00 366 PHE A CA 1
ATOM 2848 C C . PHE A 1 366 ? 2.677 -12.363 -4.791 1.00 97.00 366 PHE A C 1
ATOM 2850 O O . PHE A 1 366 ? 3.705 -13.017 -4.666 1.00 97.00 366 PHE A O 1
ATOM 2857 N N . THR A 1 367 ? 2.658 -11.077 -5.117 1.00 97.62 367 THR A N 1
ATOM 2858 C CA . THR A 1 367 ? 3.840 -10.245 -5.331 1.00 97.62 367 THR A CA 1
ATOM 2859 C C . THR A 1 367 ? 3.605 -8.870 -4.735 1.00 97.62 367 THR A C 1
ATOM 2861 O O . THR A 1 367 ? 2.650 -8.200 -5.116 1.00 97.62 367 THR A O 1
ATOM 2864 N N . LEU A 1 368 ? 4.464 -8.445 -3.813 1.00 97.62 368 LEU A N 1
ATOM 2865 C CA . LEU A 1 368 ? 4.517 -7.070 -3.314 1.00 97.62 368 LEU A CA 1
ATOM 2866 C C . LEU A 1 368 ? 5.238 -6.180 -4.330 1.00 97.62 368 LEU A C 1
ATOM 2868 O O . LEU A 1 368 ? 6.315 -6.541 -4.816 1.00 97.62 368 LEU A O 1
ATOM 2872 N N . ILE A 1 369 ? 4.656 -5.025 -4.632 1.00 96.50 369 ILE A N 1
ATOM 2873 C CA . ILE A 1 369 ? 5.164 -4.051 -5.605 1.00 96.50 369 ILE A CA 1
ATOM 2874 C C . ILE A 1 369 ? 5.145 -2.644 -5.001 1.00 96.50 369 ILE A C 1
ATOM 2876 O O . ILE A 1 369 ? 4.463 -2.425 -4.012 1.00 96.50 369 ILE A O 1
ATOM 2880 N N . ASP A 1 370 ? 5.821 -1.699 -5.654 1.00 95.50 370 ASP A N 1
ATOM 2881 C CA . ASP A 1 370 ? 5.856 -0.283 -5.263 1.00 95.50 370 ASP A CA 1
ATOM 2882 C C . ASP A 1 370 ? 6.583 -0.020 -3.929 1.00 95.50 370 ASP A C 1
ATOM 2884 O O . ASP A 1 370 ? 6.032 0.498 -2.959 1.00 95.50 370 ASP A O 1
ATOM 2888 N N . TRP A 1 371 ? 7.868 -0.390 -3.881 1.00 97.19 371 TRP A N 1
ATOM 2889 C CA . TRP A 1 371 ? 8.692 -0.327 -2.663 1.00 97.19 371 TRP A CA 1
ATOM 2890 C C . TRP A 1 371 ? 9.333 1.054 -2.428 1.00 97.19 371 TRP A C 1
ATOM 2892 O O . TRP A 1 371 ? 10.255 1.179 -1.624 1.00 97.19 371 TRP A O 1
ATOM 2902 N N . GLU A 1 372 ? 8.876 2.110 -3.110 1.00 94.81 372 GLU A N 1
ATOM 2903 C CA . GLU A 1 372 ? 9.515 3.438 -3.048 1.00 94.81 372 GLU A CA 1
ATOM 2904 C C . GLU A 1 372 ? 9.435 4.108 -1.673 1.00 94.81 372 GLU A C 1
ATOM 2906 O O . GLU A 1 372 ? 10.260 4.958 -1.336 1.00 94.81 372 GLU A O 1
ATOM 2911 N N . LEU A 1 373 ? 8.462 3.708 -0.852 1.00 95.94 373 LEU A N 1
ATOM 2912 C CA . LEU A 1 373 ? 8.327 4.170 0.528 1.00 95.94 373 LEU A CA 1
ATOM 2913 C C . LEU A 1 373 ? 9.008 3.237 1.536 1.00 95.94 373 LEU A C 1
ATOM 2915 O O . LEU A 1 373 ? 8.840 3.426 2.745 1.00 95.94 373 LEU A O 1
ATOM 2919 N N . SER A 1 374 ? 9.792 2.256 1.078 1.00 97.75 374 SER A N 1
ATOM 2920 C CA . SER A 1 374 ? 10.502 1.346 1.970 1.00 97.75 374 SER A CA 1
ATOM 2921 C C . SER A 1 374 ? 11.582 2.090 2.743 1.00 97.75 374 SER A C 1
ATOM 2923 O O . SER A 1 374 ? 12.377 2.816 2.161 1.00 97.75 374 SER A O 1
ATOM 2925 N N . HIS A 1 375 ? 11.587 1.949 4.065 1.00 97.50 375 HIS A N 1
ATOM 2926 C CA . HIS A 1 375 ? 12.510 2.636 4.971 1.00 97.50 375 HIS A CA 1
ATOM 2927 C C . HIS A 1 375 ? 12.647 1.840 6.267 1.00 97.50 375 HIS A C 1
ATOM 2929 O O . HIS A 1 375 ? 11.940 0.854 6.491 1.00 97.50 375 HIS A O 1
ATOM 2935 N N . VAL A 1 376 ? 13.524 2.297 7.157 1.00 97.06 376 VAL A N 1
ATOM 2936 C CA . VAL A 1 376 ? 13.527 1.834 8.544 1.00 97.06 376 VAL A CA 1
ATOM 2937 C C . VAL A 1 376 ? 12.474 2.584 9.360 1.00 97.06 376 VAL A C 1
ATOM 2939 O O . VAL A 1 376 ? 12.591 3.790 9.609 1.00 97.06 376 VAL A O 1
ATOM 2942 N N . GLY A 1 377 ? 11.438 1.850 9.767 1.00 96.38 377 GLY A N 1
ATOM 2943 C CA . GLY A 1 377 ? 10.197 2.389 10.307 1.00 96.38 377 GLY A CA 1
ATOM 2944 C C . GLY A 1 377 ? 9.575 1.530 11.415 1.00 96.38 377 GLY A C 1
ATOM 2945 O O . GLY A 1 377 ? 10.208 0.603 11.925 1.00 96.38 377 GLY A O 1
ATOM 2946 N N . PRO A 1 378 ? 8.336 1.850 11.820 1.00 96.31 378 PRO A N 1
ATOM 2947 C CA . PRO A 1 378 ? 7.609 1.146 12.871 1.00 96.31 378 PRO A CA 1
ATOM 2948 C C . PRO A 1 378 ? 7.011 -0.181 12.397 1.00 96.31 378 PRO A C 1
ATOM 2950 O O . PRO A 1 378 ? 6.311 -0.247 11.386 1.00 96.31 378 PRO A O 1
ATOM 2953 N N . ILE A 1 379 ? 7.209 -1.230 13.191 1.00 96.56 379 ILE A N 1
ATOM 2954 C CA . ILE A 1 379 ? 6.956 -2.627 12.801 1.00 96.56 379 ILE A CA 1
ATOM 2955 C C . ILE A 1 379 ? 5.482 -2.967 12.530 1.00 96.56 379 ILE A C 1
ATOM 2957 O O . ILE A 1 379 ? 5.171 -3.895 11.783 1.00 96.56 379 ILE A O 1
ATOM 2961 N N . GLY A 1 380 ? 4.543 -2.239 13.141 1.00 97.38 380 GLY A N 1
ATOM 2962 C CA . GLY A 1 380 ? 3.109 -2.448 12.924 1.00 97.38 380 GLY A CA 1
ATOM 2963 C C . GLY A 1 380 ? 2.552 -1.760 11.676 1.00 97.38 380 GLY A C 1
ATOM 2964 O O . GLY A 1 380 ? 1.369 -1.938 11.378 1.00 97.38 380 GLY A O 1
ATOM 2965 N N . LYS A 1 381 ? 3.361 -0.965 10.962 1.00 97.94 381 LYS A N 1
ATOM 2966 C CA . LYS A 1 381 ? 2.893 -0.111 9.864 1.00 97.94 381 LYS A CA 1
ATOM 2967 C C . LYS A 1 381 ? 2.321 -0.904 8.696 1.00 97.94 381 LYS A C 1
ATOM 2969 O O . LYS A 1 381 ? 1.176 -0.667 8.329 1.00 97.94 381 LYS A O 1
ATOM 2974 N N . ASP A 1 382 ? 3.065 -1.871 8.164 1.00 98.56 382 ASP A N 1
ATOM 2975 C CA . ASP A 1 382 ? 2.666 -2.576 6.939 1.00 98.56 382 ASP A CA 1
ATOM 2976 C C . ASP A 1 382 ? 1.370 -3.380 7.111 1.00 98.56 382 ASP A C 1
ATOM 2978 O O . ASP A 1 382 ? 0.453 -3.280 6.301 1.00 98.56 382 ASP A O 1
ATOM 2982 N N . ILE A 1 383 ? 1.231 -4.118 8.218 1.00 98.50 383 ILE A N 1
ATOM 2983 C CA . ILE A 1 383 ? -0.020 -4.832 8.522 1.00 98.50 383 ILE A CA 1
ATOM 2984 C C . ILE A 1 383 ? -1.166 -3.836 8.769 1.00 98.50 383 ILE A C 1
ATOM 2986 O O . ILE A 1 383 ? -2.290 -4.059 8.319 1.00 98.50 383 ILE A O 1
ATOM 2990 N N . GLY A 1 384 ? -0.887 -2.718 9.447 1.00 98.44 384 GLY A N 1
ATOM 2991 C CA . GLY A 1 384 ? -1.864 -1.653 9.669 1.00 98.44 384 GLY A CA 1
ATOM 2992 C C . GLY A 1 384 ? -2.346 -0.985 8.379 1.00 98.44 384 GLY A C 1
ATOM 2993 O O . GLY A 1 384 ? -3.521 -0.646 8.287 1.00 98.44 384 GLY A O 1
ATOM 2994 N N . PHE A 1 385 ? -1.484 -0.836 7.372 1.00 97.88 385 PHE A N 1
ATOM 2995 C CA . PHE A 1 385 ? -1.828 -0.277 6.057 1.00 97.88 385 PHE A CA 1
ATOM 2996 C C . PHE A 1 385 ? -2.574 -1.265 5.157 1.00 97.88 385 PHE A C 1
ATOM 2998 O O . PHE A 1 385 ? -3.347 -0.847 4.294 1.00 97.88 385 PHE A O 1
ATOM 3005 N N . PHE A 1 386 ? -2.448 -2.567 5.413 1.00 98.38 386 PHE A N 1
ATOM 3006 C CA . PHE A 1 386 ? -3.182 -3.583 4.667 1.00 98.38 386 PHE A CA 1
ATOM 3007 C C . PHE A 1 386 ? -4.681 -3.616 5.005 1.00 98.38 386 PHE A C 1
ATOM 3009 O O . PHE A 1 386 ? -5.518 -3.765 4.118 1.00 98.38 386 PHE A O 1
ATOM 3016 N N . PHE A 1 387 ? -5.038 -3.496 6.287 1.00 98.50 387 PHE A N 1
ATOM 3017 C CA . PHE A 1 387 ? -6.398 -3.716 6.814 1.00 98.50 387 PHE A CA 1
ATOM 3018 C C . PHE A 1 387 ? -7.513 -2.775 6.288 1.00 98.50 387 PHE A C 1
ATOM 3020 O O . PHE A 1 387 ? -8.633 -3.255 6.086 1.00 98.50 387 PHE A O 1
ATOM 3027 N N . PRO A 1 388 ? -7.278 -1.468 6.066 1.00 98.31 388 PRO A N 1
ATOM 3028 C CA . PRO A 1 388 ? -8.310 -0.477 5.758 1.00 98.31 388 PRO A CA 1
ATOM 3029 C C . PRO A 1 388 ? -9.231 -0.823 4.585 1.00 98.31 388 PRO A C 1
ATOM 3031 O O . PRO A 1 388 ? -10.452 -0.759 4.730 1.00 98.31 388 PRO A O 1
ATOM 3034 N N . PHE A 1 389 ? -8.687 -1.210 3.428 1.00 98.06 389 PHE A N 1
ATOM 3035 C CA . PHE A 1 389 ? -9.508 -1.504 2.248 1.00 98.06 389 PHE A CA 1
ATOM 3036 C C . PHE A 1 389 ? -10.312 -2.806 2.359 1.00 98.06 389 PHE A C 1
ATOM 3038 O O . PHE A 1 389 ? -11.510 -2.782 2.064 1.00 98.06 389 PHE A O 1
ATOM 3045 N N . PRO A 1 390 ? -9.744 -3.922 2.857 1.00 98.44 390 PRO A N 1
ATOM 3046 C CA . PRO A 1 390 ? -10.531 -5.076 3.274 1.00 98.44 390 PRO A CA 1
ATOM 3047 C C . PRO A 1 390 ? -11.690 -4.709 4.214 1.00 98.44 390 PRO A C 1
ATOM 3049 O O . PRO A 1 390 ? -12.806 -5.180 4.004 1.00 98.44 390 PRO A O 1
ATOM 3052 N N . LEU A 1 391 ? -11.474 -3.834 5.204 1.00 98.62 391 LEU A N 1
ATOM 3053 C CA . LEU A 1 391 ? -12.542 -3.376 6.105 1.00 98.62 391 LEU A CA 1
ATOM 3054 C C . LEU A 1 391 ? -13.592 -2.505 5.395 1.00 98.62 391 LEU A C 1
ATOM 3056 O O . LEU A 1 391 ? -14.787 -2.646 5.653 1.00 98.62 391 LEU A O 1
ATOM 3060 N N . ALA A 1 392 ? -13.188 -1.664 4.444 1.00 98.31 392 ALA A N 1
ATOM 3061 C CA . ALA A 1 392 ? -14.132 -0.940 3.595 1.00 98.31 392 ALA A CA 1
ATOM 3062 C C . ALA A 1 392 ? -15.010 -1.903 2.775 1.00 98.31 392 ALA A C 1
ATOM 3064 O O . ALA A 1 392 ? -16.230 -1.729 2.709 1.00 98.31 392 ALA A O 1
ATOM 3065 N N . CYS A 1 393 ? -14.422 -2.979 2.242 1.00 98.12 393 CYS A N 1
ATOM 3066 C CA . CYS A 1 393 ? -15.161 -4.045 1.566 1.00 98.12 393 CYS A CA 1
ATOM 3067 C C . CYS A 1 393 ? -16.079 -4.821 2.526 1.00 98.12 393 CYS A C 1
ATOM 3069 O O . CYS A 1 393 ? -17.202 -5.144 2.150 1.00 98.12 393 CYS A O 1
ATOM 3071 N N . VAL A 1 394 ? -15.664 -5.076 3.776 1.00 98.38 394 VAL A N 1
ATOM 3072 C CA . VAL A 1 394 ? -16.522 -5.680 4.818 1.00 98.38 394 VAL A CA 1
ATOM 3073 C C . VAL A 1 394 ? -17.817 -4.888 4.979 1.00 98.38 394 VAL A C 1
ATOM 3075 O O . VAL A 1 394 ? -18.893 -5.490 4.971 1.00 98.38 394 VAL A O 1
ATOM 3078 N N . PHE A 1 395 ? -17.731 -3.561 5.078 1.00 98.44 395 PHE A N 1
ATOM 3079 C CA . PHE A 1 395 ? -18.904 -2.701 5.226 1.00 98.44 395 PHE A CA 1
ATOM 3080 C C . PHE A 1 395 ? -19.729 -2.590 3.942 1.00 98.44 395 PHE A C 1
ATOM 3082 O O . PHE A 1 395 ? -20.957 -2.647 4.005 1.00 98.44 395 PHE A O 1
ATOM 3089 N N . ALA A 1 396 ? -19.080 -2.509 2.777 1.00 97.00 396 ALA A N 1
ATOM 3090 C CA . ALA A 1 396 ? -19.759 -2.507 1.483 1.00 97.00 396 ALA A CA 1
ATOM 3091 C C . ALA A 1 396 ? -20.564 -3.804 1.246 1.00 97.00 396 ALA A C 1
ATOM 3093 O O . ALA A 1 396 ? -21.729 -3.767 0.849 1.00 97.00 396 ALA A O 1
ATOM 3094 N N . HIS A 1 397 ? -19.993 -4.965 1.571 1.00 96.00 397 HIS A N 1
ATOM 3095 C CA . HIS A 1 397 ? -20.706 -6.244 1.507 1.00 96.00 397 HIS A CA 1
ATOM 3096 C C . HIS A 1 397 ? -21.819 -6.334 2.556 1.00 96.00 397 HIS A C 1
ATOM 3098 O O . HIS A 1 397 ? -22.918 -6.799 2.250 1.00 96.00 397 HIS A O 1
ATOM 3104 N N . ALA A 1 398 ? -21.594 -5.820 3.768 1.00 96.12 398 ALA A N 1
ATOM 3105 C CA . ALA A 1 398 ? -22.607 -5.810 4.821 1.00 96.12 398 ALA A CA 1
ATOM 3106 C C . ALA A 1 398 ? -23.838 -4.970 4.440 1.00 96.12 398 ALA A C 1
ATOM 3108 O O . ALA A 1 398 ? -24.967 -5.449 4.579 1.00 96.12 398 ALA A O 1
ATOM 3109 N N . ILE A 1 399 ? -23.642 -3.767 3.885 1.00 95.94 399 ILE A N 1
ATOM 3110 C CA . ILE A 1 399 ? -24.744 -2.900 3.434 1.00 95.94 399 ILE A CA 1
ATOM 3111 C C . ILE A 1 399 ? -25.471 -3.454 2.196 1.00 95.94 399 ILE A C 1
ATOM 3113 O O . ILE A 1 399 ? -26.632 -3.126 1.943 1.00 95.94 399 ILE A O 1
ATOM 3117 N N . ASN A 1 400 ? -24.825 -4.349 1.445 1.00 93.44 400 ASN A N 1
ATOM 3118 C CA . ASN A 1 400 ? -25.449 -5.143 0.384 1.00 93.44 400 ASN A CA 1
ATOM 3119 C C . ASN A 1 400 ? -26.215 -6.372 0.902 1.00 93.44 400 ASN A C 1
ATOM 3121 O O . ASN A 1 400 ? -26.863 -7.065 0.117 1.00 93.44 400 ASN A O 1
ATOM 3125 N N . GLY A 1 401 ? -26.169 -6.642 2.209 1.00 92.88 401 GLY A N 1
ATOM 3126 C CA . GLY A 1 401 ? -26.816 -7.793 2.836 1.00 92.88 401 GLY A CA 1
ATOM 3127 C C . GLY A 1 401 ? -25.981 -9.078 2.835 1.00 92.88 401 GLY A C 1
ATOM 3128 O O . GLY A 1 401 ? -26.509 -10.122 3.208 1.00 92.88 401 GLY A O 1
ATOM 3129 N N . ASP A 1 402 ? -24.694 -9.021 2.476 1.00 92.81 402 ASP A N 1
ATOM 3130 C CA . ASP A 1 402 ? -23.765 -10.164 2.446 1.00 92.81 402 ASP A CA 1
ATOM 3131 C C . ASP A 1 402 ? -22.785 -10.183 3.640 1.00 92.81 402 ASP A C 1
ATOM 3133 O O . ASP A 1 402 ? -21.601 -10.512 3.529 1.00 92.81 402 ASP A O 1
ATOM 3137 N N . HIS A 1 403 ? -23.282 -9.840 4.832 1.00 91.81 403 HIS A N 1
ATOM 3138 C CA . HIS A 1 403 ? -22.462 -9.841 6.050 1.00 91.81 403 HIS A CA 1
ATOM 3139 C C . HIS A 1 403 ? -22.064 -11.260 6.508 1.00 91.81 403 HIS A C 1
ATOM 3141 O O . HIS A 1 403 ? -21.003 -11.458 7.098 1.00 91.81 403 HIS A O 1
ATOM 3147 N N . ASN A 1 404 ? -22.889 -12.273 6.215 1.00 91.88 404 ASN A N 1
ATOM 3148 C CA . ASN A 1 404 ? -22.626 -13.663 6.612 1.00 91.88 404 ASN A CA 1
ATOM 3149 C C . ASN A 1 404 ? -21.725 -14.434 5.632 1.00 91.88 404 ASN A C 1
ATOM 3151 O O . ASN A 1 404 ? -21.188 -15.476 6.015 1.00 91.88 404 ASN A O 1
ATOM 3155 N N . GLY A 1 405 ? -21.581 -13.954 4.392 1.00 94.00 405 GLY A N 1
ATOM 3156 C CA . GLY A 1 405 ? -20.713 -14.529 3.368 1.00 94.00 405 GLY A CA 1
ATOM 3157 C C . GLY A 1 405 ? -19.402 -13.760 3.271 1.00 94.00 405 GLY A C 1
ATOM 3158 O O . GLY A 1 405 ? -18.447 -14.066 3.992 1.00 94.00 405 GLY A O 1
ATOM 3159 N N . SER A 1 406 ? -19.364 -12.759 2.389 1.00 94.81 406 SER A N 1
ATOM 3160 C CA . SER A 1 406 ? -18.138 -12.023 2.055 1.00 94.81 406 SER A CA 1
ATOM 3161 C C . SER A 1 406 ? -17.538 -11.296 3.257 1.00 94.81 406 SER A C 1
ATOM 3163 O O . SER A 1 406 ? -16.363 -11.505 3.550 1.00 94.81 406 SER A O 1
ATOM 3165 N N . SER A 1 407 ? -18.320 -10.522 4.024 1.00 96.69 407 SER A N 1
ATOM 3166 C CA . SER A 1 407 ? -17.781 -9.778 5.178 1.00 96.69 407 SER A CA 1
ATOM 3167 C C . SER A 1 407 ? -17.118 -10.708 6.199 1.00 96.69 407 SER A C 1
ATOM 3169 O O . SER A 1 407 ? -15.980 -10.479 6.608 1.00 96.69 407 SER A O 1
ATOM 3171 N N . LYS A 1 408 ? -17.777 -11.817 6.558 1.00 96.94 408 LYS A N 1
ATOM 3172 C CA . LYS A 1 408 ? -17.215 -12.824 7.470 1.00 96.94 408 LYS A CA 1
ATOM 3173 C C . LYS A 1 408 ? -15.957 -13.491 6.907 1.00 96.94 408 LYS A C 1
ATOM 3175 O O . LYS A 1 408 ? -15.021 -13.753 7.663 1.00 96.94 408 LYS A O 1
ATOM 3180 N N . SER A 1 409 ? -15.918 -13.777 5.604 1.00 96.94 409 SER A N 1
ATOM 3181 C CA . SER A 1 409 ? -14.727 -14.354 4.976 1.00 96.94 409 SER A CA 1
ATOM 3182 C C . SER A 1 409 ? -13.547 -13.385 4.973 1.00 96.94 409 SER A C 1
ATOM 3184 O O . SER A 1 409 ? -12.419 -13.820 5.200 1.00 96.94 409 SER A O 1
ATOM 3186 N N . ILE A 1 410 ? -13.794 -12.092 4.751 1.00 97.94 410 ILE A N 1
ATOM 3187 C CA . ILE A 1 410 ? -12.761 -11.054 4.813 1.00 97.94 410 ILE A CA 1
ATOM 3188 C C . ILE A 1 410 ? -12.214 -10.931 6.238 1.00 97.94 410 ILE A C 1
ATOM 3190 O O . ILE A 1 410 ? -11.003 -10.956 6.432 1.00 97.94 410 ILE A O 1
ATOM 3194 N N . LEU A 1 411 ? -13.078 -10.896 7.256 1.00 98.19 411 LEU A N 1
ATOM 3195 C CA . LEU A 1 411 ? -12.629 -10.846 8.653 1.00 98.19 411 LEU A CA 1
ATOM 3196 C C . LEU A 1 411 ? -11.817 -12.084 9.050 1.00 98.19 411 LEU A C 1
ATOM 3198 O O . LEU A 1 411 ? -10.799 -11.962 9.727 1.00 98.19 411 LEU A O 1
ATOM 3202 N N . LYS A 1 412 ? -12.211 -13.271 8.571 1.00 97.88 412 LYS A N 1
ATOM 3203 C CA . LYS A 1 412 ? -11.419 -14.494 8.757 1.00 97.88 412 LYS A CA 1
ATOM 3204 C C . LYS A 1 412 ? -10.043 -14.385 8.095 1.00 97.88 412 LYS A C 1
ATOM 3206 O O . LYS A 1 412 ? -9.061 -14.826 8.682 1.00 97.88 412 LYS A O 1
ATOM 3211 N N . PHE A 1 413 ? -9.964 -13.820 6.890 1.00 98.12 413 PHE A N 1
ATOM 3212 C CA . PHE A 1 413 ? -8.691 -13.584 6.208 1.00 98.12 413 PHE A CA 1
ATOM 3213 C C . PHE A 1 413 ? -7.770 -12.684 7.046 1.00 98.12 413 PHE A C 1
ATOM 3215 O O . PHE A 1 413 ? -6.614 -13.040 7.264 1.00 98.12 413 PHE A O 1
ATOM 3222 N N . LEU A 1 414 ? -8.290 -11.564 7.564 1.00 98.38 414 LEU A N 1
ATOM 3223 C CA . LEU A 1 414 ? -7.522 -10.630 8.398 1.00 98.38 414 LEU A CA 1
ATOM 3224 C C . LEU A 1 414 ? -7.042 -11.274 9.709 1.00 98.38 414 LEU A C 1
ATOM 3226 O O . LEU A 1 414 ? -5.897 -11.065 10.108 1.00 98.38 414 LEU A O 1
ATOM 3230 N N . ASP A 1 415 ? -7.875 -12.098 10.356 1.00 98.38 415 ASP A N 1
ATOM 3231 C CA . ASP A 1 415 ? -7.473 -12.830 11.565 1.00 98.38 415 ASP A CA 1
ATOM 3232 C C . ASP A 1 415 ? -6.372 -13.863 11.283 1.00 98.38 415 ASP A C 1
ATOM 3234 O O . ASP A 1 415 ? -5.430 -13.973 12.071 1.00 98.38 415 ASP A O 1
ATOM 3238 N N . VAL A 1 416 ? -6.434 -14.577 10.150 1.00 98.50 416 VAL A N 1
ATOM 3239 C CA . VAL A 1 416 ? -5.360 -15.496 9.730 1.00 98.50 416 VAL A CA 1
ATOM 3240 C C . VAL A 1 416 ? -4.073 -14.729 9.442 1.00 98.50 416 VAL A C 1
ATOM 3242 O O . VAL A 1 416 ? -3.029 -15.118 9.957 1.00 98.50 416 VAL A O 1
ATOM 3245 N N . LEU A 1 417 ? -4.141 -13.635 8.676 1.00 98.50 417 LEU A N 1
ATOM 3246 C CA . LEU A 1 417 ? -2.987 -12.786 8.361 1.00 98.50 417 LEU A CA 1
ATOM 3247 C C . LEU A 1 417 ? -2.276 -12.332 9.644 1.00 98.50 417 LEU A C 1
ATOM 3249 O O . LEU A 1 417 ? -1.077 -12.554 9.797 1.00 98.50 417 LEU A O 1
ATOM 3253 N N . TRP A 1 418 ? -3.019 -11.762 10.598 1.00 98.44 418 TRP A N 1
ATOM 3254 C CA . TRP A 1 418 ? -2.442 -11.335 11.872 1.00 98.44 418 TRP A CA 1
ATOM 3255 C C . TRP A 1 418 ? -1.900 -12.507 12.696 1.00 98.44 418 TRP A C 1
ATOM 3257 O O . TRP A 1 418 ? -0.801 -12.420 13.234 1.00 98.44 418 TRP A O 1
ATOM 3267 N N . THR A 1 419 ? -2.660 -13.596 12.821 1.00 98.38 419 THR A N 1
ATOM 3268 C CA . THR A 1 419 ? -2.272 -14.734 13.666 1.00 98.38 419 THR A CA 1
ATOM 3269 C C . THR A 1 419 ? -0.998 -15.399 13.148 1.00 98.38 419 THR A C 1
ATOM 3271 O O . THR A 1 419 ? -0.086 -15.676 13.926 1.00 98.38 419 THR A O 1
ATOM 3274 N N . GLU A 1 420 ? -0.894 -15.590 11.833 1.00 98.38 420 GLU A N 1
ATOM 3275 C CA . GLU A 1 420 ? 0.316 -16.110 11.201 1.00 98.38 420 GLU A CA 1
ATOM 3276 C C . GLU A 1 420 ? 1.481 -15.129 11.374 1.00 98.38 420 GLU A C 1
ATOM 3278 O O . GLU A 1 420 ? 2.569 -15.552 11.760 1.00 98.38 420 GLU A O 1
ATOM 3283 N N . TYR A 1 421 ? 1.261 -13.824 11.197 1.00 98.50 421 TYR A N 1
ATOM 3284 C CA . TYR A 1 421 ? 2.310 -12.813 11.348 1.00 98.50 421 TYR A CA 1
ATOM 3285 C C . TYR A 1 421 ? 2.851 -12.787 12.784 1.00 98.50 421 TYR A C 1
ATOM 3287 O O . TYR A 1 421 ? 4.050 -12.945 13.007 1.00 98.50 421 TYR A O 1
ATOM 3295 N N . ALA A 1 422 ? 1.956 -12.702 13.772 1.00 97.50 422 ALA A N 1
ATOM 3296 C CA . ALA A 1 422 ? 2.297 -12.688 15.191 1.00 97.50 422 ALA A CA 1
ATOM 3297 C C . ALA A 1 422 ? 3.041 -13.956 15.640 1.00 97.50 422 ALA A C 1
ATOM 3299 O O . ALA A 1 422 ? 3.858 -13.892 16.554 1.00 97.50 422 ALA A O 1
ATOM 3300 N N . SER A 1 423 ? 2.781 -15.102 15.002 1.00 97.44 423 SER A N 1
ATOM 3301 C CA . SER A 1 423 ? 3.485 -16.356 15.301 1.00 97.44 423 SER A CA 1
ATOM 3302 C C . SER A 1 423 ? 4.889 -16.457 14.690 1.00 97.44 423 SER A C 1
ATOM 3304 O O . SER A 1 423 ? 5.682 -17.276 15.150 1.00 97.44 423 SER A O 1
ATOM 3306 N N . ASN A 1 424 ? 5.198 -15.651 13.666 1.00 97.25 424 ASN A N 1
ATOM 3307 C CA . ASN A 1 424 ? 6.480 -15.682 12.950 1.00 97.25 424 ASN A CA 1
ATOM 3308 C C . ASN A 1 424 ? 7.373 -14.467 13.250 1.00 97.25 424 ASN A C 1
ATOM 3310 O O . ASN A 1 424 ? 8.560 -14.487 12.917 1.00 97.25 424 ASN A O 1
ATOM 3314 N N . ILE A 1 425 ? 6.838 -13.411 13.868 1.00 96.31 425 ILE A N 1
ATOM 3315 C CA . ILE A 1 425 ? 7.634 -12.243 14.239 1.00 96.31 425 ILE A CA 1
ATOM 3316 C C . ILE A 1 425 ? 8.508 -12.529 15.467 1.00 96.31 425 ILE A C 1
ATOM 3318 O O . ILE A 1 425 ? 8.058 -13.081 16.472 1.00 96.31 425 ILE A O 1
ATOM 3322 N N . LEU A 1 426 ? 9.776 -12.139 15.387 1.00 93.38 426 LEU A N 1
ATOM 3323 C CA . LEU A 1 426 ? 10.732 -12.196 16.481 1.00 93.38 426 LEU A CA 1
ATOM 3324 C C . LEU A 1 426 ? 10.705 -10.849 17.200 1.00 93.38 426 LEU A C 1
ATOM 3326 O O . LEU A 1 426 ? 10.958 -9.804 16.604 1.00 93.38 426 LEU A O 1
ATOM 3330 N N . LEU A 1 427 ? 10.389 -10.867 18.493 1.00 86.94 427 LEU A N 1
ATOM 3331 C CA . LEU A 1 427 ? 10.496 -9.663 19.307 1.00 86.94 427 LEU A CA 1
ATOM 3332 C C . LEU A 1 427 ? 11.983 -9.379 19.556 1.00 86.94 427 LEU A C 1
ATOM 3334 O O . LEU A 1 427 ? 12.678 -10.274 20.050 1.00 86.94 427 LEU A O 1
ATOM 3338 N N . PRO A 1 428 ? 12.481 -8.174 19.234 1.00 72.62 428 PRO A N 1
ATOM 3339 C CA . PRO A 1 428 ? 13.886 -7.860 19.418 1.00 72.62 428 PRO A CA 1
ATOM 3340 C C . PRO A 1 428 ? 14.280 -7.992 20.891 1.00 72.62 428 PRO A C 1
ATOM 3342 O O . PRO A 1 428 ? 13.668 -7.339 21.747 1.00 72.62 428 PRO A O 1
ATOM 3345 N N . PRO A 1 429 ? 15.308 -8.784 21.237 1.00 66.06 429 PRO A N 1
ATOM 3346 C CA . PRO A 1 429 ? 15.870 -8.728 22.571 1.00 66.06 429 PRO A CA 1
ATOM 3347 C C . PRO A 1 429 ? 16.547 -7.359 22.710 1.00 66.06 429 PRO A C 1
ATOM 3349 O O . PRO A 1 429 ? 17.644 -7.152 22.201 1.00 66.06 429 PRO A O 1
ATOM 3352 N N . ASN A 1 430 ? 15.895 -6.435 23.421 1.00 66.44 430 ASN A N 1
ATOM 3353 C CA . ASN A 1 430 ? 16.365 -5.080 23.747 1.00 66.44 430 ASN A CA 1
ATOM 3354 C C . ASN A 1 430 ? 16.086 -3.952 22.729 1.00 66.44 430 ASN A C 1
ATOM 3356 O O . ASN A 1 430 ? 16.740 -2.914 22.846 1.00 66.44 430 ASN A O 1
ATOM 3360 N N . SER A 1 431 ? 15.130 -4.062 21.792 1.00 66.81 431 SER A N 1
ATOM 3361 C CA . SER A 1 431 ? 14.744 -2.860 21.021 1.00 66.81 431 SER A CA 1
ATOM 3362 C C . SER A 1 431 ? 13.999 -1.869 21.914 1.00 66.81 431 SER A C 1
ATOM 3364 O O . SER A 1 431 ? 12.936 -2.212 22.441 1.00 66.81 431 SER A O 1
ATOM 3366 N N . PRO A 1 432 ? 14.507 -0.635 22.078 1.00 64.81 432 PRO A N 1
ATOM 3367 C CA . PRO A 1 432 ? 13.820 0.380 22.855 1.00 64.81 432 PRO A CA 1
ATOM 3368 C C . PRO A 1 432 ? 12.487 0.716 22.177 1.00 64.81 432 PRO A C 1
ATOM 3370 O O . PRO A 1 432 ? 12.453 1.343 21.124 1.00 64.81 432 PRO A O 1
ATOM 3373 N N . GLY A 1 433 ? 11.383 0.281 22.789 1.00 68.62 433 GLY A N 1
ATOM 3374 C CA . GLY A 1 433 ? 10.025 0.624 22.370 1.00 68.62 433 GLY A CA 1
ATOM 3375 C C . GLY A 1 433 ? 9.186 -0.526 21.814 1.00 68.62 433 GLY A C 1
ATOM 3376 O O . GLY A 1 433 ? 7.982 -0.327 21.666 1.00 68.62 433 GLY A O 1
ATOM 3377 N N . ILE A 1 434 ? 9.744 -1.704 21.503 1.00 80.25 434 ILE A N 1
ATOM 3378 C CA . ILE A 1 434 ? 8.937 -2.904 21.194 1.00 80.25 434 ILE A CA 1
ATOM 3379 C C . ILE A 1 434 ? 8.970 -3.824 22.408 1.00 80.25 434 ILE A C 1
ATOM 3381 O O . ILE A 1 434 ? 9.767 -4.754 22.493 1.00 80.25 434 ILE A O 1
ATOM 3385 N N . ASP A 1 435 ? 8.080 -3.551 23.355 1.00 79.94 435 ASP A N 1
ATOM 3386 C CA . ASP A 1 435 ? 8.079 -4.270 24.630 1.00 79.94 435 ASP A CA 1
ATOM 3387 C C . ASP A 1 435 ? 7.292 -5.595 24.540 1.00 79.94 435 ASP A C 1
ATOM 3389 O O . ASP A 1 435 ? 7.456 -6.487 25.371 1.00 79.94 435 ASP A O 1
ATOM 3393 N N . SER A 1 436 ? 6.404 -5.742 23.546 1.00 92.00 436 SER A N 1
ATOM 3394 C CA . SER A 1 436 ? 5.548 -6.925 23.395 1.00 92.00 436 SER A CA 1
ATOM 3395 C C . SER A 1 436 ? 4.852 -6.996 22.033 1.00 92.00 436 SER A C 1
ATOM 3397 O O . SER A 1 436 ? 4.738 -6.001 21.317 1.00 92.00 436 SER A O 1
ATOM 3399 N N . ILE A 1 437 ? 4.269 -8.160 21.729 1.00 95.31 437 ILE A N 1
ATOM 3400 C CA . ILE A 1 437 ? 3.341 -8.328 20.601 1.00 95.31 437 ILE A CA 1
ATOM 3401 C C . ILE A 1 437 ? 2.108 -7.409 20.706 1.00 95.31 437 ILE A C 1
ATOM 3403 O O . ILE A 1 437 ? 1.538 -7.024 19.686 1.00 95.31 437 ILE A O 1
ATOM 3407 N N . ASN A 1 438 ? 1.721 -7.004 21.923 1.00 95.56 438 ASN A N 1
ATOM 3408 C CA . ASN A 1 438 ? 0.620 -6.065 22.130 1.00 95.56 438 ASN A CA 1
ATOM 3409 C C . ASN A 1 438 ? 0.976 -4.685 21.577 1.00 95.56 438 ASN A C 1
ATOM 3411 O O . ASN A 1 438 ? 0.118 -4.069 20.953 1.00 95.56 438 ASN A O 1
ATOM 3415 N N . ASP A 1 439 ? 2.217 -4.207 21.760 1.00 94.94 439 ASP A N 1
ATOM 3416 C CA . ASP A 1 439 ? 2.630 -2.911 21.200 1.00 94.94 439 ASP A CA 1
ATOM 3417 C C . ASP A 1 439 ? 2.545 -2.921 19.672 1.00 94.94 439 ASP A C 1
ATOM 3419 O O . ASP A 1 439 ? 1.988 -1.995 19.086 1.00 94.94 439 ASP A O 1
ATOM 3423 N N . ILE A 1 440 ? 2.973 -4.015 19.034 1.00 96.81 440 ILE A N 1
ATOM 3424 C CA . ILE A 1 440 ? 2.829 -4.190 17.582 1.00 96.81 440 ILE A CA 1
ATOM 3425 C C . ILE A 1 440 ? 1.351 -4.127 17.183 1.00 96.81 440 ILE A C 1
ATOM 3427 O O . ILE A 1 440 ? 0.997 -3.419 16.245 1.00 96.81 440 ILE A O 1
ATOM 3431 N N . TYR A 1 441 ? 0.463 -4.810 17.912 1.00 98.00 441 TYR A N 1
ATOM 3432 C CA . TYR A 1 441 ? -0.967 -4.777 17.603 1.00 98.00 441 TYR A CA 1
ATOM 3433 C C . TYR A 1 441 ? -1.591 -3.387 17.824 1.00 98.00 441 TYR A C 1
ATOM 3435 O O . TYR A 1 441 ? -2.430 -2.961 17.034 1.00 98.00 441 TYR A O 1
ATOM 3443 N N . TYR A 1 442 ? -1.152 -2.629 18.838 1.00 98.06 442 TYR A N 1
ATOM 3444 C CA . TYR A 1 442 ? -1.536 -1.221 18.999 1.00 98.06 442 TYR A CA 1
ATOM 3445 C C . TYR A 1 442 ? -1.127 -0.383 17.786 1.00 98.06 442 TYR A C 1
ATOM 3447 O O . TYR A 1 442 ? -1.939 0.401 17.295 1.00 98.06 442 TYR A O 1
ATOM 3455 N N . GLN A 1 443 ? 0.098 -0.563 17.285 1.00 97.75 443 GLN A N 1
ATOM 3456 C CA . GLN A 1 443 ? 0.559 0.110 16.073 1.00 97.75 443 GLN A CA 1
ATOM 3457 C C . GLN A 1 443 ? -0.305 -0.278 14.862 1.00 97.75 443 GLN A C 1
ATOM 3459 O O . GLN A 1 443 ? -0.765 0.616 14.157 1.00 97.75 443 GLN A O 1
ATOM 3464 N N . VAL A 1 444 ? -0.603 -1.571 14.664 1.00 98.62 444 VAL A N 1
ATOM 3465 C CA . VAL A 1 444 ? -1.490 -2.054 13.585 1.00 98.62 444 VAL A CA 1
ATOM 3466 C C . VAL A 1 444 ? -2.847 -1.351 13.626 1.00 98.62 444 VAL A C 1
ATOM 3468 O O . VAL A 1 444 ? -3.300 -0.835 12.605 1.00 98.62 444 VAL A O 1
ATOM 3471 N N . LEU A 1 445 ? -3.481 -1.273 14.801 1.00 98.62 445 LEU A N 1
ATOM 3472 C CA . LEU A 1 445 ? -4.752 -0.563 14.958 1.00 98.62 445 LEU A CA 1
ATOM 3473 C C . LEU A 1 445 ? -4.599 0.932 14.663 1.00 98.62 445 LEU A C 1
ATOM 3475 O O . LEU A 1 445 ? -5.394 1.489 13.913 1.00 98.62 445 LEU A O 1
ATOM 3479 N N . GLY A 1 446 ? -3.564 1.579 15.199 1.00 98.56 446 GLY A N 1
ATOM 3480 C CA . GLY A 1 446 ? -3.300 2.995 14.957 1.00 98.56 446 GLY A CA 1
ATOM 3481 C C . GLY A 1 446 ? -3.155 3.316 13.467 1.00 98.56 446 GLY A C 1
ATOM 3482 O O . GLY A 1 446 ? -3.882 4.164 12.954 1.00 98.56 446 GLY A O 1
ATOM 3483 N N . TYR A 1 447 ? -2.287 2.593 12.757 1.00 98.56 447 TYR A N 1
ATOM 3484 C CA . TYR A 1 447 ? -2.059 2.763 11.318 1.00 98.56 447 TYR A CA 1
ATOM 3485 C C . TYR A 1 447 ? -3.289 2.409 10.471 1.00 98.56 447 TYR A C 1
ATOM 3487 O O . TYR A 1 447 ? -3.615 3.145 9.538 1.00 98.56 447 TYR A O 1
ATOM 3495 N N . CYS A 1 448 ? -4.039 1.365 10.840 1.00 98.62 448 CYS A N 1
ATOM 3496 C CA . CYS A 1 448 ? -5.336 1.080 10.222 1.00 98.62 448 CYS A CA 1
ATOM 3497 C C . CYS A 1 448 ? -6.308 2.256 10.410 1.00 98.62 448 CYS A C 1
ATOM 3499 O O . CYS A 1 448 ? -7.057 2.611 9.497 1.00 98.62 448 CYS A O 1
ATOM 3501 N N . GLY A 1 449 ? -6.290 2.886 11.584 1.00 98.50 449 GLY A N 1
ATOM 3502 C CA . GLY A 1 449 ? -7.094 4.060 11.900 1.00 98.50 449 GLY A CA 1
ATOM 3503 C C . GLY A 1 449 ? -6.759 5.285 11.041 1.00 98.50 449 GLY A C 1
ATOM 3504 O O . GLY A 1 449 ? -7.666 5.966 10.569 1.00 98.50 449 GLY A O 1
ATOM 3505 N N . VAL A 1 450 ? -5.470 5.530 10.772 1.00 97.31 450 VAL A N 1
ATOM 3506 C CA . VAL A 1 450 ? -5.009 6.630 9.901 1.00 97.31 450 VAL A CA 1
ATOM 3507 C C . VAL A 1 450 ? -5.618 6.518 8.502 1.00 97.31 450 VAL A C 1
ATOM 3509 O O . VAL A 1 450 ? -6.254 7.452 8.017 1.00 97.31 450 VAL A O 1
ATOM 3512 N N . ILE A 1 451 ? -5.463 5.361 7.860 1.00 96.44 451 ILE A N 1
ATOM 3513 C CA . ILE A 1 451 ? -5.897 5.176 6.470 1.00 96.44 451 ILE A CA 1
ATOM 3514 C C . ILE A 1 451 ? -7.424 5.061 6.364 1.00 96.44 451 ILE A C 1
ATOM 3516 O O . ILE A 1 451 ? -8.014 5.585 5.422 1.00 96.44 451 ILE A O 1
ATOM 3520 N N . THR A 1 452 ? -8.104 4.449 7.341 1.00 97.19 452 THR A N 1
ATOM 3521 C CA . THR A 1 452 ? -9.582 4.432 7.360 1.00 97.19 452 THR A CA 1
ATOM 3522 C C . THR A 1 452 ? -10.177 5.835 7.512 1.00 97.19 452 THR A C 1
ATOM 3524 O O . THR A 1 452 ? -11.188 6.134 6.872 1.00 97.19 452 THR A O 1
ATOM 3527 N N . LEU A 1 453 ? -9.527 6.733 8.266 1.00 95.69 453 LEU A N 1
ATOM 3528 C CA . LEU A 1 453 ? -9.896 8.151 8.267 1.00 95.69 453 LEU A CA 1
ATOM 3529 C C . LEU A 1 453 ? -9.654 8.818 6.917 1.00 95.69 453 LEU A C 1
ATOM 3531 O O . LEU A 1 453 ? -10.526 9.551 6.458 1.00 95.69 453 LEU A O 1
ATOM 3535 N N . ALA A 1 454 ? -8.530 8.545 6.254 1.00 91.25 454 ALA A N 1
ATOM 3536 C CA . ALA A 1 454 ? -8.289 9.064 4.909 1.00 91.25 454 ALA A CA 1
ATOM 3537 C C . ALA A 1 454 ? -9.379 8.593 3.922 1.00 91.25 454 ALA A C 1
ATOM 3539 O O . ALA A 1 454 ? -9.890 9.380 3.130 1.00 91.25 454 ALA A O 1
ATOM 3540 N N . TYR A 1 455 ? -9.838 7.344 4.029 1.00 93.25 455 TYR A N 1
ATOM 3541 C CA . TYR A 1 455 ? -10.930 6.806 3.207 1.00 93.25 455 TYR A CA 1
ATOM 3542 C C . TYR A 1 455 ? -12.257 7.531 3.474 1.00 93.25 455 TYR A C 1
ATOM 3544 O O . TYR A 1 455 ? -12.976 7.905 2.544 1.00 93.25 455 TYR A O 1
ATOM 3552 N N . CYS A 1 456 ? -12.573 7.785 4.745 1.00 94.50 456 CYS A N 1
ATOM 3553 C CA . CYS A 1 456 ? -13.762 8.536 5.139 1.00 94.50 456 CYS A CA 1
ATOM 3554 C C . CYS A 1 456 ? -13.705 10.001 4.672 1.00 94.50 456 CYS A C 1
ATOM 3556 O O . CYS A 1 456 ? -14.620 10.477 3.996 1.00 94.50 456 CYS A O 1
ATOM 3558 N N . SER A 1 457 ? -12.641 10.722 5.010 1.00 90.75 457 SER A N 1
ATOM 3559 C CA . SER A 1 457 ? -12.561 12.170 4.798 1.00 90.75 457 SER A CA 1
ATOM 3560 C C . SER A 1 457 ? -12.213 12.524 3.356 1.00 90.75 457 SER A C 1
ATOM 3562 O O . SER A 1 457 ? -12.880 13.360 2.753 1.00 90.75 457 SER A O 1
ATOM 3564 N N . LEU A 1 458 ? -11.236 11.833 2.768 1.00 86.94 458 LEU A N 1
ATOM 3565 C CA . LEU A 1 458 ? -10.714 12.135 1.433 1.00 86.94 458 LEU A CA 1
ATOM 3566 C C . LEU A 1 458 ? -11.344 11.272 0.332 1.00 86.94 458 LEU A C 1
ATOM 3568 O O . LEU A 1 458 ? -11.253 11.597 -0.845 1.00 86.94 458 LEU A O 1
ATOM 3572 N N . GLY A 1 459 ? -12.038 10.188 0.690 1.00 89.19 459 GLY A N 1
ATOM 3573 C CA . GLY A 1 459 ? -12.700 9.328 -0.291 1.00 89.19 459 GLY A CA 1
ATOM 3574 C C . GLY A 1 459 ? -11.751 8.409 -1.056 1.00 89.19 459 GLY A C 1
ATOM 3575 O O . GLY A 1 459 ? -12.119 7.946 -2.132 1.00 89.19 459 GLY A O 1
ATOM 3576 N N . PHE A 1 460 ? -10.564 8.132 -0.513 1.00 85.88 460 PHE A N 1
ATOM 3577 C CA . PHE A 1 460 ? -9.580 7.278 -1.170 1.00 85.88 460 PHE A CA 1
ATOM 3578 C C . PHE A 1 460 ? -10.151 5.905 -1.556 1.00 85.88 460 PHE A C 1
ATOM 3580 O O . PHE A 1 460 ? -10.703 5.214 -0.701 1.00 85.88 460 PHE A O 1
ATOM 3587 N N . HIS A 1 461 ? -10.000 5.506 -2.824 1.00 89.50 461 HIS A N 1
ATOM 3588 C CA . HIS A 1 461 ? -10.391 4.191 -3.359 1.00 89.50 461 HIS A CA 1
ATOM 3589 C C . HIS A 1 461 ? -11.883 3.831 -3.212 1.00 89.50 461 HIS A C 1
ATOM 3591 O O . HIS A 1 461 ? -12.276 2.680 -3.429 1.00 89.50 461 HIS A O 1
ATOM 3597 N N . MET A 1 462 ? -12.733 4.787 -2.830 1.00 92.62 462 MET A N 1
ATOM 3598 C CA . MET A 1 462 ? -14.155 4.551 -2.567 1.00 92.62 462 MET A CA 1
ATOM 3599 C C . MET A 1 462 ? -14.941 4.198 -3.834 1.00 92.62 462 MET A C 1
ATOM 3601 O O . MET A 1 462 ? -15.977 3.543 -3.748 1.00 92.62 462 MET A O 1
ATOM 3605 N N . GLU A 1 463 ? -14.433 4.585 -5.003 1.00 89.94 463 GLU A N 1
ATOM 3606 C CA . GLU A 1 463 ? -14.964 4.249 -6.322 1.00 89.94 463 GLU A CA 1
ATOM 3607 C C . GLU A 1 463 ? -14.871 2.752 -6.660 1.00 89.94 463 GLU A C 1
ATOM 3609 O O . GLU A 1 463 ? -15.613 2.273 -7.516 1.00 89.94 463 GLU A O 1
ATOM 3614 N N . TYR A 1 464 ? -14.001 2.002 -5.975 1.00 92.62 464 TYR A N 1
ATOM 3615 C CA . TYR A 1 464 ? -13.811 0.566 -6.209 1.00 92.62 464 TYR A CA 1
ATOM 3616 C C . TYR A 1 464 ? -14.636 -0.316 -5.277 1.00 92.62 464 TYR A C 1
ATOM 3618 O O . TYR A 1 464 ? -14.656 -1.536 -5.446 1.00 92.62 464 TYR A O 1
ATOM 3626 N N . LEU A 1 465 ? -15.309 0.268 -4.282 1.00 95.19 465 LEU A N 1
ATOM 3627 C CA . LEU A 1 465 ? -16.164 -0.506 -3.393 1.00 95.19 465 LEU A CA 1
ATOM 3628 C C . LEU A 1 465 ? -17.312 -1.143 -4.186 1.00 95.19 465 LEU A C 1
ATOM 3630 O O . LEU A 1 465 ? -17.823 -0.528 -5.122 1.00 95.19 465 LEU A O 1
ATOM 3634 N N . PRO A 1 466 ? -17.778 -2.345 -3.799 1.00 94.06 466 PRO A N 1
ATOM 3635 C CA . PRO A 1 466 ? -18.887 -3.026 -4.463 1.00 94.06 466 PRO A CA 1
ATOM 3636 C C . PRO A 1 466 ? -20.243 -2.370 -4.128 1.00 94.06 466 PRO A C 1
ATOM 3638 O O . PRO A 1 466 ? -21.175 -3.028 -3.678 1.00 94.06 466 PRO A O 1
ATOM 3641 N N . ILE A 1 467 ? -20.368 -1.056 -4.308 1.00 92.75 467 ILE A N 1
ATOM 3642 C CA . ILE A 1 467 ? -21.577 -0.261 -4.087 1.00 92.75 467 ILE A CA 1
ATOM 3643 C C . ILE A 1 467 ? -21.948 0.381 -5.418 1.00 92.75 467 ILE A C 1
ATOM 3645 O O . ILE A 1 467 ? -21.139 1.049 -6.052 1.00 92.75 467 ILE A O 1
ATOM 3649 N N . GLU A 1 468 ? -23.191 0.186 -5.849 1.00 88.81 468 GLU A N 1
ATOM 3650 C CA . GLU A 1 468 ? -23.653 0.724 -7.127 1.00 88.81 468 GLU A CA 1
ATOM 3651 C C . GLU A 1 468 ? -23.615 2.264 -7.107 1.00 88.81 468 GLU A C 1
ATOM 3653 O O . GLU A 1 468 ? -24.068 2.875 -6.141 1.00 88.81 468 GLU A O 1
ATOM 3658 N N . GLU A 1 469 ? -23.140 2.906 -8.181 1.00 88.38 469 GLU A N 1
ATOM 3659 C CA . GLU A 1 469 ? -22.895 4.364 -8.241 1.00 88.38 469 GLU A CA 1
ATOM 3660 C C . GLU A 1 469 ? -24.119 5.220 -7.847 1.00 88.38 469 GLU A C 1
ATOM 3662 O O . GLU A 1 469 ? -24.010 6.295 -7.251 1.00 88.38 469 GLU A O 1
ATOM 3667 N N . HIS A 1 470 ? -25.326 4.724 -8.128 1.00 90.12 470 HIS A N 1
ATOM 3668 C CA . HIS A 1 470 ? -26.574 5.406 -7.790 1.00 90.12 470 HIS A CA 1
ATOM 3669 C C . HIS A 1 470 ? -26.964 5.292 -6.302 1.00 90.12 470 HIS A C 1
ATOM 3671 O O . HIS A 1 470 ? -27.836 6.030 -5.839 1.00 90.12 470 HIS A O 1
ATOM 3677 N N . ARG A 1 471 ? -26.314 4.417 -5.524 1.00 92.88 471 ARG A N 1
ATOM 3678 C CA . ARG A 1 471 ? -26.551 4.191 -4.086 1.00 92.88 471 ARG A CA 1
ATOM 3679 C C . ARG A 1 471 ? -25.655 5.077 -3.215 1.00 92.88 471 ARG A C 1
ATOM 3681 O O . ARG A 1 471 ? -25.021 4.620 -2.266 1.00 92.88 471 ARG A O 1
ATOM 3688 N N . LYS A 1 472 ? -25.645 6.382 -3.503 1.00 93.88 472 LYS A N 1
ATOM 3689 C CA . LYS A 1 472 ? -24.818 7.386 -2.800 1.00 93.88 472 LYS A CA 1
ATOM 3690 C C . LYS A 1 472 ? -25.024 7.403 -1.282 1.00 93.88 472 LYS A C 1
ATOM 3692 O O . LYS A 1 472 ? -24.081 7.647 -0.538 1.00 93.88 472 LYS A O 1
ATOM 3697 N N . GLU A 1 473 ? -26.243 7.124 -0.825 1.00 94.19 473 GLU A N 1
ATOM 3698 C CA . GLU A 1 473 ? -26.568 7.052 0.604 1.00 94.19 473 GLU A CA 1
ATOM 3699 C C . GLU A 1 473 ? -25.870 5.886 1.310 1.00 94.19 473 GLU A C 1
ATOM 3701 O O . GLU A 1 473 ? -25.418 6.015 2.446 1.00 94.19 473 GLU A O 1
ATOM 3706 N N . ASP A 1 474 ? -25.760 4.749 0.632 1.00 95.12 474 ASP A N 1
ATOM 3707 C CA . ASP A 1 474 ? -25.113 3.571 1.195 1.00 95.12 474 ASP A CA 1
ATOM 3708 C C . ASP A 1 474 ? -23.597 3.753 1.215 1.00 95.12 474 ASP A C 1
ATOM 3710 O O . ASP A 1 474 ? -22.959 3.455 2.223 1.00 95.12 474 ASP A O 1
ATOM 3714 N N . LEU A 1 475 ? -23.034 4.371 0.170 1.00 95.00 475 LEU A N 1
ATOM 3715 C CA . LEU A 1 475 ? -21.639 4.804 0.188 1.00 95.00 475 LEU A CA 1
ATOM 3716 C C . LEU A 1 475 ? -21.366 5.776 1.347 1.00 95.00 475 LEU A C 1
ATOM 3718 O O . LEU A 1 475 ? -20.381 5.610 2.060 1.00 95.00 475 LEU A O 1
ATOM 3722 N N . ARG A 1 476 ? -22.254 6.751 1.590 1.00 94.69 476 ARG A N 1
ATOM 3723 C CA . ARG A 1 476 ? -22.140 7.674 2.732 1.00 94.69 476 ARG A CA 1
ATOM 3724 C C . ARG A 1 476 ? -22.108 6.930 4.068 1.00 94.69 476 ARG A C 1
ATOM 3726 O O . ARG A 1 476 ? -21.232 7.202 4.879 1.00 94.69 476 ARG A O 1
ATOM 3733 N N . LYS A 1 477 ? -23.000 5.958 4.283 1.00 96.12 477 LYS A N 1
ATOM 3734 C CA . LYS A 1 477 ? -23.015 5.148 5.516 1.00 96.12 477 LYS A CA 1
ATOM 3735 C C . LYS A 1 477 ? -21.738 4.334 5.705 1.00 96.12 477 LYS A C 1
ATOM 3737 O O . LYS A 1 477 ? -21.261 4.233 6.832 1.00 96.12 477 LYS A O 1
ATOM 3742 N N . VAL A 1 478 ? -21.193 3.773 4.623 1.00 96.88 478 VAL A N 1
ATOM 3743 C CA . VAL A 1 478 ? -19.916 3.046 4.655 1.00 96.88 478 VAL A CA 1
ATOM 3744 C C . VAL A 1 478 ? -18.767 3.989 5.005 1.00 96.88 478 VAL A C 1
ATOM 3746 O O . VAL A 1 478 ? -17.967 3.657 5.877 1.00 96.88 478 VAL A O 1
ATOM 3749 N N . LYS A 1 479 ? -18.721 5.188 4.410 1.00 96.25 479 LYS A N 1
ATOM 3750 C CA . LYS A 1 479 ? -17.746 6.224 4.781 1.00 96.25 479 LYS A CA 1
ATOM 3751 C C . LYS A 1 479 ? -17.866 6.608 6.258 1.00 96.25 479 LYS A C 1
ATOM 3753 O O . LYS A 1 479 ? -16.855 6.617 6.952 1.00 96.25 479 LYS A O 1
ATOM 3758 N N . ASP A 1 480 ? -19.082 6.826 6.760 1.00 96.38 480 ASP A N 1
ATOM 3759 C CA . ASP A 1 480 ? -19.315 7.117 8.179 1.00 96.38 480 ASP A CA 1
ATOM 3760 C C . ASP A 1 480 ? -18.818 5.976 9.086 1.00 96.38 480 ASP A C 1
ATOM 3762 O O . ASP A 1 480 ? -18.169 6.239 10.097 1.00 96.38 480 ASP A O 1
ATOM 3766 N N . SER A 1 481 ? -19.066 4.709 8.721 1.00 98.19 481 SER A N 1
ATOM 3767 C CA . SER A 1 481 ? -18.534 3.552 9.462 1.00 98.19 481 SER A CA 1
ATOM 3768 C C . SER A 1 481 ? -17.011 3.531 9.478 1.00 98.19 481 SER A C 1
ATOM 3770 O O . SER A 1 481 ? -16.422 3.316 10.536 1.00 98.19 481 SER A O 1
ATOM 3772 N N . LEU A 1 482 ? -16.367 3.802 8.338 1.00 98.19 482 LEU A N 1
ATOM 3773 C CA . LEU A 1 482 ? -14.909 3.903 8.243 1.00 98.19 482 LEU A CA 1
ATOM 3774 C C . LEU A 1 482 ? -14.358 5.019 9.134 1.00 98.19 482 LEU A C 1
ATOM 3776 O O . LEU A 1 482 ? -13.381 4.800 9.846 1.00 98.19 482 LEU A O 1
ATOM 3780 N N . GLY A 1 483 ? -15.015 6.181 9.161 1.00 97.69 483 GLY A N 1
ATOM 3781 C CA . GLY A 1 483 ? -14.632 7.290 10.029 1.00 97.69 483 GLY A CA 1
ATOM 3782 C C . GLY A 1 483 ? -14.753 6.952 11.518 1.00 97.69 483 GLY A C 1
ATOM 3783 O O . GLY A 1 483 ? -13.845 7.240 12.300 1.00 97.69 483 GLY A O 1
ATOM 3784 N N . ILE A 1 484 ? -15.843 6.282 11.912 1.00 98.62 484 ILE A N 1
ATOM 3785 C CA . ILE A 1 484 ? -16.072 5.847 13.297 1.00 98.62 484 ILE A CA 1
ATOM 3786 C C . ILE A 1 484 ? -15.005 4.843 13.738 1.00 98.62 484 ILE A C 1
ATOM 3788 O O . ILE A 1 484 ? -14.379 5.044 14.784 1.00 98.62 484 ILE A O 1
ATOM 3792 N N . ILE A 1 485 ? -14.771 3.775 12.962 1.00 98.69 485 ILE A N 1
ATOM 3793 C CA . ILE A 1 485 ? -13.734 2.801 13.328 1.00 98.69 485 ILE A CA 1
ATOM 3794 C C . ILE A 1 485 ? -12.345 3.433 13.287 1.00 98.69 485 ILE A C 1
ATOM 3796 O O . ILE A 1 485 ? -11.530 3.118 14.148 1.00 98.69 485 ILE A O 1
ATOM 3800 N N . GLY A 1 486 ? -12.099 4.370 12.367 1.00 98.50 486 GLY A N 1
ATOM 3801 C CA . GLY A 1 486 ? -10.829 5.075 12.252 1.00 98.50 486 GLY A CA 1
ATOM 3802 C C . GLY A 1 486 ? -10.487 5.846 13.522 1.00 98.50 486 GLY A C 1
ATOM 3803 O O . GLY A 1 486 ? -9.415 5.651 14.097 1.00 98.50 486 GLY A O 1
ATOM 3804 N N . LEU A 1 487 ? -11.435 6.634 14.044 1.00 98.62 487 LEU A N 1
ATOM 3805 C CA . LEU A 1 487 ? -11.278 7.334 15.325 1.00 98.62 487 LEU A CA 1
ATOM 3806 C C . LEU A 1 487 ? -11.117 6.374 16.508 1.00 98.62 487 LEU A C 1
ATOM 3808 O O . LEU A 1 487 ? -10.246 6.584 17.359 1.00 98.62 487 LEU A O 1
ATOM 3812 N N . LYS A 1 488 ? -11.930 5.309 16.573 1.00 98.69 488 LYS A N 1
ATOM 3813 C CA . LYS A 1 488 ? -11.836 4.308 17.648 1.00 98.69 488 LYS A CA 1
ATOM 3814 C C . LYS A 1 488 ? -10.462 3.619 17.631 1.00 98.69 488 LYS A C 1
ATOM 3816 O O . LYS A 1 488 ? -9.834 3.494 18.682 1.00 98.69 488 LYS A O 1
ATOM 3821 N N . PHE A 1 489 ? -9.962 3.227 16.461 1.00 98.75 489 PHE A N 1
ATOM 3822 C CA . PHE A 1 489 ? -8.665 2.570 16.306 1.00 98.75 489 PHE A CA 1
ATOM 3823 C C . PHE A 1 489 ? -7.484 3.504 16.567 1.00 98.75 489 PHE A C 1
ATOM 3825 O O . PHE A 1 489 ? -6.557 3.094 17.261 1.00 98.75 489 PHE A O 1
ATOM 3832 N N . LEU A 1 490 ? -7.535 4.767 16.134 1.00 98.50 490 LEU A N 1
ATOM 3833 C CA . LEU A 1 490 ? -6.523 5.771 16.486 1.00 98.50 490 LEU A CA 1
ATOM 3834 C C . LEU A 1 490 ? -6.447 6.003 17.996 1.00 98.50 490 LEU A C 1
ATOM 3836 O O . LEU A 1 490 ? -5.358 6.034 18.571 1.00 98.50 490 LEU A O 1
ATOM 3840 N N . ASN A 1 491 ? -7.597 6.119 18.664 1.00 98.25 491 ASN A N 1
ATOM 3841 C CA . ASN A 1 491 ? -7.627 6.297 20.112 1.00 98.25 491 ASN A CA 1
ATOM 3842 C C . ASN A 1 491 ? -7.099 5.059 20.858 1.00 98.25 491 ASN A C 1
ATOM 3844 O O . ASN A 1 491 ? -6.451 5.206 21.892 1.00 98.25 491 ASN A O 1
ATOM 3848 N N . ILE A 1 492 ? -7.315 3.848 20.333 1.00 98.31 492 ILE A N 1
ATOM 3849 C CA . ILE A 1 492 ? -6.709 2.632 20.890 1.00 98.31 492 ILE A CA 1
ATOM 3850 C C . ILE A 1 492 ? -5.197 2.622 20.624 1.00 98.31 492 ILE A C 1
ATOM 3852 O O . ILE A 1 492 ? -4.423 2.529 21.574 1.00 98.31 492 ILE A O 1
ATOM 3856 N N . GLY A 1 493 ? -4.773 2.744 19.367 1.00 97.81 493 GLY A N 1
ATOM 3857 C CA . GLY A 1 493 ? -3.383 2.583 18.937 1.00 97.81 493 GLY A CA 1
ATOM 3858 C C . GLY A 1 493 ? -2.436 3.665 19.451 1.00 97.81 493 GLY A C 1
ATOM 3859 O O . GLY A 1 493 ? -1.377 3.356 20.000 1.00 97.81 493 GLY A O 1
ATOM 3860 N N . PHE A 1 494 ? -2.844 4.929 19.327 1.00 98.12 494 PHE A N 1
ATOM 3861 C CA . PHE A 1 494 ? -2.020 6.098 19.653 1.00 98.12 494 PHE A CA 1
ATOM 3862 C C . PHE A 1 494 ? -2.581 6.939 20.803 1.00 98.12 494 PHE A C 1
ATOM 3864 O O . PHE A 1 494 ? -1.871 7.775 21.352 1.00 98.12 494 PHE A O 1
ATOM 3871 N N . GLY A 1 495 ? -3.829 6.721 21.220 1.00 97.56 495 GLY A N 1
ATOM 3872 C CA . GLY A 1 495 ? -4.388 7.385 22.400 1.00 97.56 495 GLY A CA 1
ATOM 3873 C C . GLY A 1 495 ? -4.063 6.669 23.716 1.00 97.56 495 GLY A C 1
ATOM 3874 O O . GLY A 1 495 ? -3.944 7.312 24.759 1.00 97.56 495 GLY A O 1
ATOM 3875 N N . THR A 1 496 ? -3.931 5.348 23.739 1.00 95.56 496 THR A N 1
ATOM 3876 C CA . THR A 1 496 ? -3.736 4.620 25.007 1.00 95.56 496 THR A CA 1
ATOM 3877 C C . THR A 1 496 ? -2.409 5.012 25.674 1.00 95.56 496 THR A C 1
ATOM 3879 O O . THR A 1 496 ? -1.366 4.994 25.019 1.00 95.56 496 THR A O 1
ATOM 3882 N N . SER A 1 497 ? -2.437 5.384 26.963 1.00 93.81 497 SER A N 1
ATOM 3883 C CA . SER A 1 497 ? -1.209 5.706 27.708 1.00 93.81 497 SER A CA 1
ATOM 3884 C C . SER A 1 497 ? -0.345 4.456 27.883 1.00 93.81 497 SER A C 1
ATOM 3886 O O . SER A 1 497 ? -0.842 3.334 27.769 1.00 93.81 497 SER A O 1
ATOM 3888 N N . LYS A 1 498 ? 0.945 4.624 28.193 1.00 89.81 498 LYS A N 1
ATOM 3889 C CA . LYS A 1 498 ? 1.843 3.479 28.392 1.00 89.81 498 LYS A CA 1
ATOM 3890 C C . LYS A 1 498 ? 1.342 2.556 29.512 1.00 89.81 498 LYS A C 1
ATOM 3892 O O . LYS A 1 498 ? 1.299 1.345 29.334 1.00 89.81 498 LYS A O 1
ATOM 3897 N N . GLU A 1 499 ? 0.871 3.131 30.614 1.00 91.25 499 GLU A N 1
ATOM 3898 C CA . GLU A 1 499 ? 0.345 2.395 31.768 1.00 91.25 499 GLU A CA 1
ATOM 3899 C C . GLU A 1 499 ? -0.944 1.632 31.436 1.00 91.25 499 GLU A C 1
ATOM 3901 O O . GLU A 1 499 ? -1.207 0.573 32.000 1.00 91.25 499 GLU A O 1
ATOM 3906 N N . ASP A 1 500 ? -1.774 2.163 30.535 1.00 91.50 500 ASP A N 1
ATOM 3907 C CA . ASP A 1 500 ? -2.996 1.492 30.094 1.00 91.50 500 ASP A CA 1
ATOM 3908 C C . ASP A 1 500 ? -2.721 0.405 29.049 1.00 91.50 500 ASP A C 1
ATOM 3910 O O . ASP A 1 500 ? -3.448 -0.592 29.010 1.00 91.50 500 ASP A O 1
ATOM 3914 N N . LYS A 1 501 ? -1.658 0.550 28.242 1.00 91.69 501 LYS A N 1
ATOM 3915 C CA . LYS A 1 501 ? -1.222 -0.486 27.294 1.00 91.69 501 LYS A CA 1
ATOM 3916 C C . LYS A 1 501 ? -0.848 -1.789 28.002 1.00 91.69 501 LYS A C 1
ATOM 3918 O O . LYS A 1 501 ? -1.141 -2.864 27.491 1.00 91.69 501 LYS A O 1
ATOM 3923 N N . GLU A 1 502 ? -0.270 -1.698 29.197 1.00 90.38 502 GLU A N 1
ATOM 3924 C CA . GLU A 1 502 ? 0.115 -2.858 30.015 1.00 90.38 502 GLU A CA 1
ATOM 3925 C C . GLU A 1 502 ? -1.087 -3.607 30.619 1.00 90.38 502 GLU A C 1
ATOM 3927 O O . GLU A 1 502 ? -0.947 -4.746 31.065 1.00 90.38 502 GLU A O 1
ATOM 3932 N N . LYS A 1 503 ? -2.282 -2.998 30.633 1.00 93.56 503 LYS A N 1
ATOM 3933 C CA . LYS A 1 503 ? -3.486 -3.588 31.245 1.00 93.56 503 LYS A CA 1
ATOM 3934 C C . LYS A 1 503 ? -4.281 -4.482 30.301 1.00 93.56 503 LYS A C 1
ATOM 3936 O O . LYS A 1 503 ? -5.046 -5.314 30.782 1.00 93.56 503 LYS A O 1
ATOM 3941 N N . LEU A 1 504 ? -4.175 -4.274 28.989 1.00 94.69 504 LEU A N 1
ATOM 3942 C CA . LEU A 1 504 ? -4.941 -5.037 28.004 1.00 94.69 504 LEU A CA 1
ATOM 3943 C C . LEU A 1 504 ? -4.096 -6.182 27.458 1.00 94.69 504 LEU A C 1
ATOM 3945 O O . LEU A 1 504 ? -2.982 -5.971 26.979 1.00 94.69 504 LEU A O 1
ATOM 3949 N N . SER A 1 505 ? -4.646 -7.394 27.504 1.00 95.75 505 SER A N 1
ATOM 3950 C CA . SER A 1 505 ? -4.043 -8.545 26.835 1.00 95.75 505 SER A CA 1
ATOM 3951 C C . SER A 1 505 ? -4.219 -8.454 25.313 1.00 95.75 505 SER A C 1
ATOM 3953 O O . SER A 1 505 ? -5.064 -7.704 24.813 1.00 95.75 505 SER A O 1
ATOM 3955 N N . LEU A 1 506 ? -3.454 -9.249 24.555 1.00 95.81 506 LEU A N 1
ATOM 3956 C CA . LEU A 1 506 ? -3.641 -9.342 23.104 1.00 95.81 506 LEU A CA 1
ATOM 3957 C C . LEU A 1 506 ? -5.063 -9.801 22.746 1.00 95.81 506 LEU A C 1
ATOM 3959 O O . LEU A 1 506 ? -5.666 -9.268 21.816 1.00 95.81 506 LEU A O 1
ATOM 3963 N N . ASP A 1 507 ? -5.615 -10.746 23.509 1.00 97.31 507 ASP A N 1
ATOM 3964 C CA . ASP A 1 507 ? -6.973 -11.253 23.304 1.00 97.31 507 ASP A CA 1
ATOM 3965 C C . ASP A 1 507 ? -8.025 -10.166 23.555 1.00 97.31 507 ASP A C 1
ATOM 3967 O O . ASP A 1 507 ? -8.986 -10.057 22.792 1.00 97.31 507 ASP A O 1
ATOM 3971 N N . ASP A 1 508 ? -7.819 -9.299 24.554 1.00 97.50 508 ASP A N 1
ATOM 3972 C CA . ASP A 1 508 ? -8.699 -8.148 24.794 1.00 97.50 508 ASP A CA 1
ATOM 3973 C C . ASP A 1 508 ? -8.659 -7.157 23.628 1.00 97.50 508 ASP A C 1
ATOM 3975 O O . ASP A 1 508 ? -9.695 -6.620 23.231 1.00 97.50 508 ASP A O 1
ATOM 3979 N N . LEU A 1 509 ? -7.477 -6.911 23.056 1.00 97.62 509 LEU A N 1
ATOM 3980 C CA . LEU A 1 509 ? -7.330 -6.028 21.899 1.00 97.62 509 LEU A CA 1
ATOM 3981 C C . LEU A 1 509 ? -7.975 -6.624 20.644 1.00 97.62 509 LEU A C 1
ATOM 3983 O O . LEU A 1 509 ? -8.707 -5.921 19.945 1.00 97.62 509 LEU A O 1
ATOM 3987 N N . LYS A 1 510 ? -7.762 -7.919 20.378 1.00 98.06 510 LYS A N 1
ATOM 3988 C CA . LYS A 1 510 ? -8.442 -8.649 19.297 1.00 98.06 510 LYS A CA 1
ATOM 3989 C C . LYS A 1 510 ? -9.957 -8.604 19.466 1.00 98.06 510 LYS A C 1
ATOM 3991 O O . LYS A 1 510 ? -10.683 -8.347 18.507 1.00 98.06 510 LYS A O 1
ATOM 3996 N N . LYS A 1 511 ? -10.444 -8.818 20.689 1.00 97.94 511 LYS A N 1
ATOM 3997 C CA . LYS A 1 511 ? -11.868 -8.730 21.007 1.00 97.94 511 LYS A CA 1
ATOM 3998 C C . LYS A 1 511 ? -12.404 -7.326 20.733 1.00 97.94 511 LYS A C 1
ATOM 4000 O O . LYS A 1 511 ? -13.404 -7.205 20.040 1.00 97.94 511 LYS A O 1
ATOM 4005 N N . LYS A 1 512 ? -11.718 -6.271 21.189 1.00 98.25 512 LYS A N 1
ATOM 4006 C CA . LYS A 1 512 ? -12.107 -4.878 20.906 1.00 98.25 512 LYS A CA 1
ATOM 4007 C C . LYS A 1 512 ? -12.163 -4.578 19.410 1.00 98.25 512 LYS A C 1
ATOM 4009 O O . LYS A 1 512 ? -13.119 -3.954 18.968 1.00 98.25 512 LYS A O 1
ATOM 4014 N N . PHE A 1 513 ? -11.171 -5.024 18.640 1.00 98.44 513 PHE A N 1
ATOM 4015 C CA . PHE A 1 513 ? -11.166 -4.880 17.182 1.00 98.44 513 PHE A CA 1
ATOM 4016 C C . PHE A 1 513 ? -12.424 -5.494 16.552 1.00 98.44 513 PHE A C 1
ATOM 4018 O O . PHE A 1 513 ? -13.140 -4.815 15.818 1.00 98.44 513 PHE A O 1
ATOM 4025 N N . ASN A 1 514 ? -12.733 -6.746 16.903 1.00 98.44 514 ASN A N 1
ATOM 4026 C CA . ASN A 1 514 ? -13.904 -7.451 16.385 1.00 98.44 514 ASN A CA 1
ATOM 4027 C C . ASN A 1 514 ? -15.226 -6.812 16.836 1.00 98.4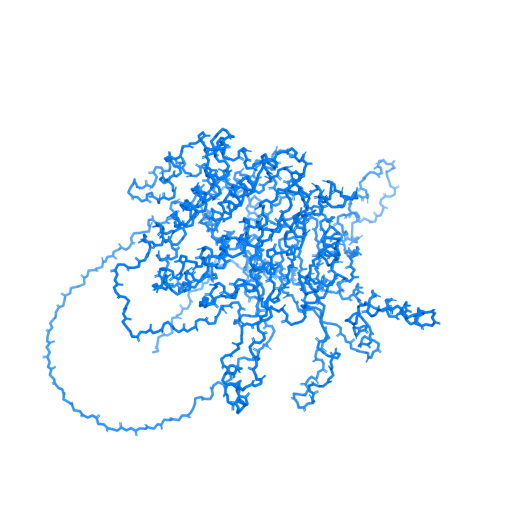4 514 ASN A C 1
ATOM 4029 O O . ASN A 1 514 ? -16.119 -6.635 16.012 1.00 98.44 514 ASN A O 1
ATOM 4033 N N . ASP A 1 515 ? -15.341 -6.437 18.112 1.00 98.50 515 ASP A N 1
ATOM 4034 C CA . ASP A 1 515 ? -16.546 -5.812 18.669 1.00 98.50 515 ASP A CA 1
ATOM 4035 C C . ASP A 1 515 ? -16.859 -4.484 17.956 1.00 98.50 515 ASP A C 1
ATOM 4037 O O . ASP A 1 515 ? -18.005 -4.243 17.586 1.00 98.50 515 ASP A O 1
ATOM 4041 N N . ILE A 1 516 ? -15.842 -3.647 17.706 1.00 98.62 516 ILE A N 1
ATOM 4042 C CA . ILE A 1 516 ? -15.992 -2.357 17.010 1.00 98.62 516 ILE A CA 1
ATOM 4043 C C . ILE A 1 516 ? -16.485 -2.552 15.574 1.00 98.62 516 ILE A C 1
ATOM 4045 O O . ILE A 1 516 ? -17.365 -1.826 15.117 1.00 98.62 516 ILE A O 1
ATOM 4049 N N . ILE A 1 517 ? -15.923 -3.522 14.851 1.00 98.56 517 ILE A N 1
ATOM 4050 C CA . ILE A 1 517 ? -16.337 -3.802 13.473 1.00 98.56 517 ILE A CA 1
ATOM 4051 C C . ILE A 1 517 ? -17.757 -4.368 13.447 1.00 98.56 517 ILE A C 1
ATOM 4053 O O . ILE A 1 517 ? -18.555 -3.965 12.603 1.00 98.56 517 ILE A O 1
ATOM 4057 N N . GLN A 1 518 ? -18.085 -5.279 14.366 1.00 98.31 518 GLN A N 1
ATOM 4058 C CA . GLN A 1 518 ? -19.411 -5.883 14.434 1.00 98.31 518 GLN A CA 1
ATOM 4059 C C . GLN A 1 518 ? -20.491 -4.847 14.768 1.00 98.31 518 GLN A C 1
ATOM 4061 O O . GLN A 1 518 ? -21.538 -4.858 14.130 1.00 98.31 518 GLN A O 1
ATOM 4066 N N . GLU A 1 519 ? -20.220 -3.918 15.691 1.00 98.12 519 GLU A N 1
ATOM 4067 C CA . GLU A 1 519 ? -21.108 -2.790 16.009 1.00 98.12 519 GLU A CA 1
ATOM 4068 C C . GLU A 1 519 ? -21.458 -1.979 14.749 1.00 98.12 519 GLU A C 1
ATOM 4070 O O . GLU A 1 519 ? -22.623 -1.657 14.509 1.00 98.12 519 GLU A O 1
ATOM 4075 N N . GLU A 1 520 ? -20.465 -1.698 13.901 1.00 98.31 520 GLU A N 1
ATOM 4076 C CA . GLU A 1 520 ? -20.675 -0.952 12.660 1.00 98.31 520 GLU A CA 1
ATOM 4077 C C . GLU A 1 520 ? -21.369 -1.774 11.570 1.00 98.31 520 GLU A C 1
ATOM 4079 O O . GLU A 1 520 ? -22.219 -1.231 10.863 1.00 98.31 520 GLU A O 1
ATOM 4084 N N . ILE A 1 521 ? -21.080 -3.077 11.456 1.00 97.81 521 ILE A N 1
ATOM 4085 C CA . ILE A 1 521 ? -21.840 -3.993 10.590 1.00 97.81 521 ILE A CA 1
ATOM 4086 C C . ILE A 1 521 ? -23.317 -3.966 10.995 1.00 97.81 521 ILE A C 1
ATOM 4088 O O . ILE A 1 521 ? -24.174 -3.693 10.156 1.00 97.81 521 ILE A O 1
ATOM 4092 N N . ASP A 1 522 ? -23.617 -4.182 12.276 1.00 97.12 522 ASP A N 1
ATOM 4093 C CA . ASP A 1 522 ? -24.986 -4.219 12.797 1.00 97.12 522 ASP A CA 1
ATOM 4094 C C . ASP A 1 522 ? -25.725 -2.891 12.562 1.00 97.12 522 ASP A C 1
ATOM 4096 O O . ASP A 1 522 ? -26.930 -2.885 12.303 1.00 97.12 522 ASP A O 1
ATOM 4100 N N . ARG A 1 523 ? -25.003 -1.762 12.588 1.00 96.81 523 ARG A N 1
ATOM 4101 C CA . ARG A 1 523 ? -25.551 -0.425 12.320 1.00 96.81 523 ARG A CA 1
ATOM 4102 C C . ARG A 1 523 ? -25.960 -0.213 10.860 1.00 96.81 523 ARG A C 1
ATOM 4104 O O . ARG A 1 523 ? -26.959 0.465 10.610 1.00 96.81 523 ARG A O 1
ATOM 4111 N N . ILE A 1 524 ? -25.179 -0.712 9.899 1.00 96.44 524 ILE A N 1
ATOM 4112 C CA . ILE A 1 524 ? -25.382 -0.422 8.465 1.00 96.44 524 ILE A CA 1
ATOM 4113 C C . ILE A 1 524 ? -26.150 -1.510 7.715 1.00 96.44 524 ILE A C 1
ATOM 4115 O O . ILE A 1 524 ? -26.642 -1.254 6.613 1.00 96.44 524 ILE A O 1
ATOM 4119 N N . VAL A 1 525 ? -26.255 -2.713 8.285 1.00 94.81 525 VAL A N 1
ATOM 4120 C CA . VAL A 1 525 ? -27.024 -3.812 7.695 1.00 94.81 525 VAL A CA 1
ATOM 4121 C C . VAL A 1 525 ? -28.481 -3.364 7.488 1.00 94.81 525 VAL A C 1
ATOM 4123 O O . VAL A 1 525 ? -29.110 -2.831 8.405 1.00 94.81 525 VAL A O 1
ATOM 4126 N N . PRO A 1 526 ? -29.059 -3.549 6.285 1.00 88.94 526 PRO A N 1
ATOM 4127 C CA . PRO A 1 526 ? -30.423 -3.113 6.017 1.00 88.94 526 PRO A CA 1
ATOM 4128 C C . PRO A 1 526 ? -31.443 -3.775 6.956 1.00 88.94 526 PRO A C 1
ATOM 4130 O O . PRO A 1 526 ? -31.534 -4.998 7.025 1.00 88.94 526 PRO A O 1
ATOM 4133 N N . ASN A 1 527 ? -32.304 -2.971 7.589 1.00 84.12 527 ASN A N 1
ATOM 4134 C CA . ASN A 1 527 ? -33.426 -3.458 8.413 1.00 84.12 527 ASN A CA 1
ATOM 4135 C C . ASN A 1 527 ? -34.480 -4.255 7.617 1.00 84.12 527 ASN A C 1
ATOM 4137 O O . ASN A 1 527 ? -35.373 -4.879 8.193 1.00 84.12 527 ASN A O 1
ATOM 4141 N N . HIS A 1 528 ? -34.433 -4.197 6.286 1.00 76.38 528 HIS A N 1
ATOM 4142 C CA . HIS A 1 528 ? -35.375 -4.891 5.421 1.00 76.38 528 HIS A CA 1
ATOM 4143 C C . HIS A 1 528 ? -34.813 -6.236 4.977 1.00 76.38 528 HIS A C 1
ATOM 4145 O O . HIS A 1 528 ? -33.708 -6.310 4.444 1.00 76.38 528 HIS A O 1
ATOM 4151 N N . VAL A 1 529 ? -35.628 -7.285 5.142 1.00 64.06 529 VAL A N 1
ATOM 4152 C CA . VAL A 1 529 ? -35.343 -8.631 4.636 1.00 64.06 529 VAL A CA 1
ATOM 4153 C C . VAL A 1 529 ? -34.945 -8.516 3.159 1.00 64.06 529 VAL A C 1
ATOM 4155 O O . VAL A 1 529 ? -35.732 -7.963 2.378 1.00 64.06 529 VAL A O 1
ATOM 4158 N N . PRO A 1 530 ? -33.749 -8.991 2.762 1.00 61.56 530 PRO A N 1
ATOM 4159 C CA . PRO A 1 530 ? -33.304 -8.911 1.379 1.00 61.56 530 PRO A CA 1
ATOM 4160 C C . PRO A 1 530 ? -34.384 -9.512 0.482 1.00 61.56 530 PRO A C 1
ATOM 4162 O O . PRO A 1 530 ? -34.886 -10.607 0.750 1.00 61.56 530 PRO A O 1
ATOM 4165 N N . ARG A 1 531 ? -34.800 -8.773 -0.557 1.00 59.56 531 ARG A N 1
ATOM 4166 C CA . ARG A 1 531 ? -35.812 -9.268 -1.500 1.00 59.56 531 ARG A CA 1
ATOM 4167 C C . ARG A 1 531 ? -35.312 -10.617 -2.034 1.00 59.56 531 ARG A C 1
ATOM 4169 O O . ARG A 1 531 ? -34.263 -10.627 -2.673 1.00 59.56 531 ARG A O 1
ATOM 4176 N N . PRO A 1 532 ? -36.034 -11.731 -1.831 1.00 57.84 532 PRO A N 1
ATOM 4177 C CA . PRO A 1 532 ? -35.473 -13.077 -1.982 1.00 57.84 532 PRO A CA 1
ATOM 4178 C C . PRO A 1 532 ? -35.018 -13.478 -3.401 1.00 57.84 532 PRO A C 1
ATOM 4180 O O . PRO A 1 532 ? -34.539 -14.590 -3.580 1.00 57.84 532 PRO A O 1
ATOM 4183 N N . ASN A 1 533 ? -35.129 -12.618 -4.422 1.00 50.53 533 ASN A N 1
ATOM 4184 C CA . ASN A 1 533 ? -35.147 -13.065 -5.819 1.00 50.53 533 ASN A CA 1
ATOM 4185 C C . ASN A 1 533 ? -34.187 -12.373 -6.794 1.00 50.53 533 ASN A C 1
ATOM 4187 O O . ASN A 1 533 ? -34.245 -12.669 -7.985 1.00 50.53 533 ASN A O 1
ATOM 4191 N N . LYS A 1 534 ? -33.281 -11.500 -6.353 1.00 61.28 534 LYS A N 1
ATOM 4192 C CA . LYS A 1 534 ? -32.155 -11.117 -7.215 1.00 61.28 534 LYS A CA 1
ATOM 4193 C C . LYS A 1 534 ? -30.872 -11.456 -6.493 1.00 61.28 534 LYS A C 1
ATOM 4195 O O . LYS A 1 534 ? -30.424 -10.693 -5.647 1.00 61.28 534 LYS A O 1
ATOM 4200 N N . LYS A 1 535 ? -30.293 -12.612 -6.845 1.00 60.12 535 LYS A N 1
ATOM 4201 C CA . LYS A 1 535 ? -28.856 -12.799 -6.647 1.00 60.12 535 LYS A CA 1
ATOM 4202 C C . LYS A 1 535 ? -28.207 -11.561 -7.267 1.00 60.12 535 LYS A C 1
ATOM 4204 O O . LYS A 1 535 ? -28.510 -11.298 -8.437 1.00 60.12 535 LYS A O 1
ATOM 4209 N N . PRO A 1 536 ? -27.430 -10.770 -6.513 1.00 59.84 536 PRO A N 1
ATOM 4210 C CA . PRO A 1 536 ? -26.672 -9.697 -7.127 1.00 59.84 536 PRO A CA 1
ATOM 4211 C C . PRO A 1 536 ? -25.913 -10.324 -8.297 1.00 59.84 536 PRO A C 1
ATOM 4213 O O . PRO A 1 536 ? -25.333 -11.407 -8.150 1.00 59.84 536 PRO A O 1
ATOM 4216 N N . SER A 1 537 ? -26.028 -9.723 -9.486 1.00 59.88 537 SER A N 1
ATOM 4217 C CA . SER A 1 537 ? -25.164 -10.098 -10.608 1.00 59.88 537 SER A CA 1
ATOM 4218 C C . SER A 1 537 ? -23.750 -10.125 -10.051 1.00 59.88 537 SER A C 1
ATOM 4220 O O . SER A 1 537 ? -23.408 -9.200 -9.328 1.00 59.88 537 SER A O 1
ATOM 4222 N N . ARG A 1 538 ? -22.950 -11.170 -10.273 1.00 58.97 538 ARG A N 1
ATOM 4223 C CA . ARG A 1 538 ? -21.547 -11.111 -9.845 1.00 58.97 538 ARG A CA 1
ATOM 4224 C C . ARG A 1 538 ? -20.920 -9.933 -10.584 1.00 58.97 538 ARG A C 1
ATOM 4226 O O . ARG A 1 538 ? -20.859 -9.956 -11.811 1.00 58.97 538 ARG A O 1
ATOM 4233 N N . TRP A 1 539 ? -20.553 -8.886 -9.852 1.00 59.22 539 TRP A N 1
ATOM 4234 C CA . TRP A 1 539 ? -19.817 -7.769 -10.420 1.00 59.22 539 TRP A CA 1
ATOM 4235 C C . TRP A 1 539 ? -18.428 -8.314 -10.715 1.00 59.22 539 TRP A C 1
ATOM 4237 O O . TRP A 1 539 ? -17.723 -8.725 -9.802 1.00 59.22 539 TRP A O 1
ATOM 4247 N N . SER A 1 540 ? -18.049 -8.392 -11.987 1.00 59.66 540 SER A N 1
ATOM 4248 C CA . SER A 1 540 ? -16.624 -8.404 -12.292 1.00 59.66 540 SER A CA 1
ATOM 4249 C C . SER A 1 540 ? -16.098 -7.039 -11.860 1.00 59.66 540 SER A C 1
ATOM 4251 O O . SER A 1 540 ? -16.636 -6.040 -12.344 1.00 59.66 540 SER A O 1
ATOM 4253 N N . SER A 1 541 ? -15.105 -6.989 -10.969 1.00 67.12 541 SER A N 1
ATOM 4254 C CA . SER A 1 541 ? -14.455 -5.735 -10.577 1.00 67.12 541 SER A CA 1
ATOM 4255 C C . SER A 1 541 ? -14.249 -4.790 -11.776 1.00 67.12 541 SER A C 1
ATOM 4257 O O . SER A 1 541 ? -13.779 -5.211 -12.840 1.00 67.12 541 SER A O 1
ATOM 4259 N N . VAL A 1 542 ? -14.584 -3.505 -11.604 1.00 71.12 542 VAL A N 1
ATOM 4260 C CA . VAL A 1 542 ? -14.363 -2.434 -12.600 1.00 71.12 542 VAL A CA 1
ATOM 4261 C C . VAL A 1 542 ? -12.891 -2.383 -13.035 1.00 71.12 542 VAL A C 1
ATOM 4263 O O . VAL A 1 542 ? -12.578 -2.089 -14.191 1.00 71.12 542 VAL A O 1
ATOM 4266 N N . LEU A 1 543 ? -11.976 -2.762 -12.141 1.00 75.19 543 LEU A N 1
ATOM 4267 C CA . LEU A 1 543 ? -10.546 -2.873 -12.433 1.00 75.19 543 LEU A CA 1
ATOM 4268 C C . LEU A 1 543 ? -10.261 -3.958 -13.466 1.00 75.19 543 LEU A C 1
ATOM 4270 O O . LEU A 1 543 ? -9.516 -3.741 -14.417 1.00 75.19 543 LEU A O 1
ATOM 4274 N N . ARG A 1 544 ? -10.928 -5.108 -13.344 1.00 77.19 544 ARG A N 1
ATOM 4275 C CA . ARG A 1 544 ? -10.802 -6.205 -14.307 1.00 77.19 544 ARG A CA 1
ATOM 4276 C C . ARG A 1 544 ? -11.366 -5.818 -15.672 1.00 77.19 544 ARG A C 1
ATOM 4278 O O . ARG A 1 544 ? -10.768 -6.149 -16.687 1.00 77.19 544 ARG A O 1
ATOM 4285 N N . GLN A 1 545 ? -12.501 -5.116 -15.695 1.00 74.81 545 GLN A N 1
ATOM 4286 C CA . GLN A 1 545 ? -13.118 -4.662 -16.946 1.00 74.81 545 GLN A CA 1
ATOM 4287 C C . GLN A 1 545 ? -12.265 -3.616 -17.670 1.00 74.81 545 GLN A C 1
ATOM 4289 O O . GLN A 1 545 ? -12.179 -3.638 -18.894 1.00 74.81 545 GLN A O 1
ATOM 4294 N N . SER A 1 546 ? -11.639 -2.706 -16.922 1.00 72.69 546 SER A N 1
ATOM 4295 C CA . SER A 1 546 ? -10.794 -1.657 -17.497 1.00 72.69 546 SER A CA 1
ATOM 4296 C C . SER A 1 546 ? -9.385 -2.134 -17.853 1.00 72.69 546 SER A C 1
ATOM 4298 O O . SER A 1 546 ? -8.706 -1.465 -18.628 1.00 72.69 546 SER A O 1
ATOM 4300 N N . GLY A 1 547 ? -8.921 -3.247 -17.270 1.00 71.50 547 GLY A N 1
ATOM 4301 C CA . GLY A 1 547 ? -7.532 -3.704 -17.381 1.00 71.50 547 GLY A CA 1
ATOM 4302 C C . GLY A 1 547 ? -6.519 -2.731 -16.763 1.00 71.50 547 GLY A C 1
ATOM 4303 O O . GLY A 1 547 ? -5.315 -2.898 -16.954 1.00 71.50 547 GLY A O 1
ATOM 4304 N N . ARG A 1 548 ? -6.990 -1.698 -16.048 1.00 72.44 548 ARG A N 1
ATOM 4305 C CA . ARG A 1 548 ? -6.154 -0.675 -15.417 1.00 72.44 548 ARG A CA 1
ATOM 4306 C C . ARG A 1 548 ? -5.716 -1.148 -14.034 1.00 72.44 548 ARG A C 1
ATOM 4308 O O . ARG A 1 548 ? -6.505 -1.726 -13.288 1.00 72.44 548 ARG A O 1
ATOM 4315 N N . ARG A 1 549 ? -4.463 -0.851 -13.683 1.00 80.38 549 ARG A N 1
ATOM 4316 C CA . ARG A 1 549 ? -3.979 -0.944 -12.301 1.00 80.38 549 ARG A CA 1
ATOM 4317 C C . ARG A 1 549 ? -4.336 0.354 -11.580 1.00 80.38 549 ARG A C 1
ATOM 4319 O O . ARG A 1 549 ? -4.117 1.436 -12.122 1.00 80.38 549 ARG A O 1
ATOM 4326 N N . VAL A 1 550 ? -4.884 0.245 -10.375 1.00 81.88 550 VAL A N 1
ATOM 4327 C CA . VAL A 1 550 ? -5.050 1.392 -9.476 1.00 81.88 550 VAL A CA 1
ATOM 4328 C C . VAL A 1 550 ? -3.677 1.819 -8.994 1.00 81.88 550 VAL A C 1
ATOM 4330 O O . VAL A 1 550 ? -2.882 0.981 -8.582 1.00 81.88 550 VAL A O 1
ATOM 4333 N N . SER A 1 551 ? -3.425 3.117 -9.047 1.00 78.31 551 SER A N 1
ATOM 4334 C CA . SER A 1 551 ? -2.306 3.764 -8.375 1.00 78.31 551 SER A CA 1
ATOM 4335 C C . SER A 1 551 ? -2.875 4.898 -7.543 1.00 78.31 551 SER A C 1
ATOM 4337 O O . SER A 1 551 ? -3.819 5.562 -7.980 1.00 78.31 551 SER A O 1
ATOM 4339 N N . ASP A 1 552 ? -2.270 5.145 -6.387 1.00 70.19 552 ASP A N 1
ATOM 4340 C CA . ASP A 1 552 ? -2.647 6.209 -5.453 1.00 70.19 552 ASP A CA 1
ATOM 4341 C C . ASP A 1 552 ? -2.695 7.596 -6.106 1.00 70.19 552 ASP A C 1
ATOM 4343 O O . ASP A 1 552 ? -3.455 8.478 -5.699 1.00 70.19 552 ASP A O 1
ATOM 4347 N N . ALA A 1 553 ? -1.975 7.772 -7.213 1.00 62.12 553 ALA A N 1
ATOM 4348 C CA . ALA A 1 553 ? -2.054 8.971 -8.026 1.00 62.12 553 ALA A CA 1
ATOM 4349 C C . ALA A 1 553 ? -3.440 9.258 -8.610 1.00 62.12 553 ALA A C 1
ATOM 4351 O O . ALA A 1 553 ? -3.836 10.417 -8.723 1.00 62.12 553 ALA A O 1
ATOM 4352 N N . HIS A 1 554 ? -4.197 8.220 -8.966 1.00 59.09 554 HIS A N 1
ATOM 4353 C CA . HIS A 1 554 ? -5.557 8.376 -9.479 1.00 59.09 554 HIS A CA 1
ATOM 4354 C C . HIS A 1 554 ? -6.501 8.946 -8.415 1.00 59.09 554 HIS A C 1
ATOM 4356 O O . HIS A 1 554 ? -7.391 9.752 -8.700 1.00 59.09 554 HIS A O 1
ATOM 4362 N N . THR A 1 555 ? -6.267 8.541 -7.173 1.00 58.22 555 THR A N 1
ATOM 4363 C CA . THR A 1 555 ? -7.083 8.868 -6.016 1.00 58.22 555 THR A CA 1
ATOM 4364 C C . THR A 1 555 ? -7.008 10.353 -5.672 1.00 58.22 555 THR A C 1
ATOM 4366 O O . THR A 1 555 ? -8.031 10.980 -5.388 1.00 58.22 555 THR A O 1
ATOM 4369 N N . TRP A 1 556 ? -5.823 10.957 -5.774 1.00 57.06 556 TRP A N 1
ATOM 4370 C CA . TRP A 1 556 ? -5.669 12.381 -5.483 1.00 57.06 556 TRP A CA 1
ATOM 4371 C C . TRP A 1 556 ? -6.344 13.287 -6.499 1.00 57.06 556 TRP A C 1
ATOM 4373 O O . TRP A 1 556 ? -6.988 14.272 -6.146 1.00 57.06 556 TRP A O 1
ATOM 4383 N N . LEU A 1 557 ? -6.253 12.937 -7.775 1.00 56.25 557 LEU A N 1
ATOM 4384 C CA . LEU A 1 557 ? -6.897 13.724 -8.815 1.00 56.25 557 LEU A CA 1
ATOM 4385 C C . LEU A 1 557 ? -8.413 13.791 -8.619 1.00 56.25 557 LEU A C 1
ATOM 4387 O O . LEU A 1 557 ? -9.022 14.817 -8.912 1.00 56.25 557 LEU A O 1
ATOM 4391 N N . SER A 1 558 ? -9.007 12.736 -8.056 1.00 50.91 558 SER A N 1
ATOM 4392 C CA . SER A 1 558 ? -10.414 12.726 -7.656 1.00 50.91 558 SER A CA 1
ATOM 4393 C C . SER A 1 558 ? -10.697 13.689 -6.495 1.00 50.91 558 SER A C 1
ATOM 4395 O O . SER A 1 558 ? -11.745 14.333 -6.487 1.00 50.91 558 SER A O 1
ATOM 4397 N N . ILE A 1 559 ? -9.762 13.849 -5.552 1.00 55.00 559 ILE A N 1
ATOM 4398 C CA . ILE A 1 559 ? -9.862 14.830 -4.458 1.00 55.00 559 ILE A CA 1
ATOM 4399 C C . ILE A 1 559 ? -9.778 16.245 -4.996 1.00 55.00 559 ILE A C 1
ATOM 4401 O O . ILE A 1 559 ? -10.690 17.029 -4.738 1.00 55.00 559 ILE A O 1
ATOM 4405 N N . VAL A 1 560 ? -8.770 16.551 -5.814 1.00 55.09 560 VAL A N 1
ATOM 4406 C CA . VAL A 1 560 ? -8.623 17.889 -6.402 1.00 55.09 560 VAL A CA 1
ATOM 4407 C C . VAL A 1 560 ? -9.800 18.230 -7.325 1.00 55.09 560 VAL A C 1
ATOM 4409 O O . VAL A 1 560 ? -10.314 19.350 -7.314 1.00 55.09 560 VAL A O 1
ATOM 4412 N N . ALA A 1 561 ? -10.308 17.250 -8.078 1.00 50.97 561 ALA A N 1
ATOM 4413 C CA . ALA A 1 561 ? -11.515 17.409 -8.887 1.00 50.97 561 ALA A CA 1
ATOM 4414 C C . ALA A 1 561 ? -12.785 17.634 -8.053 1.00 50.97 561 ALA A C 1
ATOM 4416 O O . ALA A 1 561 ? -13.748 18.213 -8.559 1.00 50.97 561 ALA A O 1
ATOM 4417 N N . SER A 1 562 ? -12.799 17.183 -6.797 1.00 46.44 562 SER A N 1
ATOM 4418 C CA . SER A 1 562 ? -13.941 17.322 -5.890 1.00 46.44 562 SER A CA 1
ATOM 4419 C C . SER A 1 562 ? -13.977 18.638 -5.113 1.00 46.44 562 SER A C 1
ATOM 4421 O O . SER A 1 562 ? -14.994 18.912 -4.462 1.00 46.44 562 SER A O 1
ATOM 4423 N N . LEU A 1 563 ? -12.920 19.455 -5.203 1.00 44.97 563 LEU A N 1
ATOM 4424 C CA . LEU A 1 563 ? -12.911 20.789 -4.614 1.00 44.97 563 LEU A CA 1
ATOM 4425 C C . LEU A 1 563 ? -13.979 21.673 -5.318 1.00 44.97 563 LEU A C 1
ATOM 4427 O O . LEU A 1 563 ? -14.188 21.519 -6.522 1.00 44.97 563 LEU A O 1
ATOM 4431 N N . PRO A 1 564 ? -14.745 22.548 -4.637 1.00 44.66 564 PRO A N 1
ATOM 4432 C CA . PRO A 1 564 ? -15.537 23.602 -5.261 1.00 44.66 564 PRO A CA 1
ATOM 4433 C C . PRO A 1 564 ? -14.635 24.520 -6.082 1.00 44.66 564 PRO A C 1
ATOM 4435 O O . PRO A 1 564 ? -13.458 24.670 -5.780 1.00 44.66 564 PRO A O 1
ATOM 4438 N N . LEU A 1 565 ? -15.159 25.082 -7.167 1.00 44.34 565 LEU A N 1
ATOM 4439 C CA . LEU A 1 565 ? -14.594 26.323 -7.691 1.00 44.34 565 LEU A CA 1
ATOM 4440 C C . LEU A 1 565 ? -15.227 27.418 -6.842 1.00 44.34 565 LEU A C 1
ATOM 4442 O O . LEU A 1 565 ? -16.458 27.468 -6.759 1.00 44.34 565 LEU A O 1
ATOM 4446 N N . ASP A 1 566 ? -14.426 28.241 -6.175 1.00 48.00 566 ASP A N 1
ATOM 4447 C CA . ASP A 1 566 ? -14.944 29.511 -5.688 1.00 48.00 566 ASP A CA 1
ATOM 4448 C C . ASP A 1 566 ? -15.084 30.435 -6.901 1.00 48.00 566 ASP A C 1
ATOM 4450 O O . ASP A 1 566 ? -14.231 31.252 -7.214 1.00 48.00 566 ASP A O 1
ATOM 4454 N N . ASP A 1 567 ? -16.200 30.256 -7.613 1.00 48.62 567 ASP A N 1
ATOM 4455 C CA . ASP A 1 567 ? -16.610 31.067 -8.767 1.00 48.62 567 ASP A CA 1
ATOM 4456 C C . ASP A 1 567 ? -16.946 32.530 -8.372 1.00 48.62 567 ASP A C 1
ATOM 4458 O O . ASP A 1 567 ? -17.396 33.297 -9.219 1.00 48.62 567 ASP A O 1
ATOM 4462 N N . ASP A 1 568 ? -16.760 32.911 -7.100 1.00 49.19 568 ASP A N 1
ATOM 4463 C CA . ASP A 1 568 ? -17.180 34.196 -6.525 1.00 49.19 568 ASP A CA 1
ATOM 4464 C C . ASP A 1 568 ? -16.007 35.136 -6.155 1.00 49.19 568 ASP A C 1
ATOM 4466 O O . ASP A 1 568 ? -16.265 36.248 -5.685 1.00 49.19 568 ASP A O 1
ATOM 4470 N N . ASP A 1 569 ? -14.735 34.747 -6.345 1.00 47.25 569 ASP A N 1
ATOM 4471 C CA . ASP A 1 569 ? -13.597 35.647 -6.082 1.00 47.25 569 ASP A CA 1
ATOM 4472 C C . ASP A 1 569 ? -13.177 36.431 -7.339 1.00 47.25 569 ASP A C 1
ATOM 4474 O O . ASP A 1 569 ? -12.143 36.187 -7.959 1.00 47.25 569 ASP A O 1
ATOM 4478 N N . ASP A 1 570 ? -14.001 37.418 -7.710 1.00 50.34 570 ASP A N 1
ATOM 4479 C CA . ASP A 1 570 ? -13.744 38.386 -8.792 1.00 50.34 570 ASP A CA 1
ATOM 4480 C C . ASP A 1 570 ? -12.493 39.279 -8.543 1.00 50.34 570 ASP A C 1
ATOM 4482 O O . ASP A 1 570 ? -12.221 40.199 -9.324 1.00 50.34 570 ASP A O 1
ATOM 4486 N N . GLY A 1 571 ? -11.758 39.070 -7.440 1.00 47.91 571 GLY A N 1
ATOM 4487 C CA . GLY A 1 571 ? -10.634 39.900 -6.998 1.00 47.91 571 GLY A CA 1
ATOM 4488 C C . GLY A 1 571 ? -9.280 39.197 -6.867 1.00 47.91 571 GLY A C 1
ATOM 4489 O O . GLY A 1 571 ? -8.285 39.900 -6.669 1.00 47.91 571 GLY A O 1
ATOM 4490 N N . ALA A 1 572 ? -9.210 37.869 -6.980 1.00 48.50 572 ALA A N 1
ATOM 4491 C CA . ALA A 1 572 ? -7.949 37.136 -6.888 1.00 48.50 572 ALA A CA 1
ATOM 4492 C C . ALA A 1 572 ? -7.098 37.308 -8.161 1.00 48.50 572 ALA A C 1
ATOM 4494 O O . ALA A 1 572 ? -7.603 37.320 -9.288 1.00 48.50 572 ALA A O 1
ATOM 4495 N N . ASN A 1 573 ? -5.787 37.484 -7.975 1.00 47.50 573 ASN A N 1
ATOM 4496 C CA . ASN A 1 573 ? -4.830 37.617 -9.068 1.00 47.50 573 ASN A CA 1
ATOM 4497 C C . ASN A 1 573 ? -4.867 36.332 -9.926 1.00 47.50 573 ASN A C 1
ATOM 4499 O O . ASN A 1 573 ? -4.760 35.245 -9.359 1.00 47.50 573 ASN A O 1
ATOM 4503 N N . PRO A 1 574 ? -5.008 36.407 -11.266 1.00 45.25 574 PRO A N 1
ATOM 4504 C CA . PRO A 1 574 ? -5.056 35.231 -12.143 1.00 45.25 574 PRO A CA 1
ATOM 4505 C C . PRO A 1 574 ? -3.896 34.241 -11.971 1.00 45.25 574 PRO A C 1
ATOM 4507 O O . PRO A 1 574 ? -4.049 33.066 -12.307 1.00 45.25 574 PRO A O 1
ATOM 4510 N N . ASP A 1 575 ? -2.766 34.713 -11.448 1.00 45.78 575 ASP A N 1
ATOM 4511 C CA . ASP A 1 575 ? -1.575 33.906 -11.195 1.00 45.78 575 ASP A CA 1
ATOM 4512 C C . ASP A 1 575 ? -1.708 33.020 -9.934 1.00 45.78 575 ASP A C 1
ATOM 4514 O O . ASP A 1 575 ? -1.143 31.930 -9.910 1.00 45.78 575 ASP A O 1
ATOM 4518 N N . ASP A 1 576 ? -2.542 33.393 -8.952 1.00 44.09 576 ASP A N 1
ATOM 4519 C CA . ASP A 1 576 ? -2.706 32.661 -7.677 1.00 44.09 576 ASP A CA 1
ATOM 4520 C C . ASP A 1 576 ? -3.729 31.502 -7.774 1.00 44.09 576 ASP A C 1
ATOM 4522 O O . ASP A 1 576 ? -3.780 30.616 -6.925 1.00 44.09 576 ASP A O 1
ATOM 4526 N N . ILE A 1 577 ? -4.545 31.460 -8.840 1.00 47.00 577 ILE A N 1
ATOM 4527 C CA . ILE A 1 577 ? -5.557 30.406 -9.104 1.00 47.00 577 ILE A CA 1
ATOM 4528 C C . ILE A 1 577 ? -5.009 29.341 -10.087 1.00 47.00 577 ILE A C 1
ATOM 4530 O O . ILE A 1 577 ? -5.702 28.404 -10.500 1.00 47.00 577 ILE A O 1
ATOM 4534 N N . TRP A 1 578 ? -3.749 29.472 -10.509 1.00 40.47 578 TRP A N 1
ATOM 4535 C CA . TRP A 1 578 ? -3.176 28.686 -11.603 1.00 40.47 578 TRP A CA 1
ATOM 4536 C C . TRP A 1 578 ? -3.016 27.187 -11.272 1.00 40.47 578 TRP A C 1
ATOM 4538 O O . TRP A 1 578 ? -3.234 26.332 -12.141 1.00 40.47 578 TRP A O 1
ATOM 4548 N N . GLU A 1 579 ? -2.707 26.827 -10.022 1.00 44.19 579 GLU A N 1
ATOM 4549 C CA . GLU A 1 579 ? -2.398 25.439 -9.639 1.00 44.19 579 GLU A CA 1
ATOM 4550 C C . GLU A 1 579 ? -3.620 24.506 -9.476 1.00 44.19 579 GLU A C 1
ATOM 4552 O O . GLU A 1 579 ? -3.617 23.414 -10.068 1.00 44.19 579 GLU A O 1
ATOM 4557 N N . PRO A 1 580 ? -4.721 24.892 -8.792 1.00 39.06 580 PRO A N 1
ATOM 4558 C CA . PRO A 1 580 ? -5.891 24.019 -8.627 1.00 39.06 580 PRO A CA 1
ATOM 4559 C C . PRO A 1 580 ? -6.589 23.692 -9.958 1.00 39.06 580 PRO A C 1
ATOM 4561 O O . PRO A 1 580 ? -7.098 22.582 -10.164 1.00 39.06 580 PRO A O 1
ATOM 4564 N N . ILE A 1 581 ? -6.571 24.637 -10.906 1.00 41.94 581 ILE A N 1
ATOM 4565 C CA . ILE A 1 581 ? -7.115 24.462 -12.260 1.00 41.94 581 ILE A CA 1
ATOM 4566 C C . ILE A 1 581 ? -6.306 23.406 -13.033 1.00 41.94 581 ILE A C 1
ATOM 4568 O O . ILE A 1 581 ? -6.889 22.560 -13.721 1.00 41.94 581 ILE A O 1
ATOM 4572 N N . ASN A 1 582 ? -4.977 23.387 -12.888 1.00 43.25 582 ASN A N 1
ATOM 4573 C CA . ASN A 1 582 ? -4.107 22.425 -13.569 1.00 43.25 582 ASN A CA 1
ATOM 4574 C C . ASN A 1 582 ? -4.248 20.995 -13.028 1.00 43.25 582 ASN A C 1
ATOM 4576 O O . ASN A 1 582 ? -4.234 20.047 -13.816 1.00 43.25 582 ASN A O 1
ATOM 4580 N N . ALA A 1 583 ? -4.504 20.813 -11.733 1.00 39.94 583 ALA A N 1
ATOM 4581 C CA . ALA A 1 583 ? -4.766 19.493 -11.161 1.00 39.94 583 ALA A CA 1
ATOM 4582 C C . ALA A 1 583 ? -6.123 18.898 -11.614 1.00 39.94 583 ALA A C 1
ATOM 4584 O O . ALA A 1 583 ? -6.216 17.697 -11.895 1.00 39.94 583 ALA A O 1
ATOM 4585 N N . ARG A 1 584 ? -7.168 19.721 -11.825 1.00 42.69 584 ARG A N 1
ATOM 4586 C CA . ARG A 1 584 ? -8.411 19.253 -12.486 1.00 42.69 584 ARG A CA 1
ATOM 4587 C C . ARG A 1 584 ? -8.226 18.971 -13.975 1.00 42.69 584 ARG A C 1
ATOM 4589 O O . ARG A 1 584 ? -8.791 17.999 -14.487 1.00 42.69 584 ARG A O 1
ATOM 4596 N N . ARG A 1 585 ? -7.428 19.786 -14.676 1.00 44.66 585 ARG A N 1
ATOM 4597 C CA . ARG A 1 585 ? -7.026 19.523 -16.070 1.00 44.66 585 ARG A CA 1
ATOM 4598 C C . ARG A 1 585 ? -6.295 18.180 -16.176 1.00 44.66 585 ARG A C 1
ATOM 4600 O O . ARG A 1 585 ? -6.638 17.377 -17.042 1.00 44.66 585 ARG A O 1
ATOM 4607 N N . PHE A 1 586 ? -5.395 17.880 -15.237 1.00 39.75 586 PHE A N 1
ATOM 4608 C CA . PHE A 1 586 ? -4.703 16.593 -15.138 1.00 39.75 586 PHE A CA 1
ATOM 4609 C C . PHE A 1 586 ? -5.688 15.424 -14.942 1.00 39.75 586 PHE A C 1
ATOM 4611 O O . PHE A 1 586 ? -5.595 14.428 -15.662 1.00 39.75 586 PHE A O 1
ATOM 4618 N N . TYR A 1 587 ? -6.698 15.557 -14.065 1.00 38.53 587 TYR A N 1
ATOM 4619 C CA . TYR A 1 587 ? -7.742 14.532 -13.880 1.00 38.53 587 TYR A CA 1
ATOM 4620 C C . TYR A 1 587 ? -8.486 14.208 -15.181 1.00 38.53 587 TYR A C 1
ATOM 4622 O O . TYR A 1 587 ? -8.624 13.038 -15.546 1.00 38.53 587 TYR A O 1
ATOM 4630 N N . LYS A 1 588 ? -8.938 15.227 -15.923 1.00 35.88 588 LYS A N 1
ATOM 4631 C CA . LYS A 1 588 ? -9.696 15.022 -17.167 1.00 35.88 588 LYS A CA 1
ATOM 4632 C C . LYS A 1 588 ? -8.854 14.301 -18.225 1.00 35.88 588 LYS A C 1
ATOM 4634 O O . LYS A 1 588 ? -9.369 13.411 -18.893 1.00 35.88 588 LYS A O 1
ATOM 4639 N N . VAL A 1 589 ? -7.564 14.610 -18.338 1.00 39.06 589 VAL A N 1
ATOM 4640 C CA . VAL A 1 589 ? -6.650 13.998 -19.322 1.00 39.06 589 VAL A CA 1
ATOM 4641 C C . VAL A 1 589 ? -6.279 12.556 -18.959 1.00 39.06 589 VAL A C 1
ATOM 4643 O O . VAL A 1 589 ? -6.277 11.685 -19.827 1.00 39.06 589 VAL A O 1
ATOM 4646 N N . VAL A 1 590 ? -5.991 12.272 -17.684 1.00 38.47 590 VAL A N 1
ATOM 4647 C CA . VAL A 1 590 ? -5.577 10.929 -17.232 1.00 38.47 590 VAL A CA 1
ATOM 4648 C C . VAL A 1 590 ? -6.744 9.943 -17.210 1.00 38.47 590 VAL A C 1
ATOM 4650 O O . VAL A 1 590 ? -6.571 8.770 -17.538 1.00 38.47 590 VAL A O 1
ATOM 4653 N N . THR A 1 591 ? -7.950 10.398 -16.865 1.00 37.75 591 THR A N 1
ATOM 4654 C CA . THR A 1 591 ? -9.113 9.505 -16.748 1.00 37.75 591 THR A CA 1
ATOM 4655 C C . THR A 1 591 ? -9.806 9.223 -18.080 1.00 37.75 591 THR A C 1
ATOM 4657 O O . THR A 1 591 ? -10.296 8.105 -18.263 1.00 37.75 591 THR A O 1
ATOM 4660 N N . THR A 1 592 ? -9.798 10.176 -19.023 1.00 36.12 592 THR A N 1
ATOM 4661 C CA . THR A 1 592 ? -10.547 10.073 -20.292 1.00 36.12 592 THR A CA 1
ATOM 4662 C C . THR A 1 592 ? -9.735 9.607 -21.497 1.00 36.12 592 THR A C 1
ATOM 4664 O O . THR A 1 592 ? -10.336 9.388 -22.546 1.00 36.12 592 THR A O 1
ATOM 4667 N N . ALA A 1 593 ? -8.418 9.396 -21.372 1.00 32.53 593 ALA A N 1
ATOM 4668 C CA . ALA A 1 593 ? -7.629 8.787 -22.441 1.00 32.53 593 ALA A CA 1
ATOM 4669 C C . ALA A 1 593 ? -8.207 7.393 -22.776 1.00 32.53 593 ALA A C 1
ATOM 4671 O O . ALA A 1 593 ? -8.169 6.498 -21.918 1.00 32.53 593 ALA A O 1
ATOM 4672 N N . PRO A 1 594 ? -8.785 7.192 -23.977 1.00 30.09 594 PRO A N 1
ATOM 4673 C CA . PRO A 1 594 ? -9.251 5.879 -24.379 1.00 30.09 594 PRO A CA 1
ATOM 4674 C C . PRO A 1 594 ? -8.044 4.948 -24.500 1.00 30.09 594 PRO A C 1
ATOM 4676 O O . PRO A 1 594 ? -6.968 5.360 -24.939 1.00 30.09 594 PRO A O 1
ATOM 4679 N N . LEU A 1 595 ? -8.219 3.688 -24.099 1.00 31.69 595 LEU A N 1
ATOM 4680 C CA . LEU A 1 595 ? -7.299 2.631 -24.509 1.00 31.69 595 LEU A CA 1
ATOM 4681 C C . LEU A 1 595 ? -7.219 2.668 -26.041 1.00 31.69 595 LEU A C 1
ATOM 4683 O O . LEU A 1 595 ? -8.258 2.736 -26.698 1.00 31.69 595 LEU A O 1
ATOM 4687 N N . ALA A 1 596 ? -6.010 2.623 -26.605 1.00 32.59 596 ALA A N 1
ATOM 4688 C CA . ALA A 1 596 ? -5.862 2.231 -27.999 1.00 32.59 596 ALA A CA 1
ATOM 4689 C C . ALA A 1 596 ? -6.592 0.886 -28.182 1.00 32.59 596 ALA A C 1
ATOM 4691 O O . ALA A 1 596 ? -6.413 -0.029 -27.378 1.00 32.59 596 ALA A O 1
ATOM 4692 N N . ASP A 1 597 ? -7.488 0.833 -29.167 1.00 31.98 597 ASP A N 1
ATOM 4693 C CA . ASP A 1 597 ? -8.558 -0.154 -29.337 1.00 31.98 597 ASP A CA 1
ATOM 4694 C C . ASP A 1 597 ? -8.224 -1.600 -28.913 1.00 31.98 597 ASP A C 1
ATOM 4696 O O . ASP A 1 597 ? -7.552 -2.353 -29.619 1.00 31.98 597 ASP A O 1
ATOM 4700 N N . GLY A 1 598 ? -8.822 -2.032 -27.800 1.00 29.77 598 GLY A N 1
ATOM 4701 C CA . GLY A 1 598 ? -9.071 -3.436 -27.482 1.00 29.77 598 GLY A CA 1
ATOM 4702 C C . GLY A 1 598 ? -10.538 -3.753 -27.764 1.00 29.77 598 GLY A C 1
ATOM 4703 O O . GLY A 1 598 ? -11.417 -3.354 -27.007 1.00 29.77 598 GLY A O 1
ATOM 4704 N N . SER A 1 599 ? -10.802 -4.434 -28.879 1.00 31.84 599 SER A N 1
ATOM 4705 C CA . SER A 1 599 ? -12.131 -4.738 -29.425 1.00 31.84 599 SER A CA 1
ATOM 4706 C C . SER A 1 599 ? -13.170 -5.185 -28.383 1.00 31.84 599 SER A C 1
ATOM 4708 O O . SER A 1 599 ? -13.090 -6.306 -27.872 1.00 31.84 599 SER A O 1
ATOM 4710 N N . MET A 1 600 ? -14.210 -4.372 -28.165 1.00 27.80 600 MET A N 1
ATOM 4711 C CA . MET A 1 600 ? -15.499 -4.881 -27.693 1.00 27.80 600 MET A CA 1
ATOM 4712 C C . MET A 1 600 ? -16.052 -5.836 -28.755 1.00 27.80 600 MET A C 1
ATOM 4714 O O . MET A 1 600 ? -16.154 -5.482 -29.930 1.00 27.80 600 MET A O 1
ATOM 4718 N N . GLY A 1 601 ? -16.381 -7.062 -28.350 1.00 28.20 601 GLY A N 1
ATOM 4719 C CA . GLY A 1 601 ? -17.047 -8.025 -29.217 1.00 28.20 601 GLY A CA 1
ATOM 4720 C C . GLY A 1 601 ? -18.389 -7.476 -29.696 1.00 28.20 601 GLY A C 1
ATOM 4721 O O . GLY A 1 601 ? -19.223 -7.070 -28.888 1.00 28.20 601 GLY A O 1
ATOM 4722 N N . HIS A 1 602 ? -18.591 -7.476 -31.013 1.00 26.45 602 HIS A N 1
ATOM 4723 C CA . HIS A 1 602 ? -19.915 -7.349 -31.606 1.00 26.45 602 HIS A CA 1
ATOM 4724 C C . HIS A 1 602 ? -20.781 -8.507 -31.099 1.00 26.45 602 HIS A C 1
ATOM 4726 O O . HIS A 1 602 ? -20.506 -9.668 -31.399 1.00 26.45 602 HIS A O 1
ATOM 4732 N N . TYR A 1 603 ? -21.807 -8.189 -30.313 1.00 30.17 603 TYR A N 1
ATOM 4733 C CA . TYR A 1 603 ? -22.958 -9.069 -30.168 1.00 30.17 603 TYR A CA 1
ATOM 4734 C C . TYR A 1 603 ? -23.827 -8.868 -31.408 1.00 30.17 603 TYR A C 1
ATOM 4736 O O . TYR A 1 603 ? -24.349 -7.774 -31.624 1.00 30.17 603 TYR A O 1
ATOM 4744 N N . ASP A 1 604 ? -23.935 -9.911 -32.227 1.00 28.27 604 ASP A N 1
ATOM 4745 C CA . ASP A 1 604 ? -24.933 -9.990 -33.287 1.00 28.27 604 ASP A CA 1
ATOM 4746 C C . ASP A 1 604 ? -26.322 -10.085 -32.634 1.00 28.27 604 ASP A C 1
ATOM 4748 O O . ASP A 1 604 ? -26.672 -11.093 -32.015 1.00 28.27 604 ASP A O 1
ATOM 4752 N N . GLU A 1 605 ? -27.106 -9.012 -32.742 1.00 33.59 605 GLU A N 1
ATOM 4753 C CA . GLU A 1 605 ? -28.558 -9.064 -32.599 1.00 33.59 605 GLU A CA 1
ATOM 4754 C C . GLU A 1 605 ? -29.154 -9.391 -33.969 1.00 33.59 605 GLU A C 1
ATOM 4756 O O . GLU A 1 605 ? -29.191 -8.532 -34.839 1.00 33.59 605 GLU A O 1
ATOM 4761 N N . ASP A 1 606 ? -29.636 -10.620 -34.137 1.00 31.72 606 ASP A N 1
ATOM 4762 C CA . ASP A 1 606 ? -30.694 -10.976 -35.084 1.00 31.72 606 ASP A CA 1
ATOM 4763 C C . ASP A 1 606 ? -31.366 -12.261 -34.563 1.00 31.72 606 ASP A C 1
ATOM 4765 O O . ASP A 1 606 ? -30.748 -13.319 -34.479 1.00 31.72 606 ASP A O 1
ATOM 4769 N N . ASP A 1 607 ? -32.622 -12.187 -34.122 1.00 31.92 607 ASP A N 1
ATOM 4770 C CA . ASP A 1 607 ? -33.746 -12.488 -35.015 1.00 31.92 607 ASP A CA 1
ATOM 4771 C C . ASP A 1 607 ? -35.091 -12.416 -34.263 1.00 31.92 607 ASP A C 1
ATOM 4773 O O . ASP A 1 607 ? -35.303 -12.939 -33.164 1.00 31.92 607 ASP A O 1
ATOM 4777 N N . THR A 1 608 ? -36.021 -11.725 -34.904 1.00 35.66 608 THR A N 1
ATOM 4778 C CA . THR A 1 608 ? -37.395 -11.473 -34.490 1.00 35.66 608 THR A CA 1
ATOM 4779 C C . THR A 1 608 ? -38.300 -12.660 -34.816 1.00 35.66 608 THR A C 1
ATOM 4781 O O . THR A 1 608 ? -38.545 -12.966 -35.979 1.00 35.66 608 THR A O 1
ATOM 4784 N N . GLY A 1 609 ? -38.898 -13.276 -33.794 1.00 29.70 609 GLY A N 1
ATOM 4785 C CA . GLY A 1 609 ? -39.919 -14.317 -33.948 1.00 29.70 609 GLY A CA 1
ATOM 4786 C C . GLY A 1 609 ? -41.238 -13.940 -33.276 1.00 29.70 609 GLY A C 1
ATOM 4787 O O . GLY A 1 609 ? -41.426 -14.152 -32.083 1.00 29.70 609 GLY A O 1
ATOM 4788 N N . SER A 1 610 ? -42.157 -13.385 -34.063 1.00 36.72 610 SER A N 1
ATOM 4789 C CA . SER A 1 610 ? -43.544 -13.041 -33.726 1.00 36.72 610 SER A CA 1
ATOM 4790 C C . SER A 1 610 ? -44.367 -14.202 -33.143 1.00 36.72 610 SER A C 1
ATOM 4792 O O . SER A 1 610 ? -44.365 -15.299 -33.700 1.00 36.72 610 SER A O 1
ATOM 4794 N N . GLY A 1 611 ? -45.185 -13.932 -32.119 1.00 29.33 611 GLY A N 1
ATOM 4795 C CA . GLY A 1 611 ? -46.166 -14.885 -31.589 1.00 29.33 611 GLY A CA 1
ATOM 4796 C C . GLY A 1 611 ? -47.310 -14.200 -30.842 1.00 29.33 611 GLY A C 1
ATOM 4797 O O . GLY A 1 611 ? -47.112 -13.591 -29.801 1.00 29.33 611 GLY A O 1
ATOM 4798 N N . VAL A 1 612 ? -48.501 -14.285 -31.424 1.00 35.19 612 VAL A N 1
ATOM 4799 C CA . VAL A 1 612 ? -49.753 -13.592 -31.090 1.00 35.19 612 VAL A CA 1
ATOM 4800 C C . VAL A 1 612 ? -50.479 -14.203 -29.883 1.00 35.19 612 VAL A C 1
ATOM 4802 O O . VAL A 1 612 ? -50.543 -15.421 -29.751 1.00 35.19 612 VAL A O 1
ATOM 4805 N N . GLY A 1 613 ? -51.153 -13.352 -29.100 1.00 29.67 613 GLY A N 1
ATOM 4806 C CA . GLY A 1 613 ? -52.275 -13.708 -28.213 1.00 29.67 613 GLY A CA 1
ATOM 4807 C C . GLY A 1 613 ? -52.195 -12.944 -26.888 1.00 29.67 613 GLY A C 1
ATOM 4808 O O . GLY A 1 613 ? -51.206 -13.050 -26.185 1.00 29.67 613 GLY A O 1
ATOM 4809 N N . GLY A 1 614 ? -53.133 -12.107 -26.454 1.00 29.81 614 GLY A N 1
ATOM 4810 C CA . GLY A 1 614 ? -54.544 -11.981 -26.784 1.00 29.81 614 GLY A CA 1
ATOM 4811 C C . GLY A 1 614 ? -55.344 -12.066 -25.483 1.00 29.81 614 GLY A C 1
ATOM 4812 O O . GLY A 1 614 ? -55.488 -13.153 -24.939 1.00 29.81 614 GLY A O 1
ATOM 4813 N N . GLY A 1 615 ? -55.897 -10.938 -25.022 1.00 29.95 615 GLY A N 1
ATOM 4814 C CA . GLY A 1 615 ? -57.143 -10.950 -24.249 1.00 29.95 615 GLY A CA 1
ATOM 4815 C C . GLY A 1 615 ? -57.170 -10.295 -22.862 1.00 29.95 615 GLY A C 1
ATOM 4816 O O . GLY A 1 615 ? -56.638 -10.842 -21.910 1.00 29.95 615 GLY A O 1
ATOM 4817 N N . VAL A 1 616 ? -57.983 -9.224 -22.796 1.00 32.28 616 VAL A N 1
ATOM 4818 C CA . VAL A 1 616 ? -58.972 -8.885 -21.742 1.00 32.28 616 VAL A CA 1
ATOM 4819 C C . VAL A 1 616 ? -58.400 -8.520 -20.357 1.00 32.28 616 VAL A C 1
ATOM 4821 O O . VAL A 1 616 ? -57.736 -9.315 -19.722 1.00 32.28 616 VAL A O 1
ATOM 4824 N N . GLY A 1 617 ? -58.635 -7.361 -19.742 1.00 29.20 617 GLY A N 1
ATOM 4825 C CA . GLY A 1 617 ? -59.679 -6.346 -19.867 1.00 29.20 617 GLY A CA 1
ATOM 4826 C C . GLY A 1 617 ? -60.115 -5.953 -18.445 1.00 29.20 617 GLY A C 1
ATOM 4827 O O . GLY A 1 617 ? -60.346 -6.833 -17.622 1.00 29.20 617 GLY A O 1
ATOM 4828 N N . GLY A 1 618 ? -60.234 -4.657 -18.135 1.00 31.11 618 GLY A N 1
ATOM 4829 C CA . GLY A 1 618 ? -60.863 -4.216 -16.880 1.00 31.11 618 GLY A CA 1
ATOM 4830 C C . GLY A 1 618 ? -60.332 -2.896 -16.303 1.00 31.11 618 GLY A C 1
ATOM 4831 O O . GLY A 1 618 ? -59.146 -2.823 -16.004 1.00 31.11 618 GLY A O 1
ATOM 4832 N N . PRO A 1 619 ? -61.175 -1.860 -16.123 1.00 48.91 619 PRO A N 1
ATOM 4833 C CA . PRO A 1 619 ? -60.743 -0.484 -15.874 1.00 48.91 619 PRO A CA 1
ATOM 4834 C C . PRO A 1 619 ? -60.763 -0.112 -14.385 1.00 48.91 619 PRO A C 1
ATOM 4836 O O . PRO A 1 619 ? -61.562 -0.664 -13.629 1.00 48.91 619 PRO A O 1
ATOM 4839 N N . ARG A 1 620 ? -60.006 0.925 -13.990 1.00 30.52 620 ARG A N 1
ATOM 4840 C CA . ARG A 1 620 ? -60.460 1.876 -12.958 1.00 30.52 620 ARG A CA 1
ATOM 4841 C C . ARG A 1 620 ? -59.673 3.193 -12.923 1.00 30.52 620 ARG A C 1
ATOM 4843 O O . ARG A 1 620 ? -58.454 3.239 -12.862 1.00 30.52 620 ARG A O 1
ATOM 4850 N N . THR A 1 621 ? -60.482 4.242 -12.970 1.00 31.62 621 THR A N 1
ATOM 4851 C CA . THR A 1 621 ? -60.319 5.661 -12.632 1.00 31.62 621 THR A CA 1
ATOM 4852 C C . THR A 1 621 ? -59.460 5.948 -11.392 1.00 31.62 621 THR A C 1
ATOM 4854 O O . THR A 1 621 ? -59.645 5.266 -10.391 1.00 31.62 621 THR A O 1
ATOM 4857 N N . SER A 1 622 ? -58.662 7.027 -11.388 1.00 28.33 622 SER A N 1
ATOM 4858 C CA . SER A 1 622 ? -59.058 8.357 -10.862 1.00 28.33 622 SER A CA 1
ATOM 4859 C C . SER A 1 622 ? -57.853 9.239 -10.465 1.00 28.33 622 SER A C 1
ATOM 4861 O O . SER A 1 622 ? -57.053 8.859 -9.622 1.00 28.33 622 SER A O 1
ATOM 4863 N N . THR A 1 623 ? -57.804 10.434 -11.065 1.00 26.94 623 THR A N 1
ATOM 4864 C CA . THR A 1 623 ? -57.531 11.768 -10.473 1.00 26.94 623 THR A CA 1
ATOM 4865 C C . THR A 1 623 ? -56.335 12.032 -9.538 1.00 26.94 623 THR A C 1
ATOM 4867 O O . THR A 1 623 ? -56.315 11.619 -8.387 1.00 26.94 623 THR A O 1
ATOM 4870 N N . SER A 1 624 ? -55.474 12.931 -10.039 1.00 27.39 624 SER A N 1
ATOM 4871 C CA . SER A 1 624 ? -54.927 14.157 -9.415 1.00 27.39 624 SER A CA 1
ATOM 4872 C C . SER A 1 624 ? -54.176 14.096 -8.078 1.00 27.39 624 SER A C 1
ATOM 4874 O O . SER A 1 624 ? -54.789 13.938 -7.030 1.00 27.39 624 SER A O 1
ATOM 4876 N N . SER A 1 625 ? -52.910 14.525 -8.108 1.00 26.66 625 SER A N 1
ATOM 4877 C CA . SER A 1 625 ? -52.494 15.814 -7.521 1.00 26.66 625 SER A CA 1
ATOM 4878 C C . SER A 1 625 ? -51.025 16.097 -7.858 1.00 26.66 625 SER A C 1
ATOM 4880 O O . SER A 1 625 ? -50.137 15.363 -7.433 1.00 26.66 625 SER A O 1
ATOM 4882 N N . ASN A 1 626 ? -50.781 17.170 -8.615 1.00 29.03 626 ASN A N 1
ATOM 4883 C CA . ASN A 1 626 ? -49.458 17.763 -8.792 1.00 29.03 626 ASN A CA 1
ATOM 4884 C C . ASN A 1 626 ? -49.034 18.430 -7.478 1.00 29.03 626 ASN A C 1
ATOM 4886 O O . ASN A 1 626 ? -49.689 19.374 -7.037 1.00 29.03 626 ASN A O 1
ATOM 4890 N N . ALA A 1 627 ? -47.926 17.976 -6.900 1.00 25.36 627 ALA A N 1
ATOM 4891 C CA . ALA A 1 627 ? -47.187 18.700 -5.876 1.00 25.36 627 ALA A CA 1
ATOM 4892 C C . ALA A 1 627 ? -45.746 18.869 -6.368 1.00 25.36 627 ALA A C 1
ATOM 4894 O O . ALA A 1 627 ? -44.937 17.945 -6.341 1.00 25.36 627 ALA A O 1
ATOM 4895 N N . THR A 1 628 ? -45.452 20.060 -6.879 1.00 27.62 628 THR A N 1
ATOM 4896 C CA . THR A 1 628 ? -44.113 20.518 -7.239 1.00 27.62 628 THR A CA 1
ATOM 4897 C C . THR A 1 628 ? -43.346 20.789 -5.944 1.00 27.62 628 THR A C 1
ATOM 4899 O O . THR A 1 628 ? -43.484 21.853 -5.344 1.00 27.62 628 THR A O 1
ATOM 4902 N N . ALA A 1 629 ? -42.560 19.819 -5.481 1.00 24.70 629 ALA A N 1
ATOM 4903 C CA . ALA A 1 629 ? -41.595 20.038 -4.411 1.00 24.70 629 ALA A CA 1
ATOM 4904 C C . ALA A 1 629 ? -40.320 20.647 -5.016 1.00 24.70 629 ALA A C 1
ATOM 4906 O O . ALA A 1 629 ? -39.626 20.010 -5.807 1.00 24.70 629 ALA A O 1
ATOM 4907 N N . ARG A 1 630 ? -40.035 21.907 -4.664 1.00 25.28 630 ARG A N 1
ATOM 4908 C CA . ARG A 1 630 ? -38.718 22.523 -4.859 1.00 25.28 630 ARG A CA 1
ATOM 4909 C C . ARG A 1 630 ? -37.717 21.770 -3.980 1.00 25.28 630 ARG A C 1
ATOM 4911 O O . ARG A 1 630 ? -37.838 21.811 -2.761 1.00 25.28 630 ARG A O 1
ATOM 4918 N N . LEU A 1 631 ? -36.747 21.104 -4.600 1.00 24.59 631 LEU A N 1
ATOM 4919 C CA . LEU A 1 631 ? -35.552 20.603 -3.925 1.00 24.59 631 LEU A CA 1
ATOM 4920 C C . LEU A 1 631 ? -34.663 21.806 -3.582 1.00 24.59 631 LEU A C 1
ATOM 4922 O O . LEU A 1 631 ? -34.231 22.531 -4.477 1.00 24.59 631 LEU A O 1
ATOM 4926 N N . SER A 1 632 ? -34.448 22.045 -2.290 1.00 29.00 632 SER A N 1
ATOM 4927 C CA . SER A 1 632 ? -33.491 23.025 -1.777 1.00 29.00 632 SER A CA 1
ATOM 4928 C C . SER A 1 632 ? -32.078 22.441 -1.799 1.00 29.00 632 SER A C 1
ATOM 4930 O O . SER A 1 632 ? -31.838 21.341 -1.306 1.00 29.00 632 SER A O 1
ATOM 4932 N N . SER A 1 633 ? -31.144 23.195 -2.369 1.00 29.98 633 SER A N 1
ATOM 4933 C CA . SER A 1 633 ? -29.714 22.908 -2.483 1.00 29.98 633 SER A CA 1
ATOM 4934 C C . SER A 1 633 ? -28.969 23.190 -1.169 1.00 29.98 633 SER A C 1
ATOM 4936 O O . SER A 1 633 ? -28.335 24.233 -1.037 1.00 29.98 633 SER A O 1
ATOM 4938 N N . SER A 1 634 ? -29.053 22.292 -0.183 1.00 32.34 634 SER A N 1
ATOM 4939 C CA . SER A 1 634 ? -28.439 22.487 1.146 1.00 32.34 634 SER A CA 1
ATOM 4940 C C . SER A 1 634 ? -27.273 21.541 1.483 1.00 32.34 634 SER A C 1
ATOM 4942 O O . SER A 1 634 ? -26.891 21.452 2.640 1.00 32.34 634 SER A O 1
ATOM 4944 N N . SER A 1 635 ? -26.654 20.856 0.511 1.00 35.25 635 SER A N 1
ATOM 4945 C CA . SER A 1 635 ? -25.577 19.877 0.786 1.00 35.25 635 SER A CA 1
ATOM 4946 C C . SER A 1 635 ? -24.147 20.336 0.441 1.00 35.25 635 SER A C 1
ATOM 4948 O O . SER A 1 635 ? -23.271 19.488 0.278 1.00 35.25 635 SER A O 1
ATOM 4950 N N . LEU A 1 636 ? -23.897 21.642 0.277 1.00 38.66 636 LEU A N 1
ATOM 4951 C CA . LEU A 1 636 ? -22.590 22.189 -0.144 1.00 38.66 636 LEU A CA 1
ATOM 4952 C C . LEU A 1 636 ? -21.727 22.753 1.005 1.00 38.66 636 LEU A C 1
ATOM 4954 O O . LEU A 1 636 ? -20.524 22.902 0.817 1.00 38.66 636 LEU A O 1
ATOM 4958 N N . GLY A 1 637 ? -22.297 23.012 2.191 1.00 33.78 637 GLY A N 1
ATOM 4959 C CA . GLY A 1 637 ? -21.601 23.706 3.293 1.00 33.78 637 GLY A CA 1
ATOM 4960 C C . GLY A 1 637 ? -20.385 22.954 3.846 1.00 33.78 637 GLY A C 1
ATOM 4961 O O . GLY A 1 637 ? -19.277 23.474 3.831 1.00 33.78 637 GLY A O 1
ATOM 4962 N N . SER A 1 638 ? -20.546 21.675 4.202 1.00 40.41 638 SER A N 1
ATOM 4963 C CA . SER A 1 638 ? -19.475 20.883 4.836 1.00 40.41 638 SER A CA 1
ATOM 4964 C C . SER A 1 638 ? -18.245 20.634 3.950 1.00 40.41 638 SER A C 1
ATOM 4966 O O . SER A 1 638 ? -17.203 20.263 4.478 1.00 40.41 638 SER A O 1
ATOM 4968 N N . ARG A 1 639 ? -18.341 20.812 2.624 1.00 40.66 639 ARG A N 1
ATOM 4969 C CA . ARG A 1 639 ? -17.179 20.683 1.728 1.00 40.66 639 ARG A CA 1
ATOM 4970 C C . ARG A 1 639 ? -16.355 21.965 1.649 1.00 40.66 639 ARG A C 1
ATOM 4972 O O . ARG A 1 639 ? -15.159 21.856 1.446 1.00 40.66 639 ARG A O 1
ATOM 4979 N N . ARG A 1 640 ? -16.950 23.151 1.830 1.00 38.91 640 ARG A N 1
ATOM 4980 C CA . ARG A 1 640 ? -16.220 24.430 1.739 1.00 38.91 640 ARG A CA 1
ATOM 4981 C C . ARG A 1 640 ? -15.192 24.600 2.867 1.00 38.91 640 ARG A C 1
ATOM 4983 O O . ARG A 1 640 ? -14.078 25.031 2.596 1.00 38.91 640 ARG A O 1
ATOM 4990 N N . ALA A 1 641 ? -15.514 24.182 4.094 1.00 37.66 641 ALA A N 1
ATOM 4991 C CA . ALA A 1 641 ? -14.629 24.352 5.254 1.00 37.66 641 ALA A CA 1
ATOM 4992 C C . ALA A 1 641 ? -13.298 23.576 5.146 1.00 37.66 641 ALA A C 1
ATOM 4994 O O . ALA A 1 641 ? -12.237 24.135 5.411 1.00 37.66 641 ALA A O 1
ATOM 4995 N N . SER A 1 642 ? -13.325 22.325 4.669 1.00 43.22 642 SER A N 1
ATOM 4996 C CA . SER A 1 642 ? -12.108 21.509 4.507 1.00 43.22 642 SER A CA 1
ATOM 4997 C C . SER A 1 642 ? -11.180 21.990 3.384 1.00 43.22 642 SER A C 1
ATOM 4999 O O . SER A 1 642 ? -10.059 21.510 3.279 1.00 43.22 642 SER A O 1
ATOM 5001 N N . ILE A 1 643 ? -11.640 22.901 2.527 1.00 43.56 643 ILE A N 1
ATOM 5002 C CA . ILE A 1 643 ? -10.963 23.276 1.277 1.00 43.56 643 ILE A CA 1
ATOM 5003 C C . ILE A 1 643 ? -10.250 24.602 1.428 1.00 43.56 643 ILE A C 1
ATOM 5005 O O . ILE A 1 643 ? -9.065 24.674 1.124 1.00 43.56 643 ILE A O 1
ATOM 5009 N N . VAL A 1 644 ? -10.913 25.562 2.075 1.00 42.72 644 VAL A N 1
ATOM 5010 C CA . VAL A 1 644 ? -10.263 26.766 2.600 1.00 42.72 644 VAL A CA 1
ATOM 5011 C C . VAL A 1 644 ? -9.079 26.388 3.500 1.00 42.72 644 VAL A C 1
ATOM 5013 O O . VAL A 1 644 ? -8.065 27.069 3.492 1.00 42.72 644 VAL A O 1
ATOM 5016 N N . GLN A 1 645 ? -9.159 25.280 4.249 1.00 44.53 645 GLN A N 1
ATOM 5017 C CA . GLN A 1 645 ? -8.050 24.791 5.081 1.00 44.53 645 GLN A CA 1
ATOM 5018 C C . GLN A 1 645 ? -6.892 24.175 4.284 1.00 44.53 645 GLN A C 1
ATOM 5020 O O . GLN A 1 645 ? -5.749 24.357 4.688 1.00 44.53 645 GLN A O 1
ATOM 5025 N N . ILE A 1 646 ? -7.153 23.488 3.165 1.00 43.50 646 ILE A N 1
ATOM 5026 C CA . ILE A 1 646 ? -6.097 22.944 2.291 1.00 43.50 646 ILE A CA 1
ATOM 5027 C C . ILE A 1 646 ? -5.387 24.080 1.545 1.00 43.50 646 ILE A C 1
ATOM 5029 O O . ILE A 1 646 ? -4.162 24.088 1.498 1.00 43.50 646 ILE A O 1
ATOM 5033 N N . GLU A 1 647 ? -6.127 25.066 1.032 1.00 43.03 647 GLU A N 1
ATOM 5034 C CA . GLU A 1 647 ? -5.548 26.263 0.401 1.00 43.03 647 GLU A CA 1
ATOM 5035 C C . GLU A 1 647 ? -4.709 27.073 1.395 1.00 43.03 647 GLU A C 1
ATOM 5037 O O . GLU A 1 647 ? -3.599 27.489 1.081 1.00 43.03 647 GLU A O 1
ATOM 5042 N N . LYS A 1 648 ? -5.173 27.209 2.643 1.00 42.44 648 LYS A N 1
ATOM 5043 C CA . LYS A 1 648 ? -4.396 27.863 3.704 1.00 42.44 648 LYS A CA 1
ATOM 5044 C C . LYS A 1 648 ? -3.117 27.103 4.063 1.00 42.44 648 LYS A C 1
ATOM 5046 O O . LYS A 1 648 ? -2.109 27.727 4.370 1.00 42.44 648 LYS A O 1
ATOM 5051 N N . LEU A 1 649 ? -3.155 25.770 4.006 1.00 40.88 649 LEU A N 1
ATOM 5052 C CA . LEU A 1 649 ? -1.996 24.913 4.255 1.00 40.88 649 LEU A CA 1
ATOM 5053 C C . LEU A 1 649 ? -0.956 25.017 3.130 1.00 40.88 649 LEU A C 1
ATOM 5055 O O . LEU A 1 649 ? 0.229 24.884 3.407 1.00 40.88 649 LEU A O 1
ATOM 5059 N N . LEU A 1 650 ? -1.384 25.282 1.891 1.00 39.41 650 LEU A N 1
ATOM 5060 C CA . LEU A 1 650 ? -0.488 25.562 0.763 1.00 39.41 650 LEU A CA 1
ATOM 5061 C C . LEU A 1 650 ? 0.180 26.941 0.911 1.00 39.41 650 LEU A C 1
ATOM 5063 O O . LEU A 1 650 ? 1.400 27.029 0.815 1.00 39.41 650 LEU A O 1
ATOM 5067 N N . ILE A 1 651 ? -0.584 27.976 1.279 1.00 39.69 651 ILE A N 1
ATOM 5068 C CA . ILE A 1 651 ? -0.064 29.341 1.498 1.00 39.69 651 ILE A CA 1
ATOM 5069 C C . ILE A 1 651 ? 0.936 29.395 2.671 1.00 39.69 651 ILE A C 1
ATOM 5071 O O . ILE A 1 651 ? 1.991 30.013 2.570 1.00 39.69 651 ILE A O 1
ATOM 5075 N N . GLU A 1 652 ? 0.654 28.712 3.788 1.00 38.31 652 GLU A N 1
ATOM 5076 C CA . GLU A 1 652 ? 1.560 28.687 4.952 1.00 38.31 652 GLU A CA 1
ATOM 5077 C C . GLU A 1 652 ? 2.869 27.911 4.693 1.00 38.31 652 GLU A C 1
ATOM 5079 O O . GLU A 1 652 ? 3.856 28.129 5.399 1.00 38.31 652 GLU A O 1
ATOM 5084 N N . ILE A 1 653 ? 2.895 27.014 3.699 1.00 38.53 653 ILE A N 1
ATOM 5085 C CA . ILE A 1 653 ? 4.114 26.317 3.262 1.00 38.53 653 ILE A CA 1
ATOM 5086 C C . ILE A 1 653 ? 4.965 27.228 2.366 1.00 38.53 653 ILE A C 1
ATOM 5088 O O . ILE A 1 653 ? 6.186 27.223 2.514 1.00 38.53 653 ILE A O 1
ATOM 5092 N N . GLU A 1 654 ? 4.352 28.036 1.498 1.00 32.97 654 GLU A N 1
ATOM 5093 C CA . GLU A 1 654 ? 5.060 28.995 0.635 1.00 32.97 654 GLU A CA 1
ATOM 5094 C C . GLU A 1 654 ? 5.687 30.159 1.419 1.00 32.97 654 GLU A C 1
ATOM 5096 O O . GLU A 1 654 ? 6.832 30.521 1.163 1.00 32.97 654 GLU A O 1
ATOM 5101 N N . ASP A 1 655 ? 5.003 30.684 2.440 1.00 30.73 655 ASP A N 1
ATOM 5102 C CA . ASP A 1 655 ? 5.508 31.794 3.271 1.00 30.73 655 ASP A CA 1
ATOM 5103 C C . ASP A 1 655 ? 6.619 31.376 4.268 1.00 30.73 655 ASP A C 1
ATOM 5105 O O . ASP A 1 655 ? 7.187 32.211 4.982 1.00 30.73 655 ASP A O 1
ATOM 5109 N N . GLY A 1 656 ? 6.915 30.074 4.356 1.00 31.41 656 GLY A N 1
ATOM 5110 C CA . GLY A 1 656 ? 7.888 29.480 5.277 1.00 31.41 656 GLY A CA 1
ATOM 5111 C C . GLY A 1 656 ? 9.293 29.238 4.710 1.00 31.41 656 GLY A C 1
ATOM 5112 O O . GLY A 1 656 ? 10.133 28.720 5.456 1.00 31.41 656 GLY A O 1
ATOM 5113 N N . TYR A 1 657 ? 9.551 29.589 3.443 1.00 32.69 657 TYR A N 1
ATOM 5114 C CA . TYR A 1 657 ? 10.827 29.379 2.740 1.00 32.69 657 TYR A CA 1
ATOM 5115 C C . TYR A 1 657 ? 11.573 30.673 2.399 1.00 32.69 657 TYR A C 1
ATOM 5117 O O . TYR A 1 657 ? 10.950 31.624 1.881 1.00 32.69 657 TYR A O 1
#

Secondary structure (DSSP, 8-state):
-----PPPP---HHHHHHHHHHHHHHHHHHHHHHHHHHHHHHHHHHHHHHHHHHHTTT-------HHHHHHHHHHHTT--EEEEEEEE-SSEEEEEEEE--TT--TTS-S--GGGG--EEEEEE-SB-TTSTT-B--THHHHHHHHHHHHHHHH-SSTTSBPPEEEEEEEE-GGGS-SS------------STTHHHHTTEEEEEEEES-GGG--EETHHHHHH-SS--HHHHHHHHHHHHHHHTHHHH-TT--TTTTGGGHHHHHHTHHHHHHHHHHTT---TTS-GGG--HHHHHHHHH-HHHHHHHHHHHHHHHT--SEEE-SS--TTSEEEPPPPPHHHHHHHHHH-S-TTT---------EEE--GGG-EEE-TTHHHHHHSHHHHHHHHHHHHTT-IIIIIHHHHHHHHHHHHHHHHHPPPPTT-TT---HHHHHHHHHHHHHHHHHHHHHH-TTGGGSSS-TT-HHHHHHHHHHHHHHHHHHHIIIIIS-HHHHTTS-HHHHHHHHHHHHHHHHHHHS-SSPPPTT-PPP----HHHHHTPPP-HHHHHHHHHHHSPP-TT-TTS-TTTTHHHHHHHHHHHHHHH-PPS---------------------------------------SHHHHHHHHHHHHHHHHHHTT-

pLDDT: mean 77.81, std 22.68, range [24.59, 98.75]

Foldseek 3Di:
DDDDDPDDDPQDPVNVVVLVVV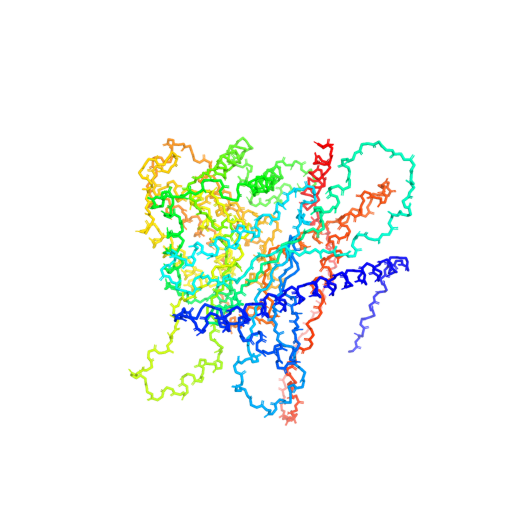LVVVVVVVVLVQVLQQVVLQVLLLVVLVVVVVCVVPDDDDDDCPLSVLVNVCVVVVWGKDWDFQDDFQFKTKTKIFTDCPDPPVPPDPPPPSRVRIKIKIKGAQDRNLFVPQTDDLCLLVLQLVVQVVLCVQQPDNQQAWAWDDKDKTFPPVVPDDDDPDPVDDPPDDDPPVVVRVNRIIIMTMTGPHPPQLQDQQLLCLQLFFADDLLLLLSLLQSLLSQLCCVQPPPPDDLCRPVVCLSVVLVLLVVLVLVLVLLVPPLVLDDPVPDFPLSVVSVVCNNVLSVQLSVLVSVQFPDQRGWDLQQQERLQKGAHDDDDPVRVVVCVVPPPPVPPCPPVPRVSRMYGHDSSRTHRHHSLQNLLNHVQSSLLSLLLCLLVVNNVGRNVSSVVSNVSSLVSNLVSHDQRPDDVQSPDPLLSLLSSLQNNLSVLLCCLPLVFPLVQHNHPPVPVVSSNLSSSLSSQSSVVSSCSNRVQDPVRSVVADPVNSVVVNVVSSVVSSVVSRDPDDPPPPDPDDSDSGPCVVQVHRDDSRLSSLVSLLPADDPPPCPPDDPVLCPSSVVSVSVNCSRVPPDDPDDDDDDDDDDDDDDDDDDDDDDDDDDDDDDDDDDDDPSPCSSRNSSRVVVSVVSVVSVVPD

InterPro domains:
  IPR011009 Protein kinase-like domain superfamily [SSF56112] (75-423)

Organism: NCBI:txid635003

Radius of gyration: 27.91 Å; chains: 1; bounding box: 95×78×70 Å

Sequence (657 aa):
MLKEQSKPSNTTPLQDYMDLTANSWQQAKKEKLKCIVIDAITKECTAAAAATAAAAATSSTKHQHDDILAIAKGLKDGKKLELTILTGGLCNYAYKVHFANENFDKKKKKNDAVDEVALFAKLTFGEALLFPGTPMTQNRTQCEYEALELFANISPYPHSVCTPYFCIDVIDVDVIIEDGEADEGDAGTDDGESKEKEDNIMKLLVTQFAPSGLEEQCANKFIDGGVLDTIFASKLAKSLASLHNISNLDTNYDIDFNKEIKPFLNSLTNILDTIFDSYFDDDESCQKEDICLVTKLGKEIGKDRLKFILRNYRDTLNRTDCYVHGDCHVFNMLVEPTPSMESIIQTFQNDTDVENNKTNNNTGDFTLIDWELSHVGPIGKDIGFFFPFPLACVFAHAINGDHNGSSKSILKFLDVLWTEYASNILLPPNSPGIDSINDIYYQVLGYCGVITLAYCSLGFHMEYLPIEEHRKEDLRKVKDSLGIIGLKFLNIGFGTSKEDKEKLSLDDLKKKFNDIIQEEIDRIVPNHVPRPNKKPSRWSSVLRQSGRRVSDAHTWLSIVASLPLDDDDDGANPDDIWEPINARRFYKVVTTAPLADGSMGHYDEDDTGSGVGGGVGGPRTSTSSNATARLSSSSLGSRRASIVQIEKLLIEIEDGY